Protein 2YYK (pdb70)

Structure (mmCIF, N/CA/C/O backbone):
data_2YYK
#
_entry.id   2YYK
#
_cell.length_a   91.819
_cell.length_b   99.612
_cell.length_c   131.091
_cell.angle_alpha   90.00
_cell.angle_beta   90.00
_cell.angle_gamma   90.00
#
_symmetry.space_group_name_H-M   'I 2 2 2'
#
loop_
_entity.id
_entity.type
_entity.pdbx_description
1 polymer 4-hydroxyphenylacetate-3-hydroxylase
2 non-polymer 'SODIUM ION'
3 non-polymer 'ACETIC ACID'
4 non-polymer GLYCEROL
5 water water
#
loop_
_atom_site.group_PDB
_atom_site.id
_atom_site.type_symbol
_atom_site.label_atom_id
_atom_site.label_alt_id
_atom_site.label_comp_id
_atom_site.label_asym_id
_atom_site.label_entity_id
_atom_site.label_seq_id
_atom_site.pdbx_PDB_ins_code
_atom_site.Cartn_x
_atom_site.Cartn_y
_atom_site.Cartn_z
_atom_site.occupancy
_atom_site.B_iso_or_equiv
_atom_site.auth_seq_id
_atom_site.auth_comp_id
_atom_site.auth_asym_id
_atom_site.auth_atom_id
_atom_site.pdbx_PDB_model_num
ATOM 1 N N . ALA A 1 2 ? 51.765 21.135 30.784 1.00 19.86 2 ALA A N 1
ATOM 2 C CA . ALA A 1 2 ? 52.081 19.884 30.046 1.00 19.79 2 ALA A CA 1
ATOM 3 C C . ALA A 1 2 ? 51.972 18.643 30.921 1.00 19.69 2 ALA A C 1
ATOM 4 O O . ALA A 1 2 ? 51.463 17.624 30.479 1.00 19.72 2 ALA A O 1
ATOM 6 N N . ARG A 1 3 ? 52.439 18.731 32.162 1.00 19.54 3 ARG A N 1
ATOM 7 C CA . ARG A 1 3 ? 52.399 17.593 33.078 1.00 19.39 3 ARG A CA 1
ATOM 8 C C . ARG A 1 3 ? 50.983 17.260 33.556 1.00 19.27 3 ARG A C 1
ATOM 9 O O . ARG A 1 3 ? 50.149 18.151 33.727 1.00 19.25 3 ARG A O 1
ATOM 17 N N . THR A 1 4 ? 50.714 15.972 33.757 1.00 19.14 4 THR A N 1
ATOM 18 C CA . THR A 1 4 ? 49.412 15.538 34.257 1.00 19.01 4 THR A CA 1
ATOM 19 C C . THR A 1 4 ? 49.592 15.195 35.730 1.00 18.90 4 THR A C 1
ATOM 20 O O . THR A 1 4 ? 50.719 15.016 36.199 1.00 18.89 4 THR A O 1
ATOM 24 N N . GLY A 1 5 ? 48.484 15.098 36.455 1.00 18.82 5 GLY A N 1
ATOM 25 C CA . GLY A 1 5 ? 48.556 14.759 37.863 1.00 18.75 5 GLY A CA 1
ATOM 26 C C . GLY A 1 5 ? 49.136 13.370 38.056 1.00 18.72 5 GLY A C 1
ATOM 27 O O . GLY A 1 5 ? 49.890 13.124 38.996 1.00 18.72 5 GLY A O 1
ATOM 28 N N . ALA A 1 6 ? 48.789 12.456 37.153 1.00 18.69 6 ALA A N 1
ATOM 29 C CA . ALA A 1 6 ? 49.283 11.086 37.231 1.00 18.66 6 ALA A CA 1
ATOM 30 C C . ALA A 1 6 ? 50.800 11.029 37.098 1.00 18.63 6 ALA A C 1
ATOM 31 O O . ALA A 1 6 ? 51.462 10.262 37.795 1.00 18.65 6 ALA A O 1
ATOM 33 N N . GLU A 1 7 ? 51.349 11.841 36.200 1.00 18.62 7 GLU A N 1
ATOM 34 C CA . GLU A 1 7 ? 52.789 11.873 35.990 1.00 18.63 7 GLU A CA 1
ATOM 35 C C . GLU A 1 7 ? 53.510 12.392 37.230 1.00 18.64 7 GLU A C 1
ATOM 36 O O . GLU A 1 7 ? 54.575 11.895 37.597 1.00 18.63 7 GLU A O 1
ATOM 42 N N . TYR A 1 8 ? 52.916 13.390 37.875 1.00 18.67 8 TYR A N 1
ATOM 43 C CA . TYR A 1 8 ? 53.491 13.969 39.083 1.00 18.73 8 TYR A CA 1
ATOM 44 C C . TYR A 1 8 ? 53.486 12.945 40.214 1.00 18.80 8 TYR A C 1
ATOM 45 O O . TYR A 1 8 ? 54.485 12.774 40.908 1.00 18.80 8 TYR A O 1
ATOM 54 N N . ILE A 1 9 ? 52.360 12.259 40.389 1.00 18.90 9 ILE A N 1
ATOM 55 C CA . ILE A 1 9 ? 52.242 11.252 41.436 1.00 19.06 9 ILE A CA 1
ATOM 56 C C . ILE A 1 9 ? 53.236 10.113 41.217 1.00 19.22 9 ILE A C 1
ATOM 57 O O . ILE A 1 9 ? 53.893 9.662 42.155 1.00 19.22 9 ILE A O 1
ATOM 62 N N . GLU A 1 10 ? 53.351 9.658 39.974 1.00 19.38 10 GLU A N 1
ATOM 63 C CA . GLU A 1 10 ? 54.269 8.572 39.647 1.00 19.59 10 GLU A CA 1
ATOM 64 C C . GLU A 1 10 ? 55.718 8.980 39.916 1.00 19.74 10 GLU A C 1
ATOM 65 O O . GLU A 1 10 ? 56.526 8.173 40.382 1.00 19.77 10 GLU A O 1
ATOM 71 N N . ALA A 1 11 ? 56.035 10.240 39.628 1.00 19.85 11 ALA A N 1
ATOM 72 C CA . ALA A 1 11 ? 57.377 10.777 39.828 1.00 19.97 11 ALA A CA 1
ATOM 73 C C . ALA A 1 11 ? 57.785 10.781 41.299 1.00 20.08 11 ALA A C 1
ATOM 74 O O . ALA A 1 11 ? 58.902 10.390 41.640 1.00 20.09 11 ALA A O 1
ATOM 76 N N . LEU A 1 12 ? 56.883 11.226 42.170 1.00 20.17 12 LEU A N 1
ATOM 77 C CA . LEU A 1 12 ? 57.179 11.265 43.598 1.00 20.32 12 LEU A CA 1
ATOM 78 C C . LEU A 1 12 ? 57.229 9.864 44.194 1.00 20.45 12 LEU A C 1
ATOM 79 O O . LEU A 1 12 ? 57.953 9.614 45.155 1.00 20.47 12 LEU A O 1
ATOM 84 N N . LYS A 1 13 ? 56.455 8.948 43.623 1.00 20.57 13 LYS A N 1
ATOM 85 C CA . LYS A 1 13 ? 56.428 7.580 44.122 1.00 20.69 13 LYS A CA 1
ATOM 86 C C . LYS A 1 13 ? 57.692 6.833 43.707 1.00 20.79 13 LYS A C 1
ATOM 87 O O . LYS A 1 13 ? 58.239 6.042 44.477 1.00 20.81 13 LYS A O 1
ATOM 93 N N . THR A 1 14 ? 58.158 7.103 42.492 1.00 20.85 14 THR A N 1
ATOM 94 C CA . THR A 1 14 ? 59.350 6.455 41.954 1.00 20.94 14 THR A CA 1
ATOM 95 C C . THR A 1 14 ? 60.634 7.013 42.555 1.00 20.98 14 THR A C 1
ATOM 96 O O . THR A 1 14 ? 61.522 6.258 42.959 1.00 21.03 14 THR A O 1
ATOM 100 N N . ARG A 1 15 ? 60.728 8.339 42.599 1.00 20.97 15 ARG A N 1
ATOM 101 C CA . ARG A 1 15 ? 61.891 9.025 43.150 1.00 20.92 15 ARG A CA 1
ATOM 102 C C . ARG A 1 15 ? 61.387 10.061 44.149 1.00 20.88 15 ARG A C 1
ATOM 103 O O . ARG A 1 15 ? 61.338 11.254 43.856 1.00 20.93 15 ARG A O 1
ATOM 105 N N . PRO A 1 16 ? 61.008 9.610 45.349 1.00 20.82 16 PRO A N 1
ATOM 106 C CA . PRO A 1 16 ? 60.499 10.506 46.388 1.00 20.71 16 PRO A CA 1
ATOM 107 C C . PRO A 1 16 ? 61.532 11.431 47.009 1.00 20.61 16 PRO A C 1
ATOM 108 O O . PRO A 1 16 ? 62.719 11.108 47.081 1.00 20.63 16 PRO A O 1
ATOM 112 N N . PRO A 1 17 ? 61.090 12.617 47.447 1.00 20.48 17 PRO A N 1
ATOM 113 C CA . PRO A 1 17 ? 62.012 13.565 48.073 1.00 20.30 17 PRO A CA 1
ATOM 114 C C . PRO A 1 17 ? 62.529 12.875 49.332 1.00 20.16 17 PRO A C 1
ATOM 115 O O . PRO A 1 17 ? 61.823 12.056 49.917 1.00 20.14 17 PRO A O 1
ATOM 119 N N . ASN A 1 18 ? 63.750 13.189 49.745 1.00 20.06 18 ASN A N 1
ATOM 120 C CA . ASN A 1 18 ? 64.316 12.579 50.945 1.00 19.92 18 ASN A CA 1
ATOM 121 C C . ASN A 1 18 ? 63.656 13.174 52.187 1.00 19.83 18 ASN A C 1
ATOM 122 O O . ASN A 1 18 ? 64.285 13.916 52.941 1.00 19.81 18 ASN A O 1
ATOM 127 N N . LEU A 1 19 ? 62.389 12.829 52.393 1.00 19.74 19 LEU A N 1
ATOM 128 C CA . LEU A 1 19 ? 61.609 13.334 53.519 1.00 19.63 19 LEU A CA 1
ATOM 129 C C . LEU A 1 19 ? 61.674 12.477 54.775 1.00 19.55 19 LEU A C 1
ATOM 130 O O . LEU A 1 19 ? 61.679 11.249 54.705 1.00 19.57 19 LEU A O 1
ATOM 135 N N . TRP A 1 20 ? 61.715 13.143 55.923 1.00 19.45 20 TRP A N 1
ATOM 136 C CA . TRP A 1 20 ? 61.734 12.470 57.215 1.00 19.35 20 TRP A CA 1
ATOM 137 C C . TRP A 1 20 ? 60.588 13.025 58.045 1.00 19.30 20 TRP A C 1
ATOM 138 O O . TRP A 1 20 ? 60.371 14.236 58.077 1.00 19.30 20 TRP A O 1
ATOM 149 N N . TYR A 1 21 ? 59.851 12.141 58.705 1.00 19.19 21 TYR A N 1
ATOM 150 C CA . TYR A 1 21 ? 58.745 12.560 59.546 1.00 19.11 21 TYR A CA 1
ATOM 151 C C . TYR A 1 21 ? 58.825 11.842 60.885 1.00 19.07 21 TYR A C 1
ATOM 152 O O . TYR A 1 21 ? 58.733 10.616 60.953 1.00 19.01 21 TYR A O 1
ATOM 161 N N . LYS A 1 22 ? 59.006 12.621 61.947 1.00 19.01 22 LYS A N 1
ATOM 162 C CA . LYS A 1 22 ? 59.113 12.087 63.299 1.00 19.02 22 LYS A CA 1
ATOM 163 C C . LYS A 1 22 ? 60.153 10.975 63.442 1.00 19.02 22 LYS A C 1
ATOM 164 O O . LYS A 1 22 ? 59.868 9.904 63.985 1.00 19.02 22 LYS A O 1
ATOM 170 N N . GLY A 1 23 ? 61.358 11.245 62.950 1.00 19.01 23 GLY A N 1
ATOM 171 C CA . GLY A 1 23 ? 62.451 10.295 63.059 1.00 19.00 23 GLY A CA 1
ATOM 172 C C . GLY A 1 23 ? 62.471 9.133 62.085 1.00 19.00 23 GLY A C 1
ATOM 173 O O . GLY A 1 23 ? 63.304 8.234 62.222 1.00 19.02 23 GLY A O 1
ATOM 174 N N . GLU A 1 24 ? 61.581 9.140 61.098 1.00 18.98 24 GLU A N 1
ATOM 175 C CA . GLU A 1 24 ? 61.534 8.047 60.130 1.00 18.97 24 GLU A CA 1
ATOM 176 C C . GLU A 1 24 ? 61.450 8.530 58.690 1.00 18.95 24 GLU A C 1
ATOM 177 O O . GLU A 1 24 ? 60.803 9.537 58.399 1.00 18.95 24 GLU A O 1
ATOM 183 N N . LYS A 1 25 ? 62.101 7.800 57.787 1.00 18.93 25 LYS A N 1
ATOM 184 C CA . LYS A 1 25 ? 62.077 8.147 56.371 1.00 18.90 25 LYS A CA 1
ATOM 185 C C . LYS A 1 25 ? 60.683 7.897 55.811 1.00 18.86 25 LYS A C 1
ATOM 186 O O . LYS A 1 25 ? 60.026 6.923 56.177 1.00 18.88 25 LYS A O 1
ATOM 192 N N . VAL A 1 26 ? 60.234 8.781 54.926 1.00 18.81 26 VAL A N 1
ATOM 193 C CA . VAL A 1 26 ? 58.927 8.641 54.296 1.00 18.76 26 VAL A CA 1
ATOM 194 C C . VAL A 1 26 ? 59.150 7.921 52.971 1.00 18.70 26 VAL A C 1
ATOM 195 O O . VAL A 1 26 ? 59.706 8.491 52.033 1.00 18.69 26 VAL A O 1
ATOM 199 N N . GLU A 1 27 ? 58.718 6.666 52.899 0.43 18.66 27 GLU A N 1
ATOM 200 C CA . GLU A 1 27 ? 58.905 5.865 51.696 0.43 18.64 27 GLU A CA 1
ATOM 201 C C . GLU A 1 27 ? 58.033 6.262 50.512 0.43 18.61 27 GLU A C 1
ATOM 202 O O . GLU A 1 27 ? 58.492 6.245 49.371 0.43 18.58 27 GLU A O 1
ATOM 208 N N . ASP A 1 28 ? 56.780 6.619 50.776 1.00 18.61 28 ASP A N 1
ATOM 209 C CA . ASP A 1 28 ? 55.872 7.010 49.704 1.00 18.62 28 ASP A CA 1
ATOM 210 C C . ASP A 1 28 ? 54.957 8.146 50.148 1.00 18.59 28 ASP A C 1
ATOM 211 O O . ASP A 1 28 ? 53.905 7.913 50.738 1.00 18.62 28 ASP A O 1
ATOM 216 N N . PRO A 1 29 ? 55.342 9.396 49.853 1.00 18.55 29 PRO A N 1
ATOM 217 C CA . PRO A 1 29 ? 54.512 10.535 50.253 1.00 18.47 29 PRO A CA 1
ATOM 218 C C . PRO A 1 29 ? 53.137 10.579 49.585 1.00 18.43 29 PRO A C 1
ATOM 219 O O . PRO A 1 29 ? 52.228 11.248 50.079 1.00 18.44 29 PRO A O 1
ATOM 223 N N . THR A 1 30 ? 52.975 9.870 48.470 1.00 18.37 30 THR A N 1
ATOM 224 C CA . THR A 1 30 ? 51.694 9.877 47.771 1.00 18.30 30 THR A CA 1
ATOM 225 C C . THR A 1 30 ? 50.626 9.090 48.525 1.00 18.25 30 THR A C 1
ATOM 226 O O . THR A 1 30 ? 49.437 9.270 48.278 1.00 18.23 30 THR A O 1
ATOM 230 N N . THR A 1 31 ? 51.051 8.228 49.447 1.00 18.20 31 THR A N 1
ATOM 231 C CA . THR A 1 31 ? 50.108 7.434 50.233 1.00 18.17 31 THR A CA 1
ATOM 232 C C . THR A 1 31 ? 50.191 7.697 51.739 1.00 18.12 31 THR A C 1
ATOM 233 O O . THR A 1 31 ? 49.282 7.337 52.492 1.00 18.17 31 THR A O 1
ATOM 237 N N . HIS A 1 32 ? 51.275 8.328 52.178 1.00 18.05 32 HIS A N 1
ATOM 238 C CA . HIS A 1 32 ? 51.456 8.636 53.594 1.00 17.95 32 HIS A CA 1
ATOM 239 C C . HIS A 1 32 ? 50.338 9.588 54.035 1.00 17.86 32 HIS A C 1
ATOM 240 O O . HIS A 1 32 ? 50.046 10.570 53.354 1.00 17.91 32 HIS A O 1
ATOM 247 N N . PRO A 1 33 ? 49.694 9.307 55.181 1.00 17.75 33 PRO A N 1
ATOM 248 C CA . PRO A 1 33 ? 48.603 10.153 55.683 1.00 17.58 33 PRO A CA 1
ATOM 249 C C . PRO A 1 33 ? 48.922 11.634 55.878 1.00 17.42 33 PRO A C 1
ATOM 250 O O . PRO A 1 33 ? 48.029 12.481 55.806 1.00 17.44 33 PRO A O 1
ATOM 254 N N . VAL A 1 34 ? 50.188 11.947 56.118 1.00 17.24 34 VAL A N 1
ATOM 255 C CA . VAL A 1 34 ? 50.592 13.331 56.334 1.00 17.05 34 VAL A CA 1
ATOM 256 C C . VAL A 1 34 ? 50.756 14.122 55.038 1.00 16.89 34 VAL A C 1
ATOM 257 O O . VAL A 1 34 ? 50.554 15.339 55.021 1.00 16.88 34 VAL A O 1
ATOM 261 N N . PHE A 1 35 ? 51.089 13.433 53.951 1.00 16.71 35 PHE A N 1
ATOM 262 C CA . PHE A 1 35 ? 51.333 14.113 52.681 1.00 16.50 35 PHE A CA 1
ATOM 263 C C . PHE A 1 35 ? 50.418 13.807 51.504 1.00 16.35 35 PHE A C 1
ATOM 264 O O . PHE A 1 35 ? 50.417 14.547 50.528 1.00 16.35 35 PHE A O 1
ATOM 272 N N . ARG A 1 36 ? 49.648 12.728 51.569 1.00 16.22 36 ARG A N 1
ATOM 273 C CA . ARG A 1 36 ? 48.798 12.379 50.435 1.00 16.03 36 ARG A CA 1
ATOM 274 C C . ARG A 1 36 ? 47.793 13.451 50.028 1.00 15.86 36 ARG A C 1
ATOM 275 O O . ARG A 1 36 ? 47.425 13.539 48.856 1.00 15.90 36 ARG A O 1
ATOM 283 N N . GLY A 1 37 ? 47.363 14.268 50.988 1.00 15.63 37 GLY A N 1
ATOM 284 C CA . GLY A 1 37 ? 46.405 15.319 50.693 1.00 15.40 37 GLY A CA 1
ATOM 285 C C . GLY A 1 37 ? 46.958 16.399 49.780 1.00 15.19 37 GLY A C 1
ATOM 286 O O . GLY A 1 37 ? 46.361 16.722 48.751 1.00 15.14 37 GLY A O 1
ATOM 287 N N . ILE A 1 38 ? 48.099 16.971 50.150 1.00 15.06 38 ILE A N 1
ATOM 288 C CA . ILE A 1 38 ? 48.690 18.018 49.329 1.00 14.92 38 ILE A CA 1
ATOM 289 C C . ILE A 1 38 ? 49.169 17.442 47.994 1.00 14.82 38 ILE A C 1
ATOM 290 O O . ILE A 1 38 ? 49.131 18.119 46.968 1.00 14.77 38 ILE A O 1
ATOM 295 N N . VAL A 1 39 ? 49.611 16.188 47.997 1.00 14.74 39 VAL A N 1
ATOM 296 C CA . VAL A 1 39 ? 50.060 15.568 46.755 1.00 14.66 39 VAL A CA 1
ATOM 297 C C . VAL A 1 39 ? 48.892 15.525 45.768 1.00 14.58 39 VAL A C 1
ATOM 298 O O . VAL A 1 39 ? 49.031 15.881 44.598 1.00 14.61 39 VAL A O 1
ATOM 302 N N . ARG A 1 40 ? 47.734 15.098 46.258 1.00 14.51 40 ARG A N 1
ATOM 303 C CA . ARG A 1 40 ? 46.530 15.013 45.444 1.00 14.42 40 ARG A CA 1
ATOM 304 C C . ARG A 1 40 ? 46.141 16.406 44.939 1.00 14.33 40 ARG A C 1
ATOM 305 O O . ARG A 1 40 ? 45.712 16.571 43.797 1.00 14.33 40 ARG A O 1
ATOM 313 N N . THR A 1 41 ? 46.307 17.411 45.795 1.00 14.23 41 THR A N 1
ATOM 314 C CA . THR A 1 41 ? 45.977 18.783 45.432 1.00 14.11 41 THR A CA 1
ATOM 315 C C . THR A 1 41 ? 46.871 19.304 44.310 1.00 14.02 41 THR A C 1
ATOM 316 O O . THR A 1 41 ? 46.388 19.919 43.357 1.00 13.99 41 THR A O 1
ATOM 320 N N . MET A 1 42 ? 48.172 19.057 44.417 1.00 13.98 42 MET A N 1
ATOM 321 C CA . MET A 1 42 ? 49.099 19.506 43.385 1.00 13.95 42 MET A CA 1
ATOM 322 C C . MET A 1 42 ? 48.780 18.751 42.099 1.00 13.94 42 MET A C 1
ATOM 323 O O . MET A 1 42 ? 48.831 19.314 41.006 1.00 13.89 42 MET A O 1
ATOM 328 N N . ALA A 1 43 ? 48.445 17.473 42.242 1.00 13.93 43 ALA A N 1
ATOM 329 C CA . ALA A 1 43 ? 48.105 16.646 41.087 1.00 13.96 43 ALA A CA 1
ATOM 330 C C . ALA A 1 43 ? 46.902 17.250 40.370 1.00 14.01 43 ALA A C 1
ATOM 331 O O . ALA A 1 43 ? 46.865 17.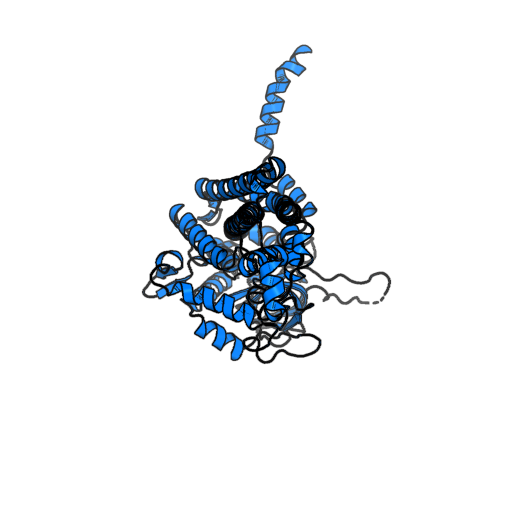309 39.140 1.00 13.98 43 ALA A O 1
ATOM 333 N N . ALA A 1 44 ? 45.926 17.712 41.146 1.00 14.05 44 ALA A N 1
ATOM 334 C CA . ALA A 1 44 ? 44.727 18.324 40.579 1.00 14.13 44 ALA A CA 1
ATOM 335 C C . ALA A 1 44 ? 45.078 19.621 39.851 1.00 14.21 44 ALA A C 1
ATOM 336 O O . ALA A 1 44 ? 44.471 19.953 38.836 1.00 14.20 44 ALA A O 1
ATOM 338 N N . LEU A 1 45 ? 46.052 20.365 40.369 1.00 14.27 45 LEU A N 1
ATOM 339 C CA . LEU A 1 45 ? 46.455 21.598 39.702 1.00 14.43 45 LEU A CA 1
ATOM 340 C C . LEU A 1 45 ? 47.041 21.268 38.332 1.00 14.57 45 LEU A C 1
ATOM 341 O O . LEU A 1 45 ? 46.786 21.969 37.349 1.00 14.57 45 LEU A O 1
ATOM 346 N N . TYR A 1 46 ? 47.829 20.199 38.266 1.00 14.68 46 TYR A N 1
ATOM 347 C CA . TYR A 1 46 ? 48.423 19.783 37.002 1.00 14.83 46 TYR A CA 1
ATOM 348 C C . TYR A 1 46 ? 47.345 19.297 36.035 1.00 14.95 46 TYR A C 1
ATOM 349 O O . TYR A 1 46 ? 47.383 19.612 34.846 1.00 14.95 46 TYR A O 1
ATOM 358 N N . ASP A 1 47 ? 46.378 18.538 36.543 1.00 15.05 47 ASP A N 1
ATOM 359 C CA . ASP A 1 47 ? 45.306 18.024 35.690 1.00 15.18 47 ASP A CA 1
ATOM 360 C C . ASP A 1 47 ? 44.450 19.125 35.078 1.00 15.28 47 ASP A C 1
ATOM 361 O O . ASP A 1 47 ? 43.969 18.998 33.951 1.00 15.29 47 ASP A O 1
ATOM 366 N N . LEU A 1 48 ? 44.258 20.207 35.821 1.00 15.34 48 LEU A N 1
ATOM 367 C CA . LEU A 1 48 ? 43.446 21.314 35.339 1.00 15.47 48 LEU A CA 1
ATOM 368 C C . LEU A 1 48 ? 44.006 21.883 34.036 1.00 15.59 48 LEU A C 1
ATOM 369 O O . LEU A 1 48 ? 43.267 22.450 33.226 1.00 15.56 48 LEU A O 1
ATOM 374 N N . GLN A 1 49 ? 45.312 21.720 33.837 1.00 15.75 49 GLN A N 1
ATOM 375 C CA . GLN A 1 49 ? 45.984 22.222 32.639 1.00 15.94 49 GLN A CA 1
ATOM 376 C C . GLN A 1 49 ? 45.485 21.523 31.385 1.00 16.13 49 GLN A C 1
ATOM 377 O O . GLN A 1 49 ? 45.643 22.037 30.279 1.00 16.19 49 GLN A O 1
ATOM 383 N N . HIS A 1 50 ? 44.885 20.349 31.560 1.00 16.27 50 HIS A N 1
ATOM 384 C CA . HIS A 1 50 ? 44.392 19.585 30.422 1.00 16.44 50 HIS A CA 1
ATOM 385 C C . HIS A 1 50 ? 42.881 19.657 30.237 1.00 16.53 50 HIS A C 1
ATOM 386 O O . HIS A 1 50 ? 42.324 19.012 29.343 1.00 16.61 50 HIS A O 1
ATOM 393 N N . ASP A 1 51 ? 42.219 20.435 31.085 1.00 16.55 51 ASP A N 1
ATOM 394 C CA . ASP A 1 51 ? 40.778 20.621 30.982 1.00 16.56 51 ASP A CA 1
ATOM 395 C C . ASP A 1 51 ? 40.620 21.627 29.841 1.00 16.58 51 ASP A C 1
ATOM 396 O O . ASP A 1 51 ? 41.206 22.709 29.872 1.00 16.58 51 ASP A O 1
ATOM 401 N N . PRO A 1 52 ? 39.836 21.285 28.807 1.00 16.58 52 PRO A N 1
ATOM 402 C CA . PRO A 1 52 ? 39.669 22.223 27.693 1.00 16.51 52 PRO A CA 1
ATOM 403 C C . PRO A 1 52 ? 39.218 23.623 28.086 1.00 16.43 52 PRO A C 1
ATOM 404 O O . PRO A 1 52 ? 39.605 24.605 27.448 1.00 16.50 52 PRO A O 1
ATOM 408 N N . ARG A 1 53 ? 38.411 23.716 29.137 0.68 16.29 53 ARG A N 1
ATOM 409 C CA . ARG A 1 53 ? 37.913 25.004 29.599 0.68 16.18 53 ARG A CA 1
ATOM 410 C C . ARG A 1 53 ? 39.035 25.921 30.075 0.68 16.07 53 ARG A C 1
ATOM 411 O O . ARG A 1 53 ? 38.924 27.141 29.980 0.68 16.06 53 ARG A O 1
ATOM 419 N N . TYR A 1 54 ? 40.120 25.330 30.568 1.00 16.01 54 TYR A N 1
ATOM 420 C CA . TYR A 1 54 ? 41.231 26.115 31.105 1.00 15.90 54 TYR A CA 1
ATOM 421 C C . TYR A 1 54 ? 42.572 25.973 30.390 1.00 15.83 54 TYR A C 1
ATOM 422 O O . TYR A 1 54 ? 43.561 26.598 30.784 1.00 15.85 54 TYR A O 1
ATOM 431 N N . ARG A 1 55 ? 42.604 25.169 29.333 0.68 15.69 55 ARG A N 1
ATOM 432 C CA . ARG A 1 55 ? 43.826 24.943 28.568 0.68 15.56 55 ARG A CA 1
ATOM 433 C C . ARG A 1 55 ? 44.506 26.237 28.107 0.68 15.45 55 ARG A C 1
ATOM 434 O O . ARG A 1 55 ? 45.720 26.388 28.248 0.68 15.36 55 ARG A O 1
ATOM 442 N N . GLU A 1 56 ? 43.729 27.162 27.547 0.43 15.42 56 GLU A N 1
ATOM 443 C CA . GLU A 1 56 ? 44.284 28.424 27.060 0.43 15.44 56 GLU A CA 1
ATOM 444 C C . GLU A 1 56 ? 44.719 29.369 28.170 0.43 15.47 56 GLU A C 1
ATOM 445 O O . GLU A 1 56 ? 45.559 30.240 27.957 0.43 15.42 56 GLU A O 1
ATOM 451 N N . VAL A 1 57 ? 44.142 29.201 29.352 1.00 15.56 57 VAL A N 1
ATOM 452 C CA . VAL A 1 57 ? 44.499 30.047 30.486 1.00 15.66 57 VAL A CA 1
ATOM 453 C C . VAL A 1 57 ? 45.758 29.526 31.172 1.00 15.77 57 VAL A C 1
ATOM 454 O O . VAL A 1 57 ? 46.640 30.303 31.552 1.00 15.71 57 VAL A O 1
ATOM 458 N N . LEU A 1 58 ? 45.846 28.207 31.303 1.00 15.91 58 LEU A N 1
ATOM 459 C CA . LEU A 1 58 ? 46.960 27.571 31.999 1.00 16.13 58 LEU A CA 1
ATOM 460 C C . LEU A 1 58 ? 48.167 27.117 31.191 1.00 16.36 58 LEU A C 1
ATOM 461 O O . LEU A 1 58 ? 49.212 26.807 31.764 1.00 16.36 58 LEU A O 1
ATOM 466 N N . THR A 1 59 ? 48.040 27.063 29.871 1.00 16.61 59 THR A N 1
ATOM 467 C CA . THR A 1 59 ? 49.162 26.622 29.052 1.00 16.88 59 THR A CA 1
ATOM 468 C C . THR A 1 59 ? 49.261 27.407 27.757 1.00 17.15 59 THR A C 1
ATOM 469 O O . THR A 1 59 ? 48.325 28.096 27.361 1.00 17.09 59 THR A O 1
ATOM 473 N N . TYR A 1 60 ? 50.417 27.308 27.112 1.00 17.45 60 TYR A N 1
ATOM 474 C CA . TYR A 1 60 ? 50.634 27.964 25.834 1.00 17.86 60 TYR A CA 1
ATOM 475 C C . TYR A 1 60 ? 51.338 26.952 24.941 1.00 18.21 60 TYR A C 1
ATOM 476 O O . TYR A 1 60 ? 52.037 26.060 25.427 1.00 18.18 60 TYR A O 1
ATOM 485 N N . GLU A 1 61 ? 51.133 27.076 23.637 1.00 18.60 61 GLU A N 1
ATOM 486 C CA . GLU A 1 61 ? 51.746 26.148 22.698 1.00 19.06 61 GLU A CA 1
ATOM 487 C C . GLU A 1 61 ? 53.009 26.734 22.090 1.00 19.37 61 GLU A C 1
ATOM 488 O O . GLU A 1 61 ? 53.076 27.928 21.800 1.00 19.46 61 GLU A O 1
ATOM 494 N N . GLU A 1 62 ? 54.011 25.883 21.902 1.00 19.68 62 GLU A N 1
ATOM 495 C CA . GLU A 1 62 ? 55.274 26.308 21.321 1.00 19.99 62 GLU A CA 1
ATOM 496 C C . GLU A 1 62 ? 55.951 25.144 20.609 1.00 20.17 62 GLU A C 1
ATOM 497 O O . GLU A 1 62 ? 56.412 24.195 21.245 1.00 20.26 62 GLU A O 1
ATOM 503 N N . GLU A 1 63 ? 55.997 25.223 19.283 1.00 20.31 63 GLU A N 1
ATOM 504 C CA . GLU A 1 63 ? 56.626 24.192 18.466 1.00 20.38 63 GLU A CA 1
ATOM 505 C C . GLU A 1 63 ? 56.044 22.799 18.686 1.00 20.35 63 GLU A C 1
ATOM 506 O O . GLU A 1 63 ? 56.781 21.827 18.850 1.00 20.46 63 GLU A O 1
ATOM 512 N N . GLY A 1 64 ? 54.718 22.712 18.688 1.00 20.31 64 GLY A N 1
ATOM 513 C CA . GLY A 1 64 ? 54.056 21.432 18.863 1.00 20.20 64 GLY A CA 1
ATOM 514 C C . GLY A 1 64 ? 53.917 20.930 20.287 1.00 20.03 64 GLY A C 1
ATOM 515 O O . GLY A 1 64 ? 53.328 19.875 20.518 1.00 20.18 64 GLY A O 1
ATOM 516 N N . LYS A 1 65 ? 54.458 21.672 21.246 1.00 19.85 65 LYS A N 1
ATOM 517 C CA . LYS A 1 65 ? 54.373 21.274 22.648 1.00 19.49 65 LYS A CA 1
ATOM 518 C C . LYS A 1 65 ? 53.572 22.310 23.424 1.00 19.16 65 LYS A C 1
ATOM 519 O O . LYS A 1 65 ? 53.432 23.449 22.980 1.00 19.23 65 LYS A O 1
ATOM 525 N N . ARG A 1 66 ? 53.031 21.908 24.569 1.00 18.82 66 ARG A N 1
ATOM 526 C CA . ARG A 1 66 ? 52.278 22.831 25.412 1.00 18.37 66 ARG A CA 1
ATOM 527 C C . ARG A 1 66 ? 52.994 22.913 26.757 1.00 17.98 66 ARG A C 1
ATOM 528 O O . ARG A 1 66 ? 53.355 21.889 27.336 1.00 18.01 66 ARG A O 1
ATOM 536 N N . HIS A 1 67 ? 53.206 24.131 27.242 1.00 17.57 67 HIS A N 1
ATOM 537 C CA . HIS A 1 67 ? 53.896 24.340 28.513 1.00 17.07 67 HIS A CA 1
ATOM 538 C C . HIS A 1 67 ? 53.037 25.126 29.491 1.00 16.68 67 HIS A C 1
ATOM 539 O O . HIS A 1 67 ? 52.109 25.822 29.092 1.00 16.65 67 HIS A O 1
ATOM 546 N N . GLY A 1 68 ? 53.363 25.017 30.775 1.00 16.32 68 GLY A N 1
ATOM 547 C CA . GLY A 1 68 ? 52.624 25.751 31.786 1.00 15.90 68 GLY A CA 1
ATOM 548 C C . GLY A 1 68 ? 52.837 27.242 31.599 1.00 15.55 68 GLY A C 1
ATOM 549 O O . GLY A 1 68 ? 53.945 27.691 31.307 1.00 15.49 68 GLY A O 1
ATOM 550 N N . MET A 1 69 ? 51.774 28.015 31.777 1.00 15.25 69 MET A N 1
ATOM 551 C CA . MET A 1 69 ? 51.840 29.457 31.596 1.00 14.90 69 MET A CA 1
ATOM 552 C C . MET A 1 69 ? 52.889 30.156 32.460 1.00 14.65 69 MET A C 1
ATOM 553 O O . MET A 1 69 ? 53.410 31.199 32.070 1.00 14.57 69 MET A O 1
ATOM 558 N N . SER A 1 70 ? 53.209 29.589 33.622 1.00 14.50 70 SER A N 1
ATOM 559 C CA . SER A 1 70 ? 54.190 30.234 34.493 1.00 14.33 70 SER A CA 1
ATOM 560 C C . SER A 1 70 ? 55.615 30.192 33.939 1.00 14.20 70 SER A C 1
ATOM 561 O O . SER A 1 70 ? 56.537 30.748 34.539 1.00 14.13 70 SER A O 1
ATOM 564 N N . PHE A 1 71 ? 55.789 29.543 32.789 1.00 14.08 71 PHE A N 1
ATOM 565 C CA . PHE A 1 71 ? 57.096 29.463 32.139 1.00 14.00 71 PHE A CA 1
ATOM 566 C C . PHE A 1 71 ? 57.195 30.457 30.990 1.00 13.93 71 PHE A C 1
ATOM 567 O O . PHE A 1 71 ? 58.284 30.722 30.478 1.00 13.98 71 PHE A O 1
ATOM 575 N N . LEU A 1 72 ? 56.060 31.021 30.593 1.00 13.86 72 LEU A N 1
ATOM 576 C CA . LEU A 1 72 ? 56.035 31.966 29.483 1.00 13.83 72 LEU A CA 1
ATOM 577 C C . LEU A 1 72 ? 56.879 33.209 29.718 1.00 13.87 72 LEU A C 1
ATOM 578 O O . LEU A 1 72 ? 56.693 33.905 30.711 1.00 13.82 72 LEU A O 1
ATOM 583 N N . ILE A 1 73 ? 57.811 33.483 28.809 1.00 13.87 73 ILE A N 1
ATOM 584 C CA . ILE A 1 73 ? 58.624 34.690 28.917 1.00 13.86 73 ILE A CA 1
ATOM 585 C C . ILE A 1 73 ? 57.742 35.740 28.249 1.00 13.88 73 ILE A C 1
ATOM 586 O O . ILE A 1 73 ? 57.559 35.726 27.028 1.00 13.85 73 ILE A O 1
ATOM 591 N N . PRO A 1 74 ? 57.170 36.659 29.044 1.00 13.89 74 PRO A N 1
ATOM 592 C CA . PRO A 1 74 ? 56.289 37.703 28.515 1.00 13.93 74 PRO A CA 1
ATOM 593 C C . PRO A 1 74 ? 56.973 38.776 27.686 1.00 14.02 74 PRO A C 1
ATOM 594 O O . PRO A 1 74 ? 57.988 39.336 28.093 1.00 14.04 74 PRO A O 1
ATOM 598 N N . LYS A 1 75 ? 56.401 39.063 26.522 1.00 14.09 75 LYS A N 1
ATOM 599 C CA . LYS A 1 75 ? 56.949 40.076 25.628 1.00 14.17 75 LYS A CA 1
ATOM 600 C C . LYS A 1 75 ? 56.078 41.328 25.623 1.00 14.20 75 LYS A C 1
ATOM 601 O O . LYS A 1 75 ? 56.557 42.428 25.350 1.00 14.33 75 LYS A O 1
ATOM 607 N N . THR A 1 76 ? 54.796 41.150 25.934 1.00 14.09 76 THR A N 1
ATOM 608 C CA . THR A 1 76 ? 53.838 42.253 25.958 1.00 14.00 76 THR A CA 1
ATOM 609 C C . THR A 1 76 ? 53.063 42.286 27.271 1.00 13.92 76 THR A C 1
ATOM 61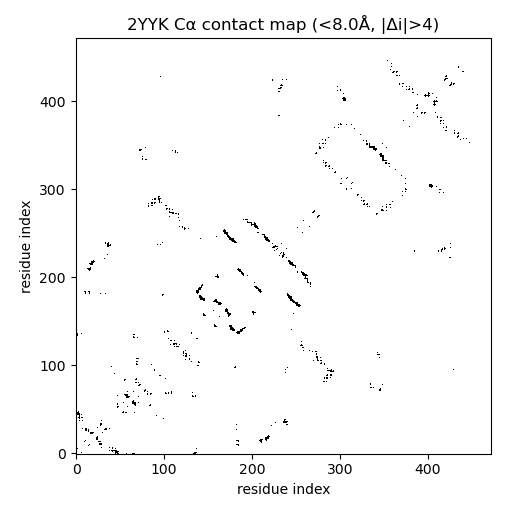0 O O . THR A 1 76 ? 53.086 41.324 28.036 1.00 13.86 76 THR A O 1
ATOM 614 N N . LYS A 1 77 ? 52.361 43.388 27.520 1.00 13.78 77 LYS A N 1
ATOM 615 C CA . LYS A 1 77 ? 51.572 43.502 28.741 1.00 13.66 77 LYS A CA 1
ATOM 616 C C . LYS A 1 77 ? 50.474 42.446 28.717 1.00 13.54 77 LYS A C 1
ATOM 617 O O . LYS A 1 77 ? 50.053 41.953 29.765 1.00 13.63 77 LYS A O 1
ATOM 623 N N . GLU A 1 78 ? 50.017 42.088 27.519 1.00 13.40 78 GLU A N 1
ATOM 624 C CA . GLU A 1 78 ? 48.995 41.059 27.395 1.00 13.16 78 GLU A CA 1
ATOM 625 C C . GLU A 1 78 ? 49.553 39.736 27.914 1.00 12.92 78 GLU A C 1
ATOM 626 O O . GLU A 1 78 ? 48.838 38.971 28.567 1.00 12.95 78 GLU A O 1
ATOM 632 N N . ASP A 1 79 ? 50.822 39.459 27.615 1.00 12.66 79 ASP A N 1
ATOM 633 C CA . ASP A 1 79 ? 51.450 38.228 28.087 1.00 12.36 79 ASP A CA 1
ATOM 634 C C . ASP A 1 79 ? 51.494 38.256 29.610 1.00 12.10 79 ASP A C 1
ATOM 635 O O . ASP A 1 79 ? 51.291 37.229 30.256 1.00 12.16 79 ASP A O 1
ATOM 640 N N . LEU A 1 80 ? 51.776 39.425 30.179 0.43 11.82 80 LEU A N 1
ATOM 641 C CA . LEU A 1 80 ? 51.821 39.556 31.633 0.43 11.51 80 LEU A CA 1
ATOM 642 C C . LEU A 1 80 ? 50.448 39.247 32.201 0.43 11.28 80 LEU A C 1
ATOM 643 O O . LEU A 1 80 ? 50.326 38.564 33.218 0.43 11.17 80 LEU A O 1
ATOM 648 N N . LYS A 1 81 ? 49.415 39.755 31.539 0.43 11.11 81 LYS A N 1
ATOM 649 C CA . LYS A 1 81 ? 48.051 39.521 31.983 0.43 10.96 81 LYS A CA 1
ATOM 650 C C . LYS A 1 81 ? 47.748 38.028 31.943 0.43 10.85 81 LYS A C 1
ATOM 651 O O . LYS A 1 81 ? 47.092 37.500 32.839 0.43 10.75 81 LYS A O 1
ATOM 657 N N . ARG A 1 82 ? 48.228 37.349 30.902 1.00 10.85 82 ARG A N 1
ATOM 658 C CA . ARG A 1 82 ? 48.006 35.913 30.781 1.00 10.83 82 ARG A CA 1
ATOM 659 C C . ARG A 1 82 ? 48.656 35.176 31.945 1.00 10.82 82 ARG A C 1
ATOM 660 O O . ARG A 1 82 ? 48.061 34.256 32.505 1.00 10.88 82 ARG A O 1
ATOM 668 N N . ARG A 1 83 ? 49.875 35.572 32.308 1.00 10.79 83 ARG A N 1
ATOM 669 C CA . ARG A 1 83 ? 50.561 34.932 33.427 1.00 10.70 83 ARG A CA 1
ATOM 670 C C . ARG A 1 83 ? 49.737 35.159 34.697 1.00 10.64 83 ARG A C 1
ATOM 671 O O . ARG A 1 83 ? 49.545 34.242 35.495 1.00 10.66 83 ARG A O 1
ATOM 679 N N . GLY A 1 84 ? 49.240 36.383 34.867 1.00 10.58 84 GLY A N 1
ATOM 680 C CA . GLY A 1 84 ? 48.435 36.705 36.036 1.00 10.47 84 GLY A CA 1
ATOM 681 C C . GLY A 1 84 ? 47.158 35.885 36.146 1.00 10.39 84 GLY A C 1
ATOM 682 O O . GLY A 1 84 ? 46.777 35.450 37.237 1.00 10.41 84 GLY A O 1
ATOM 683 N N . GLN A 1 85 ? 46.491 35.672 35.014 0.68 10.23 85 GLN A N 1
ATOM 684 C CA . GLN A 1 85 ? 45.250 34.901 34.992 0.68 10.12 85 GLN A CA 1
ATOM 685 C C . GLN A 1 85 ? 45.504 33.451 35.387 0.68 10.05 85 GLN A C 1
ATOM 686 O O . GLN A 1 85 ? 44.665 32.818 36.028 0.68 9.92 85 GLN A O 1
ATOM 692 N N . ALA A 1 86 ? 46.663 32.926 34.999 1.00 10.13 86 ALA A N 1
ATOM 693 C CA . ALA A 1 86 ? 47.027 31.560 35.347 1.00 10.21 86 ALA A CA 1
ATOM 694 C C . ALA A 1 86 ? 47.312 31.484 36.848 1.00 10.28 86 ALA A C 1
ATOM 695 O O . ALA A 1 86 ? 46.886 30.545 37.521 1.00 10.34 86 ALA A O 1
ATOM 697 N N . TYR A 1 87 ? 48.030 32.475 37.377 1.00 10.28 87 TYR A N 1
ATOM 698 C CA . TYR A 1 87 ? 48.322 32.488 38.808 1.00 10.26 87 TYR A CA 1
ATOM 699 C C . TYR A 1 87 ? 47.002 32.460 39.569 1.00 10.23 87 TYR A C 1
ATOM 700 O O . TYR A 1 87 ? 46.829 31.709 40.531 1.00 10.20 87 TYR A O 1
ATOM 709 N N . LYS A 1 88 ? 46.078 33.309 39.132 1.00 10.26 88 LYS A N 1
ATOM 710 C CA . LYS A 1 88 ? 44.776 33.433 39.772 1.00 10.31 88 LYS A CA 1
ATOM 711 C C . LYS A 1 88 ? 43.917 32.175 39.707 1.00 10.39 88 LYS A C 1
ATOM 712 O O . LYS A 1 88 ? 43.338 31.775 40.714 1.00 10.37 88 LYS A O 1
ATOM 718 N N . LEU A 1 89 ? 43.833 31.546 38.535 1.00 10.52 89 LEU A N 1
ATOM 719 C CA . LEU A 1 89 ? 43.017 30.342 38.408 1.00 10.62 89 LEU A CA 1
ATOM 720 C C . LEU A 1 89 ? 43.525 29.234 39.329 1.00 10.72 89 LEU A C 1
ATOM 721 O O . LEU A 1 89 ? 42.743 28.579 40.018 1.00 10.80 89 LEU A O 1
ATOM 726 N N . TRP A 1 90 ? 44.833 29.012 39.341 1.00 10.78 90 TRP A N 1
ATOM 727 C CA . TRP A 1 90 ? 45.392 27.994 40.214 1.00 10.79 90 TRP A CA 1
ATOM 728 C C . TRP A 1 90 ? 45.115 28.356 41.676 1.00 10.81 90 TRP A C 1
ATOM 729 O O . TRP A 1 90 ? 44.661 27.520 42.454 1.00 10.81 90 TRP A O 1
ATOM 740 N N . ALA A 1 91 ? 45.369 29.608 42.043 1.00 10.87 91 ALA A N 1
ATOM 741 C CA . ALA A 1 91 ? 45.148 30.042 43.420 1.00 10.92 91 ALA A CA 1
ATOM 742 C C . ALA A 1 91 ? 43.715 29.792 43.882 1.00 10.99 91 ALA A C 1
ATOM 743 O O . ALA A 1 91 ? 43.489 29.289 44.979 1.00 11.05 91 ALA A O 1
ATOM 745 N N . ASP A 1 92 ? 42.750 30.132 43.036 1.00 11.06 92 ASP A N 1
ATOM 746 C CA . ASP A 1 92 ? 41.343 29.965 43.369 1.00 11.15 92 ASP A CA 1
ATOM 747 C C . ASP A 1 92 ? 40.931 28.535 43.703 1.00 11.24 92 ASP A C 1
ATOM 748 O O . ASP A 1 92 ? 39.997 28.322 44.474 1.00 11.34 92 ASP A O 1
ATOM 753 N N . GLN A 1 93 ? 41.621 27.554 43.130 1.00 11.26 93 GLN A N 1
ATOM 754 C CA . GLN A 1 93 ? 41.271 26.160 43.390 1.00 11.25 93 GLN A CA 1
ATOM 755 C C . GLN A 1 93 ? 41.397 25.799 44.865 1.00 11.21 93 GLN A C 1
ATOM 756 O O . GLN A 1 93 ? 40.671 24.936 45.366 1.00 11.26 93 GLN A O 1
ATOM 762 N N . ASN A 1 94 ? 42.308 26.469 45.563 1.00 11.13 94 ASN A N 1
ATOM 763 C CA . ASN A 1 94 ? 42.541 26.191 46.969 1.00 11.06 94 ASN A CA 1
ATOM 764 C C . ASN A 1 94 ? 42.298 27.395 47.866 1.00 10.99 94 ASN A C 1
ATOM 765 O O . ASN A 1 94 ? 42.879 27.505 48.948 1.00 10.99 94 ASN A O 1
ATOM 770 N N . LEU A 1 95 ? 41.429 28.290 47.401 1.00 10.95 95 LEU A N 1
ATOM 771 C CA . LEU A 1 95 ? 41.058 29.493 48.141 1.00 10.89 95 LEU A CA 1
ATOM 772 C C . LEU A 1 95 ? 42.258 30.339 48.557 1.00 10.88 95 LEU A C 1
ATOM 773 O O . LEU A 1 95 ? 42.224 31.010 49.588 1.00 10.85 95 LEU A O 1
ATOM 778 N N . GLY A 1 96 ? 43.310 30.309 47.741 1.00 10.88 96 GLY A N 1
ATOM 779 C CA . GLY A 1 96 ? 44.506 31.084 48.033 1.00 10.90 96 GLY A CA 1
ATOM 780 C C . GLY A 1 96 ? 45.269 30.603 49.254 1.00 10.95 96 GLY A C 1
ATOM 781 O O . GLY A 1 96 ? 46.106 31.330 49.793 1.00 10.90 96 GLY A O 1
ATOM 782 N N . MET A 1 97 ? 44.986 29.375 49.685 1.00 10.97 97 MET A N 1
ATOM 783 C CA . MET A 1 97 ? 45.636 28.792 50.854 1.00 11.07 97 MET A CA 1
ATOM 784 C C . MET A 1 97 ? 46.950 28.076 50.557 1.00 11.15 97 MET A C 1
ATOM 785 O O . MET A 1 97 ? 47.729 27.812 51.469 1.00 11.23 97 MET A O 1
ATOM 790 N N . MET A 1 98 ? 47.190 27.727 49.296 1.00 11.20 98 MET A N 1
ATOM 791 C CA . MET A 1 98 ? 48.449 27.077 48.950 1.00 11.24 98 MET A CA 1
ATOM 792 C C . MET A 1 98 ? 49.373 28.233 48.604 1.00 11.29 98 MET A C 1
ATOM 793 O O . MET A 1 98 ? 49.224 28.872 47.561 1.00 11.33 98 MET A O 1
ATOM 798 N N . GLY A 1 99 ? 50.327 28.505 49.485 1.00 11.32 99 GLY A N 1
ATOM 799 C CA . GLY A 1 99 ? 51.211 29.638 49.272 1.00 11.39 99 GLY A CA 1
ATOM 800 C C . GLY A 1 99 ? 52.490 29.421 48.501 1.00 11.44 99 GLY A C 1
ATOM 801 O O . GLY A 1 99 ? 53.122 30.393 48.079 1.00 11.45 99 GLY A O 1
ATOM 802 N N . ARG A 1 100 ? 52.882 28.167 48.298 1.00 11.48 100 ARG A N 1
ATOM 803 C CA . ARG A 1 100 ? 54.115 27.911 47.580 1.00 11.56 100 ARG A CA 1
ATOM 804 C C . ARG A 1 100 ? 53.934 26.943 46.413 1.00 11.62 100 ARG A C 1
ATOM 805 O O . ARG A 1 100 ? 54.754 26.042 46.206 1.00 11.67 100 ARG A O 1
ATOM 813 N N . SER A 1 101 ? 52.852 27.117 45.656 1.00 11.65 101 SER A N 1
ATOM 814 C CA . SER A 1 101 ? 52.646 26.273 44.483 1.00 11.69 101 SER A CA 1
ATOM 815 C C . SER A 1 101 ? 53.837 26.604 43.577 1.00 11.74 101 SER A C 1
ATOM 816 O O . SER A 1 101 ? 54.327 27.734 43.568 1.00 11.76 101 SER A O 1
ATOM 819 N N . PRO A 1 102 ? 54.322 25.620 42.806 1.00 11.78 102 PRO A N 1
ATOM 820 C CA . PRO A 1 102 ? 55.472 25.808 41.914 1.00 11.77 102 PRO A CA 1
ATOM 821 C C . PRO A 1 102 ? 55.506 26.978 40.935 1.00 11.74 102 PRO A C 1
ATOM 822 O O . PRO A 1 102 ? 56.595 27.413 40.551 1.00 11.77 102 PRO A O 1
ATOM 826 N N . ASP A 1 103 ? 54.351 27.501 40.535 1.00 11.71 103 ASP A N 1
ATOM 827 C CA . ASP A 1 103 ? 54.358 28.618 39.597 1.00 11.69 103 ASP A CA 1
ATOM 828 C C . ASP A 1 103 ? 55.062 29.869 40.123 1.00 11.68 103 ASP A C 1
ATOM 829 O O . ASP A 1 103 ? 55.544 30.689 39.339 1.00 11.63 103 ASP A O 1
ATOM 834 N N . TYR A 1 104 ? 55.153 30.022 41.442 1.00 11.68 104 TYR A N 1
ATOM 835 C CA . TYR A 1 104 ? 55.828 31.202 41.958 1.00 11.68 104 TYR A CA 1
ATOM 836 C C . TYR A 1 104 ? 57.336 31.076 41.728 1.00 11.67 104 TYR A C 1
ATOM 837 O O . TYR A 1 104 ? 58.015 32.077 41.490 1.00 11.67 104 TYR A O 1
ATOM 846 N N . LEU A 1 105 ? 57.862 29.852 41.780 1.00 11.64 105 LEU A N 1
ATOM 847 C CA . LEU A 1 105 ? 59.287 29.648 41.537 1.00 11.61 105 LEU A CA 1
ATOM 848 C C . LEU A 1 105 ? 59.558 29.562 40.035 1.00 11.60 105 LEU A C 1
ATOM 849 O O . LEU A 1 105 ? 60.641 29.924 39.577 1.00 11.57 105 LEU A O 1
ATOM 854 N N . ASN A 1 106 ? 58.584 29.090 39.259 1.00 11.62 106 ASN A N 1
ATOM 855 C CA . ASN A 1 106 ? 58.788 29.052 37.815 1.00 11.63 106 ASN A CA 1
ATOM 856 C C . ASN A 1 106 ? 58.929 30.504 37.359 1.00 11.65 106 ASN A C 1
ATOM 857 O O . ASN A 1 106 ? 59.636 30.801 36.399 1.00 11.70 106 ASN A O 1
ATOM 862 N N . ALA A 1 107 ? 58.253 31.413 38.059 1.00 11.61 107 ALA A N 1
ATOM 863 C CA . ALA A 1 107 ? 58.341 32.833 37.740 1.00 11.56 107 ALA A CA 1
ATOM 864 C C . ALA A 1 107 ? 59.783 33.300 37.950 1.00 11.53 107 ALA A C 1
ATOM 865 O O . ALA A 1 107 ? 60.318 34.082 37.165 1.00 11.51 107 ALA A O 1
ATOM 867 N N . VAL A 1 108 ? 60.404 32.820 39.023 1.00 11.54 108 VAL A N 1
ATOM 868 C CA . VAL A 1 108 ? 61.788 33.173 39.332 1.00 11.61 108 VAL A CA 1
ATOM 869 C C . VAL A 1 108 ? 62.747 32.615 38.282 1.00 11.68 108 VAL A C 1
ATOM 870 O O . VAL A 1 108 ? 63.605 33.333 37.771 1.00 11.61 108 VAL A O 1
ATOM 874 N N . VAL A 1 109 ? 62.592 31.337 37.958 1.00 11.79 109 VAL A N 1
ATOM 875 C CA . VAL A 1 109 ? 63.481 30.696 36.992 1.00 11.90 109 VAL A CA 1
ATOM 876 C C . VAL A 1 109 ? 63.282 31.259 35.588 1.00 11.99 109 VAL A C 1
ATOM 877 O O . VAL A 1 109 ? 64.237 31.367 34.819 1.00 12.02 109 VAL A O 1
ATOM 881 N N . MET A 1 110 ? 62.046 31.623 35.259 1.00 12.03 110 MET A N 1
ATOM 882 C CA . MET A 1 110 ? 61.746 32.215 33.959 1.00 12.09 110 MET A CA 1
ATOM 883 C C . MET A 1 110 ? 62.519 33.527 33.839 1.00 12.16 110 MET A C 1
ATOM 884 O O . MET A 1 110 ? 63.164 33.788 32.823 1.00 12.17 110 MET A O 1
ATOM 889 N N . ALA A 1 111 ? 62.460 34.352 34.885 1.00 12.20 111 ALA A N 1
ATOM 890 C CA . ALA A 1 111 ? 63.160 35.632 34.878 1.00 12.32 111 ALA A CA 1
ATOM 891 C C . ALA A 1 111 ? 64.673 35.442 34.832 1.00 12.44 111 ALA A C 1
ATOM 892 O O . ALA A 1 111 ? 65.374 36.181 34.144 1.00 12.47 111 ALA A O 1
ATOM 894 N N . TYR A 1 112 ? 65.177 34.463 35.577 1.00 12.55 112 TYR A N 1
ATOM 895 C CA . TYR A 1 112 ? 66.609 34.168 35.590 1.00 12.72 112 TYR A CA 1
ATOM 896 C C . TYR A 1 112 ? 67.065 33.846 34.168 1.00 12.85 112 TYR A C 1
ATOM 897 O O . TYR A 1 112 ? 68.090 34.341 33.702 1.00 12.89 112 TYR A O 1
ATOM 906 N N . ALA A 1 113 ? 66.285 33.013 33.486 1.00 12.95 113 ALA A N 1
ATOM 907 C CA . ALA A 1 113 ? 66.605 32.602 32.123 1.00 13.10 113 ALA A CA 1
ATOM 908 C C . ALA A 1 113 ? 66.538 33.751 31.124 1.00 13.20 113 ALA A C 1
ATOM 909 O O . ALA A 1 113 ? 67.424 33.894 30.286 1.00 13.25 113 ALA A O 1
ATOM 911 N N . ALA A 1 114 ? 65.492 34.570 31.195 1.00 13.27 114 ALA A N 1
ATOM 912 C CA . ALA A 1 114 ? 65.387 35.690 30.269 1.00 13.38 114 ALA A CA 1
ATOM 913 C C . ALA A 1 114 ? 66.557 36.639 30.509 1.00 13.49 114 ALA A C 1
ATOM 914 O O . ALA A 1 114 ? 67.085 37.236 29.572 1.00 13.55 114 ALA A O 1
ATOM 916 N N . SER A 1 115 ? 66.965 36.762 31.769 1.00 13.56 115 SER A N 1
ATOM 917 C CA . SER A 1 115 ? 68.071 37.644 32.139 1.00 13.64 115 SER A CA 1
ATOM 918 C C . SER A 1 115 ? 69.342 36.837 32.387 1.00 13.74 115 SER A C 1
ATOM 919 O O . SER A 1 115 ? 70.194 37.245 33.174 1.00 13.72 115 SER A O 1
ATOM 922 N N . ALA A 1 116 ? 69.474 35.710 31.694 1.00 13.84 116 ALA A N 1
ATOM 923 C CA . ALA A 1 116 ? 70.616 34.815 31.873 1.00 13.98 116 ALA A CA 1
ATOM 924 C C . ALA A 1 116 ? 72.006 35.433 31.757 1.00 14.09 116 ALA A C 1
ATOM 925 O O . ALA A 1 116 ? 72.942 34.951 32.396 1.00 14.10 116 ALA A O 1
ATOM 927 N N . ASP A 1 117 ? 72.155 36.479 30.948 1.00 14.20 117 ASP A N 1
ATOM 928 C CA . ASP A 1 117 ? 73.465 37.119 30.794 1.00 14.31 117 ASP A CA 1
ATOM 929 C C . ASP A 1 117 ? 74.009 37.559 32.156 1.00 14.40 117 ASP A C 1
ATOM 930 O O . ASP A 1 117 ? 75.223 37.624 32.368 1.00 14.42 117 ASP A O 1
ATOM 935 N N . TYR A 1 118 ? 73.096 37.850 33.077 1.00 14.44 118 TYR A N 1
ATOM 936 C CA . TYR A 1 118 ? 73.454 38.281 34.423 1.00 14.45 118 TYR A CA 1
ATOM 937 C C . TYR A 1 118 ? 74.412 37.299 35.100 1.00 14.47 118 TYR A C 1
ATOM 938 O O . TYR A 1 118 ? 75.301 37.696 35.854 1.00 14.49 118 TYR A O 1
ATOM 947 N N . PHE A 1 119 ? 74.227 36.017 34.809 1.00 14.48 119 PHE A N 1
ATOM 948 C CA . PHE A 1 119 ? 75.018 34.955 35.418 1.00 14.49 119 PHE A CA 1
ATOM 949 C C . PHE A 1 119 ? 76.375 34.652 34.791 1.00 14.51 119 PHE A C 1
ATOM 950 O O . PHE A 1 119 ? 77.067 33.732 35.228 1.00 14.47 119 PHE A O 1
ATOM 958 N N . GLY A 1 120 ? 76.753 35.421 33.777 1.00 14.53 120 GLY A N 1
ATOM 959 C CA . GLY A 1 120 ? 78.046 35.219 33.139 1.00 14.56 120 GLY A CA 1
ATOM 960 C C . GLY A 1 120 ? 78.314 33.824 32.600 1.00 14.55 120 GLY A C 1
ATOM 961 O O . GLY A 1 120 ? 77.565 33.315 31.765 1.00 14.59 120 GLY A O 1
ATOM 962 N N . GLU A 1 121 ? 79.385 33.201 33.084 0.68 14.52 121 GLU A N 1
ATOM 963 C CA . GLU A 1 121 ? 79.777 31.867 32.632 0.68 14.52 121 GLU A CA 1
ATOM 964 C C . GLU A 1 121 ? 78.727 30.801 32.924 0.68 14.52 121 GLU A C 1
ATOM 965 O O . GLU A 1 121 ? 78.704 29.754 32.284 0.68 14.47 121 GLU A O 1
ATOM 971 N N . PHE A 1 122 ? 77.855 31.071 33.890 1.00 14.55 122 PHE A N 1
ATOM 972 C CA . PHE A 1 122 ? 76.817 30.114 34.248 1.00 14.58 122 PHE A CA 1
ATOM 973 C C . PHE A 1 122 ? 75.490 30.397 33.546 1.00 14.61 122 PHE A C 1
ATOM 974 O O . PHE A 1 122 ? 74.482 29.752 33.829 1.00 14.61 122 PHE A O 1
ATOM 982 N N . ALA A 1 123 ? 75.498 31.345 32.613 1.00 14.64 123 ALA A N 1
ATOM 983 C CA . ALA A 1 123 ? 74.291 31.703 31.875 1.00 14.67 123 ALA A CA 1
ATOM 984 C C . ALA A 1 123 ? 73.635 30.520 31.162 1.00 14.70 123 ALA A C 1
ATOM 985 O O . ALA A 1 123 ? 72.418 30.348 31.233 1.00 14.69 123 ALA A O 1
ATOM 987 N N . GLU A 1 124 ? 74.425 29.701 30.471 1.00 14.73 124 GLU A N 1
ATOM 988 C CA . GLU A 1 124 ? 73.851 28.564 29.760 1.00 14.77 124 GLU A CA 1
ATOM 989 C C . GLU A 1 124 ? 73.256 27.548 30.734 1.00 14.78 124 GLU A C 1
ATOM 990 O O . GLU A 1 124 ? 72.262 26.892 30.424 1.00 14.82 124 GLU A O 1
ATOM 996 N N . ASN A 1 125 ? 73.864 27.416 31.910 1.00 14.78 125 ASN A N 1
ATOM 997 C CA . ASN A 1 125 ? 73.352 26.497 32.924 1.00 14.77 125 ASN A CA 1
ATOM 998 C C . ASN A 1 125 ? 71.937 26.932 33.291 1.00 14.80 125 ASN A C 1
ATOM 999 O O . ASN A 1 125 ? 71.030 26.111 33.412 1.00 14.76 125 ASN A O 1
ATOM 1004 N N . VAL A 1 126 ? 71.762 28.238 33.468 1.00 14.85 126 VAL A N 1
ATOM 1005 C CA . VAL A 1 126 ? 70.460 28.790 33.827 1.00 14.91 126 VAL A CA 1
ATOM 1006 C C . VAL A 1 126 ? 69.429 28.563 32.727 1.00 14.96 126 VAL A C 1
ATOM 1007 O O . VAL A 1 126 ? 68.314 28.110 33.000 1.00 14.97 126 VAL A O 1
ATOM 1011 N N . ARG A 1 127 ? 69.800 28.863 31.484 1.00 15.01 127 ARG A N 1
ATOM 1012 C CA . ARG A 1 127 ? 68.883 28.675 30.366 1.00 15.07 127 ARG A CA 1
ATOM 1013 C C . ARG A 1 127 ? 68.477 27.211 30.233 1.00 15.11 127 ARG A C 1
ATOM 1014 O O . ARG A 1 127 ? 67.309 26.906 30.004 1.00 15.16 127 ARG A O 1
ATOM 1022 N N . ASN A 1 128 ? 69.441 26.305 30.380 1.00 15.13 128 ASN A N 1
ATOM 1023 C CA . ASN A 1 128 ? 69.152 24.880 30.264 1.00 15.13 128 ASN A CA 1
ATOM 1024 C C . ASN A 1 128 ? 68.277 24.368 31.402 1.00 15.09 128 ASN A C 1
ATOM 1025 O O . ASN A 1 128 ? 67.443 23.485 31.201 1.00 15.10 128 ASN A O 1
ATOM 1030 N N . TYR A 1 129 ? 68.462 24.915 32.599 1.00 15.06 129 TYR A N 1
ATOM 1031 C CA . TYR A 1 129 ? 67.660 24.478 33.733 1.00 15.01 129 TYR A CA 1
ATOM 1032 C C . TYR A 1 129 ? 66.219 24.938 33.538 1.00 14.98 129 TYR A C 1
ATOM 1033 O O . TYR A 1 129 ? 65.276 24.215 33.857 1.00 14.99 129 TYR A O 1
ATOM 1042 N N . TYR A 1 130 ? 66.059 26.150 33.020 1.00 14.95 130 TYR A N 1
ATOM 1043 C CA . TYR A 1 130 ? 64.735 26.693 32.753 1.00 14.96 130 TYR A CA 1
ATOM 1044 C C . TYR A 1 130 ? 64.025 25.778 31.758 1.00 14.97 130 TYR A C 1
ATOM 1045 O O . TYR A 1 130 ? 62.865 25.413 31.953 1.00 14.95 130 TYR A O 1
ATOM 1054 N N . ARG A 1 131 ? 64.731 25.401 30.695 1.00 14.98 131 ARG A N 1
ATOM 1055 C CA . ARG A 1 131 ? 64.151 24.528 29.680 1.00 14.98 131 ARG A CA 1
ATOM 1056 C C . ARG A 1 131 ? 63.774 23.162 30.248 1.00 14.97 131 ARG A C 1
ATOM 1057 O O . ARG A 1 131 ? 62.751 22.588 29.868 1.00 15.01 131 ARG A O 1
ATOM 1065 N N . TYR A 1 132 ? 64.596 22.654 31.164 1.00 14.95 132 TYR A N 1
ATOM 1066 C CA . TYR A 1 132 ? 64.346 21.368 31.810 1.00 14.93 132 TYR A CA 1
ATOM 1067 C C . TYR A 1 132 ? 63.062 21.435 32.641 1.00 14.92 132 TYR A C 1
ATOM 1068 O O . TYR A 1 132 ? 62.167 20.601 32.488 1.00 14.92 132 TYR A O 1
ATOM 1077 N N . LEU A 1 133 ? 62.969 22.427 33.525 1.00 14.90 133 LEU A N 1
ATOM 1078 C CA . LEU A 1 133 ? 61.777 22.579 34.355 1.00 14.89 133 LEU A CA 1
ATOM 1079 C C . LEU A 1 133 ? 60.538 22.794 33.491 1.00 14.86 133 LEU A C 1
ATOM 1080 O O . LEU A 1 133 ? 59.473 22.238 33.761 1.00 14.85 133 LEU A O 1
ATOM 1085 N N . ARG A 1 134 ? 60.679 23.612 32.454 1.00 14.88 134 ARG A N 1
ATOM 1086 C CA . ARG A 1 134 ? 59.567 23.898 31.559 1.00 14.91 134 ARG A CA 1
ATOM 1087 C C . ARG A 1 134 ? 59.113 22.657 30.797 1.00 15.00 134 ARG A C 1
ATOM 1088 O O . ARG A 1 134 ? 57.936 22.298 30.820 1.00 15.00 134 ARG A O 1
ATOM 1096 N N . ASP A 1 135 ? 60.053 22.010 30.118 1.00 15.07 135 ASP A N 1
ATOM 1097 C CA . ASP A 1 135 ? 59.733 20.829 29.321 1.00 15.14 135 ASP A CA 1
ATOM 1098 C C . ASP A 1 135 ? 59.141 19.680 30.128 1.00 15.18 135 ASP A C 1
ATOM 1099 O O . ASP A 1 135 ? 58.163 19.061 29.702 1.00 15.23 135 ASP A O 1
ATOM 1104 N N . GLN A 1 136 ? 59.726 19.395 31.288 0.68 15.13 136 GLN A N 1
ATOM 1105 C CA . GLN A 1 136 ? 59.239 18.317 32.141 0.68 15.15 136 GLN A CA 1
ATOM 1106 C C . GLN A 1 136 ? 58.127 18.788 33.078 0.68 15.15 136 GLN A C 1
ATOM 1107 O O . GLN A 1 136 ? 57.474 17.976 33.733 0.68 15.14 136 GLN A O 1
ATOM 1113 N N . ASP A 1 137 ? 57.922 20.103 33.132 1.00 15.13 137 ASP A N 1
ATOM 1114 C CA . ASP A 1 137 ? 56.890 20.712 33.977 1.00 15.01 137 ASP A CA 1
ATOM 1115 C C . ASP A 1 137 ? 57.015 20.232 35.422 1.00 14.91 137 ASP A C 1
ATOM 1116 O O . ASP A 1 137 ? 56.031 19.826 36.049 1.00 14.96 137 ASP A O 1
ATOM 1121 N N . LEU A 1 138 ? 58.231 20.308 35.952 1.00 14.72 138 LEU A N 1
ATOM 1122 C CA . LEU A 1 138 ? 58.518 19.850 37.305 1.00 14.46 138 LEU A CA 1
ATOM 1123 C C . LEU A 1 138 ? 58.138 20.833 38.402 1.00 14.27 138 LEU A C 1
ATOM 1124 O O . LEU A 1 138 ? 57.962 22.026 38.153 1.00 14.27 138 LEU A O 1
ATOM 1129 N N . ALA A 1 139 ? 58.018 20.299 39.614 1.00 14.08 139 ALA A N 1
ATOM 1130 C CA . ALA A 1 139 ? 57.671 21.075 40.800 1.00 13.94 139 ALA A CA 1
ATOM 1131 C C . ALA A 1 139 ? 58.943 21.405 41.569 1.00 13.84 139 ALA A C 1
ATOM 1132 O O . ALA A 1 139 ? 59.845 20.575 41.689 1.00 13.83 139 ALA A O 1
ATOM 1134 N N . THR A 1 140 ? 59.005 22.618 42.106 1.00 13.76 140 THR A N 1
ATOM 1135 C CA . THR A 1 140 ? 60.178 23.056 42.846 1.00 13.67 140 THR A CA 1
ATOM 1136 C C . THR A 1 140 ? 59.825 23.606 44.219 1.00 13.62 140 THR A C 1
ATOM 1137 O O . THR A 1 140 ? 58.683 23.990 44.471 1.00 13.67 140 THR A O 1
ATOM 1141 N N . THR A 1 141 ? 60.820 23.625 45.099 1.00 13.53 141 THR A N 1
ATOM 1142 C CA . THR A 1 141 ? 60.675 24.183 46.439 1.00 13.38 141 THR A CA 1
ATOM 1143 C C . THR A 1 141 ? 61.966 24.955 46.702 1.00 13.33 141 THR A C 1
ATOM 1144 O O . THR A 1 141 ? 63.021 24.610 46.161 1.00 13.37 141 THR A O 1
ATOM 1148 N N . HIS A 1 142 ? 61.876 26.009 47.505 1.00 13.24 142 HIS A N 1
ATOM 1149 C CA . HIS A 1 142 ? 63.024 26.856 47.818 1.00 13.18 142 HIS A CA 1
ATOM 1150 C C . HIS A 1 142 ? 63.493 26.649 49.255 1.00 13.13 142 HIS A C 1
ATOM 1151 O O . HIS A 1 142 ? 62.703 26.751 50.194 1.00 13.09 142 HIS A O 1
ATOM 1158 N N . ALA A 1 143 ? 64.778 26.349 49.419 1.00 13.11 143 ALA A N 1
ATOM 1159 C CA . ALA A 1 143 ? 65.361 26.152 50.743 1.00 13.09 143 ALA A CA 1
ATOM 1160 C C . ALA A 1 143 ? 66.039 27.462 51.146 1.00 13.09 143 ALA A C 1
ATOM 1161 O O . ALA A 1 143 ? 66.996 27.895 50.503 1.00 13.13 143 ALA A O 1
ATOM 1163 N N . LEU A 1 144 ? 65.544 28.098 52.205 1.00 13.09 144 LEU A N 1
ATOM 1164 C CA . LEU A 1 144 ? 66.115 29.368 52.635 1.00 13.10 144 LEU A CA 1
ATOM 1165 C C . LEU A 1 144 ? 66.314 29.505 54.141 1.00 13.10 144 LEU A C 1
ATOM 1166 O O . LEU A 1 144 ? 65.869 28.663 54.922 1.00 13.02 144 LEU A O 1
ATOM 1171 N N . THR A 1 145 ? 66.997 30.587 54.515 0.68 13.14 145 THR A N 1
ATOM 1172 C CA . THR A 1 145 ? 67.295 30.950 55.900 0.68 13.30 145 THR A CA 1
ATOM 1173 C C . THR A 1 145 ? 68.449 30.170 56.523 0.68 13.46 145 THR A C 1
ATOM 1174 O O . THR A 1 145 ? 68.537 28.951 56.391 0.68 13.39 145 THR A O 1
ATOM 1178 N N . ASN A 1 146 ? 69.335 30.896 57.203 1.00 13.70 146 ASN A N 1
ATOM 1179 C CA . ASN A 1 146 ? 70.500 30.297 57.845 1.00 14.03 146 ASN A CA 1
ATOM 1180 C C . ASN A 1 146 ? 70.269 29.874 59.284 1.00 14.33 146 ASN A C 1
ATOM 1181 O O . ASN A 1 146 ? 69.435 30.442 59.990 1.00 14.31 146 ASN A O 1
ATOM 1186 N N . PRO A 1 147 ? 71.022 28.865 59.740 1.00 14.61 147 PRO A N 1
ATOM 1187 C CA . PRO A 1 147 ? 70.902 28.379 61.115 1.00 14.99 147 PRO A CA 1
ATOM 1188 C C . PRO A 1 147 ? 71.680 29.365 61.979 1.00 15.30 147 PRO A C 1
ATOM 1189 O O . PRO A 1 147 ? 72.341 30.270 61.460 1.00 15.29 147 PRO A O 1
ATOM 1193 N N . GLN A 1 148 ? 71.596 29.200 63.291 1.00 15.60 148 GLN A N 1
ATOM 1194 C CA . GLN A 1 148 ? 72.358 30.043 64.197 1.00 16.04 148 GLN A CA 1
ATOM 1195 C C . GLN A 1 148 ? 73.365 29.128 64.872 1.00 16.45 148 GLN A C 1
ATOM 1196 O O . GLN A 1 148 ? 73.276 27.907 64.747 1.00 16.45 148 GLN A O 1
ATOM 1202 N N . VAL A 1 149 ? 74.326 29.716 65.572 0.43 16.84 149 VAL A N 1
ATOM 1203 C CA . VAL A 1 149 ? 75.335 28.942 66.280 0.43 17.33 149 VAL A CA 1
ATOM 1204 C C . VAL A 1 149 ? 75.386 29.424 67.721 0.43 17.83 149 VAL A C 1
ATOM 1205 O O . VAL A 1 149 ? 75.460 30.625 67.976 0.43 17.77 149 VAL A O 1
ATOM 1209 N N . ASN A 1 150 ? 75.334 28.486 68.660 1.00 18.39 150 ASN A N 1
ATOM 1210 C CA . ASN A 1 150 ? 75.377 28.837 70.075 1.00 19.01 150 ASN A CA 1
ATOM 1211 C C . ASN A 1 150 ? 76.764 29.338 70.456 1.00 19.54 150 ASN A C 1
ATOM 1212 O O . ASN A 1 150 ? 77.704 28.554 70.584 1.00 19.59 150 ASN A O 1
ATOM 1217 N N . ARG A 1 151 ? 76.892 30.647 70.636 1.00 20.03 151 ARG A N 1
ATOM 1218 C CA . ARG A 1 151 ? 78.178 31.220 71.000 1.00 20.64 151 ARG A CA 1
ATOM 1219 C C . ARG A 1 151 ? 78.317 31.434 72.497 1.00 21.11 151 ARG A C 1
ATOM 1220 O O . ARG A 1 151 ? 79.114 32.250 72.958 1.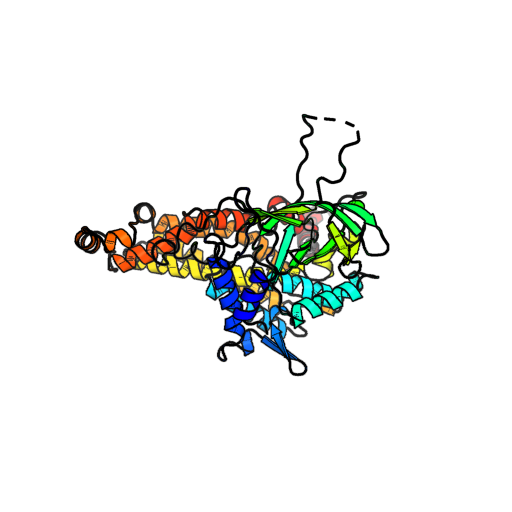00 21.22 151 ARG A O 1
ATOM 1228 N N . ALA A 1 152 ? 77.525 30.676 73.248 1.00 21.54 152 ALA A N 1
ATOM 1229 C CA . ALA A 1 152 ? 77.562 30.713 74.702 1.00 22.04 152 ALA A CA 1
ATOM 1230 C C . ALA A 1 152 ? 78.334 29.461 75.111 1.00 22.32 152 ALA A C 1
ATOM 1231 O O . ALA A 1 152 ? 78.752 29.318 76.261 1.00 22.50 152 ALA A O 1
ATOM 1233 N N . ARG A 1 153 ? 78.516 28.556 74.148 1.00 22.52 153 ARG A N 1
ATOM 1234 C CA . ARG A 1 153 ? 79.248 27.314 74.374 1.00 22.78 153 ARG A CA 1
ATOM 1235 C C . ARG A 1 153 ? 80.650 27.615 74.891 1.00 22.92 153 ARG A C 1
ATOM 1236 O O . ARG A 1 153 ? 81.360 28.451 74.330 1.00 23.06 153 ARG A O 1
ATOM 1244 N N . GLN A 1 158 ? 89.234 24.608 64.990 1.00 25.18 158 GLN A N 1
ATOM 1245 C CA . GLN A 1 158 ? 88.532 25.863 64.748 1.00 25.04 158 GLN A CA 1
ATOM 1246 C C . GLN A 1 158 ? 87.033 25.617 64.607 1.00 25.06 158 GLN A C 1
ATOM 1247 O O . GLN A 1 158 ? 86.596 24.478 64.439 1.00 25.11 158 GLN A O 1
ATOM 1249 N N . PRO A 1 159 ? 86.221 26.686 64.681 1.00 24.83 159 PRO A N 1
ATOM 1250 C CA . PRO A 1 159 ? 84.773 26.518 64.550 1.00 24.61 159 PRO A CA 1
ATOM 1251 C C . PRO A 1 159 ? 84.392 25.902 63.205 1.00 24.25 159 PRO A C 1
ATOM 1252 O O . PRO A 1 159 ? 85.127 26.018 62.225 1.00 24.36 159 PRO A O 1
ATOM 1256 N N . ASP A 1 160 ? 83.241 25.239 63.177 1.00 23.93 160 ASP A N 1
ATOM 1257 C CA . ASP A 1 160 ? 82.746 24.595 61.970 1.00 23.47 160 ASP A CA 1
ATOM 1258 C C . ASP A 1 160 ? 82.226 25.663 61.012 1.00 23.14 160 ASP A C 1
ATOM 1259 O O . ASP A 1 160 ? 81.231 26.328 61.290 1.00 23.13 160 ASP A O 1
ATOM 1264 N N . PRO A 1 161 ? 82.905 25.852 59.872 1.00 22.75 161 PRO A N 1
ATOM 1265 C CA . PRO A 1 161 ? 82.452 26.865 58.918 1.00 22.24 161 PRO A CA 1
ATOM 1266 C C . PRO A 1 161 ? 81.275 26.417 58.056 1.00 21.82 161 PRO A C 1
ATOM 1267 O O . PRO A 1 161 ? 80.844 27.150 57.170 1.00 21.87 161 PRO A O 1
ATOM 1271 N N . TYR A 1 162 ? 80.742 25.230 58.323 1.00 21.36 162 TYR A N 1
ATOM 1272 C CA . TYR A 1 162 ? 79.635 24.735 57.521 1.00 20.90 162 TYR A CA 1
ATOM 1273 C C . TYR A 1 162 ? 78.308 24.509 58.237 1.00 20.48 162 TYR A C 1
ATOM 1274 O O . TYR A 1 162 ? 77.701 23.446 58.119 1.00 20.45 162 TYR A O 1
ATOM 1283 N N . ILE A 1 163 ? 77.864 25.509 58.991 1.00 20.13 163 ILE A N 1
ATOM 1284 C CA . ILE A 1 163 ? 76.570 25.420 59.655 1.00 19.73 163 ILE A CA 1
ATOM 1285 C C . ILE A 1 163 ? 75.627 25.890 58.547 1.00 19.40 163 ILE A C 1
ATOM 1286 O O . ILE A 1 163 ? 74.681 25.192 58.191 1.00 19.33 163 ILE A O 1
ATOM 1291 N N . PRO A 1 164 ? 75.868 27.091 57.991 1.00 19.14 164 PRO A N 1
ATOM 1292 C CA . PRO A 1 164 ? 74.987 27.531 56.906 1.00 18.85 164 PRO A CA 1
ATOM 1293 C C . PRO A 1 164 ? 75.555 26.798 55.685 1.00 18.61 164 PRO A C 1
ATOM 1294 O O . PRO A 1 164 ? 76.679 26.297 55.744 1.00 18.58 164 PRO A O 1
ATOM 1298 N N . VAL A 1 165 ? 74.804 26.722 54.593 1.00 18.38 165 VAL A N 1
ATOM 1299 C CA . VAL A 1 165 ? 75.300 26.018 53.412 1.00 18.15 165 VAL A CA 1
ATOM 1300 C C . VAL A 1 165 ? 76.512 26.696 52.772 1.00 17.99 165 VAL A C 1
ATOM 1301 O O . VAL A 1 165 ? 76.437 27.841 52.324 1.00 17.94 165 VAL A O 1
ATOM 1305 N N . GLY A 1 166 ? 77.627 25.972 52.728 1.00 17.90 166 GLY A N 1
ATOM 1306 C CA . GLY A 1 166 ? 78.843 26.507 52.139 1.00 17.80 166 GLY A CA 1
ATOM 1307 C C . GLY A 1 166 ? 79.555 25.477 51.278 1.00 17.73 166 GLY A C 1
ATOM 1308 O O . GLY A 1 166 ? 79.274 24.281 51.368 1.00 17.71 166 GLY A O 1
ATOM 1309 N N . VAL A 1 167 ? 80.473 25.939 50.436 0.68 17.68 167 VAL A N 1
ATOM 1310 C CA . VAL A 1 167 ? 81.221 25.042 49.561 0.68 17.67 167 VAL A CA 1
ATOM 1311 C C . VAL A 1 167 ? 82.414 24.441 50.295 0.68 17.68 167 VAL A C 1
ATOM 1312 O O . VAL A 1 167 ? 83.293 25.162 50.766 0.68 17.65 167 VAL A O 1
ATOM 1316 N N . VAL A 1 168 ? 82.431 23.117 50.399 1.00 17.74 168 VAL A N 1
ATOM 1317 C CA . VAL A 1 168 ? 83.522 22.415 51.069 1.00 17.89 168 VAL A CA 1
ATOM 1318 C C . VAL A 1 168 ? 84.698 22.271 50.111 1.00 18.00 168 VAL A C 1
ATOM 1319 O O . VAL A 1 168 ? 85.858 22.470 50.489 1.00 17.96 168 VAL A O 1
ATOM 1323 N N . LYS A 1 169 ? 84.391 21.926 48.866 1.00 18.10 169 LYS A N 1
ATOM 1324 C CA . LYS A 1 169 ? 85.424 21.756 47.854 1.00 18.23 169 LYS A CA 1
ATOM 1325 C C . LYS A 1 169 ? 84.848 21.796 46.449 1.00 18.32 169 LYS A C 1
ATOM 1326 O O . LYS A 1 169 ? 83.641 21.633 46.248 1.00 18.37 169 LYS A O 1
ATOM 1332 N N . GLN A 1 170 ? 85.731 22.009 45.481 1.00 18.39 170 GLN A N 1
ATOM 1333 C CA . GLN A 1 170 ? 85.353 22.061 44.077 1.00 18.43 170 GLN A CA 1
ATOM 1334 C C . GLN A 1 170 ? 86.143 20.969 43.362 1.00 18.45 170 GLN A C 1
ATOM 1335 O O . GLN A 1 170 ? 87.349 20.832 43.574 1.00 18.52 170 GLN A O 1
ATOM 1341 N N . THR A 1 171 ? 85.459 20.187 42.533 1.00 18.42 171 THR A N 1
ATOM 1342 C CA . THR A 1 171 ? 86.101 19.103 41.797 1.00 18.41 171 THR A CA 1
ATOM 1343 C C . THR A 1 171 ? 85.798 19.213 40.307 1.00 18.37 171 THR A C 1
ATOM 1344 O O . THR A 1 171 ? 85.172 20.174 39.860 1.00 18.33 171 THR A O 1
ATOM 1348 N N . GLU A 1 172 ? 86.239 18.224 39.537 0.68 18.35 172 GLU A N 1
ATOM 1349 C CA . GLU A 1 172 ? 85.992 18.241 38.104 0.68 18.35 172 GLU A CA 1
ATOM 1350 C C . GLU A 1 172 ? 84.525 17.968 37.795 0.68 18.37 172 GLU A C 1
ATOM 1351 O O . GLU A 1 172 ? 84.038 18.311 36.718 0.68 18.35 172 GLU A O 1
ATOM 1357 N N . LYS A 1 173 ? 83.822 17.363 38.749 1.00 18.42 173 LYS A N 1
ATOM 1358 C CA . LYS A 1 173 ? 82.410 17.035 38.574 1.00 18.48 173 LYS A CA 1
ATOM 1359 C C . LYS A 1 173 ? 81.483 18.158 39.028 1.00 18.48 173 LYS A C 1
ATOM 1360 O O . LYS A 1 173 ? 80.386 18.325 38.492 1.00 18.54 173 LYS A O 1
ATOM 1366 N N . GLY A 1 174 ? 81.924 18.926 40.017 1.00 18.46 174 GLY A N 1
ATOM 1367 C CA . GLY A 1 174 ? 81.103 20.016 40.512 1.00 18.42 174 GLY A CA 1
ATOM 1368 C C . GLY A 1 174 ? 81.577 20.491 41.869 1.00 18.36 174 GLY A C 1
ATOM 1369 O O . GLY A 1 174 ? 82.777 20.500 42.143 1.00 18.39 174 GLY A O 1
ATOM 1370 N N . ILE A 1 175 ? 80.640 20.888 42.724 1.00 18.24 175 ILE A N 1
ATOM 1371 C CA . ILE A 1 175 ? 81.002 21.356 44.056 1.00 18.07 175 ILE A CA 1
ATOM 1372 C C . ILE A 1 175 ? 80.335 20.510 45.131 1.00 17.91 175 ILE A C 1
ATOM 1373 O O . ILE A 1 175 ? 79.259 19.946 44.919 1.00 17.99 175 ILE A O 1
ATOM 1378 N N . VAL A 1 176 ? 80.996 20.406 46.277 1.00 17.65 176 VAL A N 1
ATOM 1379 C CA . VAL A 1 176 ? 80.468 19.649 47.400 1.00 17.34 176 VAL A CA 1
ATOM 1380 C C . VAL A 1 176 ? 80.051 20.682 48.439 1.00 17.09 176 VAL A C 1
ATOM 1381 O O . VAL A 1 176 ? 80.862 21.514 48.843 1.00 17.10 176 VAL A O 1
ATOM 1385 N N . VAL A 1 177 ? 78.788 20.640 48.854 1.00 16.84 177 VAL A N 1
ATOM 1386 C CA . VAL A 1 177 ? 78.293 21.595 49.841 1.00 16.52 177 VAL A CA 1
ATOM 1387 C C . VAL A 1 177 ? 77.886 20.919 51.139 1.00 16.26 177 VAL A C 1
ATOM 1388 O O . VAL A 1 177 ? 77.497 19.751 51.155 1.00 16.22 177 VAL A O 1
ATOM 1392 N N . ARG A 1 178 ? 77.976 21.671 52.230 1.00 16.03 178 ARG A N 1
ATOM 1393 C CA . ARG A 1 178 ? 77.637 21.168 53.552 1.00 15.78 178 ARG A CA 1
ATOM 1394 C C . ARG A 1 178 ? 77.018 22.303 54.362 1.00 15.56 178 ARG A C 1
ATOM 1395 O O . ARG A 1 178 ? 77.459 23.447 54.269 1.00 15.53 178 ARG A O 1
ATOM 1403 N N . GLY A 1 179 ? 75.998 21.977 55.151 1.00 15.37 179 GLY A N 1
ATOM 1404 C CA . GLY A 1 179 ? 75.331 22.983 55.961 1.00 15.14 179 GLY A CA 1
ATOM 1405 C C . GLY A 1 179 ? 73.829 22.777 55.944 1.00 14.94 179 GLY A C 1
ATOM 1406 O O . GLY A 1 179 ? 73.350 21.714 55.547 1.00 14.91 179 GLY A O 1
ATOM 1407 N N . ALA A 1 180 ? 73.070 23.785 56.365 1.00 14.75 180 ALA A N 1
ATOM 1408 C CA . ALA A 1 180 ? 71.624 23.641 56.373 1.00 14.53 180 ALA A CA 1
ATOM 1409 C C . ALA A 1 180 ? 70.874 24.926 56.067 1.00 14.36 180 ALA A C 1
ATOM 1410 O O . ALA A 1 180 ? 71.406 26.024 56.205 1.00 14.30 180 ALA A O 1
ATOM 1412 N N . ARG A 1 181 ? 69.636 24.754 55.615 1.00 14.22 181 ARG A N 1
ATOM 1413 C CA . ARG A 1 181 ? 68.725 25.855 55.332 1.00 14.09 181 ARG A CA 1
ATOM 1414 C C . ARG A 1 181 ? 67.580 25.541 56.295 1.00 14.00 181 ARG A C 1
ATOM 1415 O O . ARG A 1 181 ? 67.136 24.398 56.396 1.00 13.97 181 ARG A O 1
ATOM 1423 N N . MET A 1 182 ? 67.115 26.549 57.019 1.00 13.94 182 MET A N 1
ATOM 1424 C CA . MET A 1 182 ? 66.076 26.340 58.013 1.00 13.90 182 MET A CA 1
ATOM 1425 C C . MET A 1 182 ? 64.669 26.075 57.511 1.00 13.87 182 MET A C 1
ATOM 1426 O O . MET A 1 182 ? 63.872 25.462 58.220 1.00 13.91 182 MET A O 1
ATOM 1431 N N . THR A 1 183 ? 64.362 26.510 56.296 1.00 13.81 183 THR A N 1
ATOM 1432 C CA . THR A 1 183 ? 63.011 26.338 55.787 1.00 13.82 183 THR A CA 1
ATOM 1433 C C . THR A 1 183 ? 62.864 25.990 54.313 1.00 13.78 183 THR A C 1
ATOM 1434 O O . THR A 1 183 ? 63.548 26.538 53.455 1.00 13.77 183 THR A O 1
ATOM 1438 N N . ALA A 1 184 ? 61.949 25.064 54.048 1.00 13.76 184 ALA A N 1
ATOM 1439 C CA . ALA A 1 184 ? 61.586 24.654 52.701 1.00 13.73 184 ALA A CA 1
ATOM 1440 C C . ALA A 1 184 ? 60.112 24.298 52.833 1.00 13.73 184 ALA A C 1
ATOM 1441 O O . ALA A 1 184 ? 59.762 23.344 53.528 1.00 13.76 184 ALA A O 1
ATOM 1443 N N . THR A 1 185 ? 59.251 25.091 52.205 1.00 13.69 185 THR A N 1
ATOM 1444 C CA . THR A 1 185 ? 57.812 24.852 52.247 1.00 13.71 185 THR A CA 1
ATOM 1445 C C . THR A 1 185 ? 57.388 24.148 50.962 1.00 13.73 185 THR A C 1
ATOM 1446 O O . THR A 1 185 ? 57.855 24.494 49.877 1.00 13.72 185 THR A O 1
ATOM 1450 N N . PHE A 1 186 ? 56.494 23.172 51.104 1.00 13.77 186 PHE A N 1
ATOM 1451 C CA . PHE A 1 186 ? 56.004 22.342 50.002 1.00 13.87 186 PHE A CA 1
ATOM 1452 C C . PHE A 1 186 ? 57.147 21.510 49.426 1.00 13.97 186 PHE A C 1
ATOM 1453 O O . PHE A 1 186 ? 57.550 21.693 48.274 1.00 13.95 186 PHE A O 1
ATOM 1461 N N . PRO A 1 187 ? 57.683 20.579 50.228 1.00 14.11 187 PRO A N 1
ATOM 1462 C CA . PRO A 1 187 ? 58.786 19.712 49.803 1.00 14.28 187 PRO A CA 1
ATOM 1463 C C . PRO A 1 187 ? 58.355 18.549 48.912 1.00 14.40 187 PRO A C 1
ATOM 1464 O O . PRO A 1 187 ? 59.173 17.695 48.570 1.00 14.42 187 PRO A O 1
ATOM 1468 N N . LEU A 1 188 ? 57.075 18.509 48.553 1.00 14.52 188 LEU A N 1
ATOM 1469 C CA . LEU A 1 188 ? 56.563 17.446 47.689 1.00 14.62 188 LEU A CA 1
ATOM 1470 C C . LEU A 1 188 ? 56.858 17.861 46.255 1.00 14.70 188 LEU A C 1
ATOM 1471 O O . LEU A 1 188 ? 55.966 17.959 45.410 1.00 14.74 188 LEU A O 1
ATOM 1476 N N . ALA A 1 189 ? 58.137 18.100 45.995 1.00 14.78 189 ALA A N 1
ATOM 1477 C CA . ALA A 1 189 ? 58.590 18.560 44.692 1.00 14.83 189 ALA A CA 1
ATOM 1478 C C . ALA A 1 189 ? 59.732 17.723 44.139 1.00 14.87 189 ALA A C 1
ATOM 1479 O O . ALA A 1 189 ? 60.405 17.002 44.876 1.00 14.89 189 ALA A O 1
ATOM 1481 N N . ASP A 1 190 ? 59.952 17.842 42.833 1.00 14.86 190 ASP A N 1
ATOM 1482 C CA . ASP A 1 190 ? 61.017 17.102 42.166 1.00 14.85 190 ASP A CA 1
ATOM 1483 C C . ASP A 1 190 ? 62.362 17.780 42.372 1.00 14.82 190 ASP A C 1
ATOM 1484 O O . ASP A 1 190 ? 63.406 17.123 42.406 1.00 14.86 190 ASP A O 1
ATOM 1489 N N . GLU A 1 191 ? 62.330 19.100 42.517 1.00 14.78 191 GLU A N 1
ATOM 1490 C CA . GLU A 1 191 ? 63.551 19.885 42.651 1.00 14.76 191 GLU A CA 1
ATOM 1491 C C . GLU A 1 191 ? 63.545 20.880 43.806 1.00 14.74 191 GLU A C 1
ATOM 1492 O O . GLU A 1 191 ? 62.495 21.389 44.199 1.00 14.74 191 GLU A O 1
ATOM 1498 N N . VAL A 1 192 ? 64.733 21.157 44.335 1.00 14.74 192 VAL A N 1
ATOM 1499 C CA . VAL A 1 192 ? 64.885 22.135 45.403 1.00 14.75 192 VAL A CA 1
ATOM 1500 C C . VAL A 1 192 ? 65.867 23.189 44.913 1.00 14.81 192 VAL A C 1
ATOM 1501 O O . VAL A 1 192 ? 66.922 22.866 44.353 1.00 14.79 192 VAL A O 1
ATOM 1505 N N . LEU A 1 193 ? 65.503 24.453 45.096 1.00 14.87 193 LEU A N 1
ATOM 1506 C CA . LEU A 1 193 ? 66.350 25.554 44.671 1.00 14.97 193 LEU A CA 1
ATOM 1507 C C . LEU A 1 193 ? 67.051 26.144 45.881 1.00 15.10 193 LEU A C 1
ATOM 1508 O O . LEU A 1 193 ? 66.418 26.423 46.898 1.00 15.07 193 LEU A O 1
ATOM 1513 N N . ILE A 1 194 ? 68.365 26.301 45.778 1.00 15.23 194 ILE A N 1
ATOM 1514 C CA . ILE A 1 194 ? 69.142 26.890 46.855 1.00 15.44 194 ILE A CA 1
ATOM 1515 C C . ILE A 1 194 ? 69.573 28.250 46.331 1.00 15.63 194 ILE A C 1
ATOM 1516 O O . ILE A 1 194 ? 70.669 28.405 45.790 1.00 15.67 194 ILE A O 1
ATOM 1521 N N . PHE A 1 195 ? 68.673 29.222 46.472 1.00 15.79 195 PHE A N 1
ATOM 1522 C CA . PHE A 1 195 ? 68.898 30.591 46.022 1.00 15.99 195 PHE A CA 1
ATOM 1523 C C . PHE A 1 195 ? 68.971 31.501 47.248 1.00 16.19 195 PHE A C 1
ATOM 1524 O O . PHE A 1 195 ? 68.429 31.180 48.304 1.00 16.11 195 PHE A O 1
ATOM 1532 N N . PRO A 1 196 ? 69.635 32.654 47.115 1.00 16.39 196 PRO A N 1
ATOM 1533 C CA . PRO A 1 196 ? 69.781 33.611 48.217 1.00 16.69 196 PRO A CA 1
ATOM 1534 C C . PRO A 1 196 ? 68.545 34.451 48.548 1.00 16.93 196 PRO A C 1
ATOM 1535 O O . PRO A 1 196 ? 67.896 34.995 47.656 1.00 17.04 196 PRO A O 1
ATOM 1539 N N . SER A 1 197 ? 68.229 34.550 49.838 1.00 17.09 197 SER A N 1
ATOM 1540 C CA . SER A 1 197 ? 67.099 35.357 50.300 1.00 17.28 197 SER A CA 1
ATOM 1541 C C . SER A 1 197 ? 67.601 36.320 51.373 1.00 17.46 197 SER A C 1
ATOM 1542 O O . SER A 1 197 ? 66.889 37.238 51.781 1.00 17.50 197 SER A O 1
ATOM 1545 N N . ILE A 1 198 ? 68.832 36.092 51.818 1.00 17.56 198 ILE A N 1
ATOM 1546 C CA . ILE A 1 198 ? 69.467 36.899 52.855 1.00 17.71 198 ILE A CA 1
ATOM 1547 C C . ILE A 1 198 ? 70.689 37.629 52.309 1.00 17.81 198 ILE A C 1
ATOM 1548 O O . ILE A 1 198 ? 71.474 37.062 51.550 1.00 17.82 198 ILE A O 1
ATOM 1553 N N . LEU A 1 199 ? 70.844 38.888 52.702 1.00 17.90 199 LEU A N 1
ATOM 1554 C CA . LEU A 1 199 ? 71.971 39.694 52.256 1.00 17.98 199 LEU A CA 1
ATOM 1555 C C . LEU A 1 199 ? 73.269 39.063 52.735 1.00 18.02 199 LEU A C 1
ATOM 1556 O O . LEU A 1 199 ? 73.372 38.625 53.884 1.00 18.02 199 LEU A O 1
ATOM 1561 N N . LEU A 1 200 ? 74.253 39.008 51.844 1.00 18.05 200 LEU A N 1
ATOM 1562 C CA . LEU A 1 200 ? 75.557 38.451 52.172 1.00 18.12 200 LEU A CA 1
ATOM 1563 C C . LEU A 1 200 ? 76.525 39.602 52.395 1.00 18.19 200 LEU A C 1
ATOM 1564 O O . LEU A 1 200 ? 76.520 40.581 51.647 1.00 18.16 200 LEU A O 1
ATOM 1569 N N . GLN A 1 201 ? 77.345 39.482 53.433 1.00 18.29 201 GLN A N 1
ATOM 1570 C CA . GLN A 1 201 ? 78.323 40.512 53.754 1.00 18.40 201 GLN A CA 1
ATOM 1571 C C . GLN A 1 201 ? 79.627 40.227 53.024 1.00 18.45 201 GLN A C 1
ATOM 1572 O O . GLN A 1 201 ? 79.854 39.113 52.551 1.00 18.45 201 GLN A O 1
ATOM 1578 N N . ALA A 1 202 ? 80.480 41.239 52.923 1.00 18.49 202 ALA A N 1
ATOM 1579 C CA . ALA A 1 202 ? 81.765 41.065 52.266 1.00 18.51 202 ALA A CA 1
ATOM 1580 C C . ALA A 1 202 ? 82.505 39.933 52.973 1.00 18.48 202 ALA A C 1
ATOM 1581 O O . ALA A 1 202 ? 82.474 39.842 54.202 1.00 18.57 202 ALA A O 1
ATOM 1583 N N . GLY A 1 203 ? 83.152 39.066 52.197 1.00 18.42 203 GLY A N 1
ATOM 1584 C CA . GLY A 1 203 ? 83.895 37.958 52.772 1.00 18.31 203 GLY A CA 1
ATOM 1585 C C . GLY A 1 203 ? 83.140 36.643 52.891 1.00 18.20 203 GLY A C 1
ATOM 1586 O O . GLY A 1 203 ? 83.721 35.624 53.268 1.00 18.26 203 GLY A O 1
ATOM 1587 N N . SER A 1 204 ? 81.852 36.654 52.565 0.43 18.04 204 SER A N 1
ATOM 1588 C CA . SER A 1 204 ? 81.030 35.452 52.662 0.43 17.87 204 SER A CA 1
ATOM 1589 C C . SER A 1 204 ? 80.932 34.675 51.350 0.43 17.75 204 SER A C 1
ATOM 1590 O O . SER A 1 204 ? 79.926 34.018 51.087 0.43 17.70 204 SER A O 1
ATOM 1593 N N . GLU A 1 205 ? 81.980 34.742 50.535 1.00 17.69 205 GLU A N 1
ATOM 1594 C CA . GLU A 1 205 ? 81.995 34.048 49.248 1.00 17.58 205 GLU A CA 1
ATOM 1595 C C . GLU A 1 205 ? 81.668 32.558 49.315 1.00 17.49 205 GLU A C 1
ATOM 1596 O O . GLU A 1 205 ? 80.995 32.027 48.432 1.00 17.49 205 GLU A O 1
ATOM 1602 N N . LYS A 1 206 ? 82.152 31.883 50.352 1.00 17.40 206 LYS A N 1
ATOM 1603 C CA . LYS A 1 206 ? 81.919 30.452 50.516 1.00 17.27 206 LYS A CA 1
ATOM 1604 C C . LYS A 1 206 ? 80.434 30.116 50.653 1.00 17.17 206 LYS A C 1
ATOM 1605 O O . LYS A 1 206 ? 80.026 28.970 50.450 1.00 17.13 206 LYS A O 1
ATOM 1611 N N . TYR A 1 207 ? 79.629 31.123 50.983 1.00 17.08 207 TYR A N 1
ATOM 1612 C CA . TYR A 1 207 ? 78.194 30.935 51.176 1.00 17.00 207 TYR A CA 1
ATOM 1613 C C . TYR A 1 207 ? 77.349 31.610 50.098 1.00 16.95 207 TYR A C 1
ATOM 1614 O O . TYR A 1 207 ? 76.128 31.450 50.073 1.00 16.96 207 TYR A O 1
ATOM 1623 N N . ALA A 1 208 ? 77.999 32.363 49.215 1.00 16.88 208 ALA A N 1
ATOM 1624 C CA . ALA A 1 208 ? 77.309 33.073 48.141 1.00 16.81 208 ALA A CA 1
ATOM 1625 C C . ALA A 1 208 ? 77.143 32.151 46.941 1.00 16.79 208 ALA A C 1
ATOM 1626 O O . ALA A 1 208 ? 77.896 32.235 45.968 1.00 16.78 208 ALA A O 1
ATOM 1628 N N . LEU A 1 209 ? 76.140 31.282 47.013 1.00 16.73 209 LEU A N 1
ATOM 1629 C CA . LEU A 1 209 ? 75.890 30.312 45.954 1.00 16.71 209 LEU A CA 1
ATOM 1630 C C . LEU A 1 209 ? 74.425 30.249 45.545 1.00 16.66 209 LEU A C 1
ATOM 1631 O O . LEU A 1 209 ? 73.530 30.621 46.304 1.00 16.70 209 LEU A O 1
ATOM 1636 N N . ALA A 1 210 ? 74.196 29.759 44.332 1.00 16.55 210 ALA A N 1
ATOM 1637 C CA . ALA A 1 210 ? 72.854 29.585 43.798 1.00 16.45 210 ALA A CA 1
ATOM 1638 C C . ALA A 1 210 ? 72.921 28.335 42.929 1.00 16.37 210 ALA A C 1
ATOM 1639 O O . ALA A 1 210 ? 73.706 28.280 41.982 1.00 16.33 210 ALA A O 1
ATOM 1641 N N . PHE A 1 211 ? 72.123 27.327 43.268 1.00 16.31 211 PHE A N 1
ATOM 1642 C CA . PHE A 1 211 ? 72.102 26.081 42.506 1.00 16.32 211 PHE A CA 1
ATOM 1643 C C . PHE A 1 211 ? 70.789 25.338 42.720 1.00 16.35 211 PHE A C 1
ATOM 1644 O O . PHE A 1 211 ? 69.972 25.745 43.549 1.00 16.35 211 PHE A O 1
ATOM 1652 N N . ALA A 1 212 ? 70.582 24.261 41.964 1.00 16.37 212 ALA A N 1
ATOM 1653 C CA . ALA A 1 212 ? 69.361 23.463 42.067 1.00 16.44 212 ALA A CA 1
ATOM 1654 C C . ALA A 1 212 ? 69.688 21.975 42.085 1.00 16.51 212 ALA A C 1
ATOM 1655 O O . ALA A 1 212 ? 70.653 21.535 41.461 1.00 16.53 212 ALA A O 1
ATOM 1657 N N . LEU A 1 213 ? 68.866 21.199 42.782 1.00 16.53 213 LEU A N 1
ATOM 1658 C CA . LEU A 1 213 ? 69.104 19.766 42.894 1.00 16.56 213 LEU A CA 1
ATOM 1659 C C . LEU A 1 213 ? 67.834 18.939 42.959 1.00 16.57 213 LEU A C 1
ATOM 1660 O O . LEU A 1 213 ? 66.790 19.418 43.397 1.00 16.52 213 LEU A O 1
ATOM 1665 N N . PRO A 1 214 ? 67.906 17.680 42.502 1.00 16.57 214 PRO A N 1
ATOM 1666 C CA . PRO A 1 214 ? 66.720 16.823 42.565 1.00 16.54 214 PRO A CA 1
ATOM 1667 C C . PRO A 1 214 ? 66.536 16.589 44.069 1.00 16.51 214 PRO A C 1
ATOM 1668 O O . PRO A 1 214 ? 67.523 16.509 44.803 1.00 16.50 214 PRO A O 1
ATOM 1672 N N . THR A 1 215 ? 65.296 16.488 44.533 1.00 16.48 215 THR A N 1
ATOM 1673 C CA . THR A 1 215 ? 65.044 16.303 45.961 1.00 16.47 215 THR A CA 1
ATOM 1674 C C . THR A 1 215 ? 65.437 14.944 46.534 1.00 16.49 215 THR A C 1
ATOM 1675 O O . THR A 1 215 ? 65.348 14.734 47.745 1.00 16.48 215 THR A O 1
ATOM 1679 N N . SER A 1 216 ? 65.875 14.027 45.674 0.68 16.52 216 SER A N 1
ATOM 1680 C CA . SER A 1 216 ? 66.284 12.698 46.120 0.68 16.60 216 SER A CA 1
ATOM 1681 C C . SER A 1 216 ? 67.805 12.571 46.164 0.68 16.66 216 SER A C 1
ATOM 1682 O O . SER A 1 216 ? 68.340 11.494 46.431 0.68 16.65 216 SER A O 1
ATOM 1685 N N . THR A 1 217 ? 68.497 13.677 45.903 1.00 16.73 217 THR A N 1
ATOM 1686 C CA . THR A 1 217 ? 69.9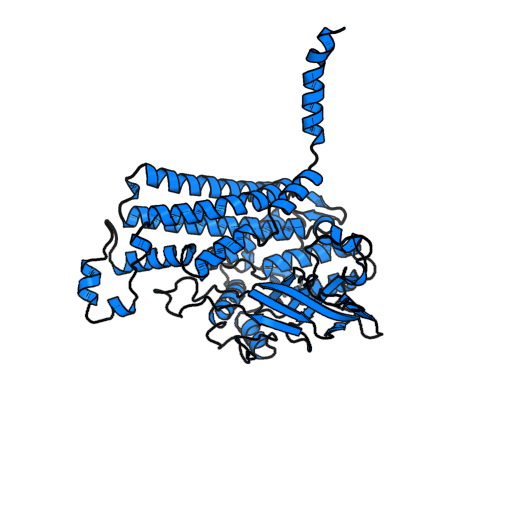58 13.696 45.904 1.00 16.78 217 THR A CA 1
ATOM 1687 C C . THR A 1 217 ? 70.552 13.150 47.204 1.00 16.79 217 THR A C 1
ATOM 1688 O O . THR A 1 217 ? 70.150 13.544 48.299 1.00 16.83 217 THR A O 1
ATOM 1692 N N . PRO A 1 218 ? 71.518 12.223 47.097 1.00 16.76 218 PRO A N 1
ATOM 1693 C CA . PRO A 1 218 ? 72.151 11.643 48.284 1.00 16.66 218 PRO A CA 1
ATOM 1694 C C . PRO A 1 218 ? 72.780 12.716 49.178 1.00 16.60 218 PRO A C 1
ATOM 1695 O O . PRO A 1 218 ? 73.479 13.606 48.694 1.00 16.60 218 PRO A O 1
ATOM 1699 N N . GLY A 1 219 ? 72.531 12.625 50.481 1.00 16.54 219 GLY A N 1
ATOM 1700 C CA . GLY A 1 219 ? 73.094 13.590 51.410 1.00 16.44 219 GLY A CA 1
ATOM 1701 C C . GLY A 1 219 ? 72.133 14.715 51.743 1.00 16.39 219 GLY A C 1
ATOM 1702 O O . GLY A 1 219 ? 72.355 1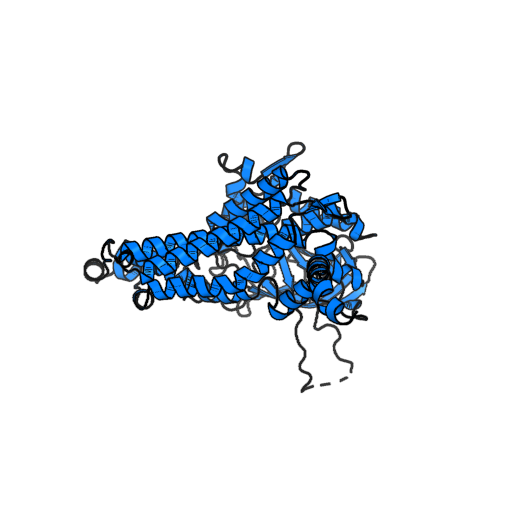5.473 52.690 1.00 16.43 219 GLY A O 1
ATOM 1703 N N . LEU A 1 220 ? 71.069 14.820 50.955 1.00 16.32 220 LEU A N 1
ATOM 1704 C CA . LEU A 1 220 ? 70.047 15.848 51.139 1.00 16.24 220 LEU A CA 1
ATOM 1705 C C . LEU A 1 220 ? 68.908 15.273 51.973 1.00 16.17 220 LEU A C 1
ATOM 1706 O O . LEU A 1 220 ? 68.368 14.220 51.645 1.00 16.16 220 LEU A O 1
ATOM 1711 N N . HIS A 1 221 ? 68.538 15.967 53.045 1.00 16.11 221 HIS A N 1
ATOM 1712 C CA . HIS A 1 221 ? 67.469 15.490 53.916 1.00 16.10 221 HIS A CA 1
ATOM 1713 C C . HIS A 1 221 ? 66.496 16.604 54.262 1.00 16.10 221 HIS A C 1
ATOM 1714 O O . HIS A 1 221 ? 66.914 17.709 54.605 1.00 16.14 221 HIS A O 1
ATOM 1721 N N . PHE A 1 222 ? 65.204 16.297 54.178 1.00 16.09 222 PHE A N 1
ATOM 1722 C CA . PHE A 1 222 ? 64.142 17.246 54.509 1.00 16.07 222 PHE A CA 1
ATOM 1723 C C . PHE A 1 222 ? 63.482 16.749 55.791 1.00 16.07 222 PHE A C 1
ATOM 1724 O O . PHE A 1 222 ? 62.875 15.681 55.802 1.00 16.08 222 PHE A O 1
ATOM 1732 N N . VAL A 1 223 ? 63.605 17.515 56.871 1.00 16.04 223 VAL A N 1
ATOM 1733 C CA . VAL A 1 223 ? 63.021 17.117 58.149 1.00 16.05 223 VAL A CA 1
ATOM 1734 C C . VAL A 1 223 ? 61.758 17.919 58.454 1.00 16.07 223 VAL A C 1
ATOM 1735 O O . VAL A 1 223 ? 61.810 19.134 58.637 1.00 16.04 223 VAL A O 1
ATOM 1739 N N . CYS A 1 224 ? 60.632 17.215 58.525 1.00 16.15 224 CYS A N 1
ATOM 1740 C CA . CYS A 1 224 ? 59.323 17.819 58.776 1.00 16.28 224 CYS A CA 1
ATOM 1741 C C . CYS A 1 224 ? 59.031 18.313 60.181 1.00 16.39 224 CYS A C 1
ATOM 1742 O O . CYS A 1 224 ? 59.546 17.790 61.170 1.00 16.44 224 CYS A O 1
ATOM 1745 N N . ARG A 1 225 ? 58.174 19.324 60.257 1.00 16.43 225 ARG A N 1
ATOM 1746 C CA . ARG A 1 225 ? 57.737 19.832 61.542 1.00 16.51 225 ARG A CA 1
ATOM 1747 C C . ARG A 1 225 ? 56.396 19.143 61.801 1.00 16.59 225 ARG A C 1
ATOM 1748 O O . ARG A 1 225 ? 56.001 18.252 61.046 1.00 16.59 225 ARG A O 1
ATOM 1756 N N . GLU A 1 226 ? 55.711 19.544 62.865 1.00 16.65 226 GLU A N 1
ATOM 1757 C CA . GLU A 1 226 ? 54.422 18.963 63.244 1.00 16.69 226 GLU A CA 1
ATOM 1758 C C . GLU A 1 226 ? 53.422 18.938 62.085 1.00 16.71 226 GLU A C 1
ATOM 1759 O O . GLU A 1 226 ? 53.213 19.948 61.424 1.00 16.74 226 GLU A O 1
ATOM 1765 N N . ALA A 1 227 ? 52.804 17.787 61.837 1.00 16.70 227 ALA A N 1
ATOM 1766 C CA . ALA A 1 227 ? 51.811 17.693 60.767 1.00 16.69 227 ALA A CA 1
ATOM 1767 C C . ALA A 1 227 ? 50.561 18.457 61.212 1.00 16.69 227 ALA A C 1
ATOM 1768 O O . ALA A 1 227 ? 50.137 18.340 62.360 1.00 16.65 227 ALA A O 1
ATOM 1770 N N . LEU A 1 228 ? 49.972 19.236 60.307 1.00 16.73 228 LEU A N 1
ATOM 1771 C CA . LEU A 1 228 ? 48.778 20.015 60.637 1.00 16.80 228 LEU A CA 1
ATOM 1772 C C . LEU A 1 228 ? 47.538 19.551 59.875 1.00 16.92 228 LEU A C 1
ATOM 1773 O O . LEU A 1 228 ? 46.518 20.240 59.843 1.00 16.89 228 LEU A O 1
ATOM 1778 N N . VAL A 1 229 ? 47.623 18.370 59.272 1.00 17.04 229 VAL A N 1
ATOM 1779 C CA . VAL A 1 229 ? 46.500 17.819 58.517 1.00 17.23 229 VAL A CA 1
ATOM 1780 C C . VAL A 1 229 ? 45.264 17.593 59.387 1.00 17.44 229 VAL A C 1
ATOM 1781 O O . VAL A 1 229 ? 44.154 17.961 59.006 1.00 17.52 229 VAL A O 1
ATOM 1785 N N . GLY A 1 230 ? 45.448 16.976 60.549 1.00 17.54 230 GLY A N 1
ATOM 1786 C CA . GLY A 1 230 ? 44.310 16.755 61.430 1.00 17.64 230 GLY A CA 1
ATOM 1787 C C . GLY A 1 230 ? 43.404 15.587 61.073 1.00 17.67 230 GLY A C 1
ATOM 1788 O O . GLY A 1 230 ? 43.179 14.705 61.898 1.00 17.80 230 GLY A O 1
ATOM 1789 N N . GLY A 1 231 ? 42.879 15.577 59.851 1.00 17.58 231 GLY A N 1
ATOM 1790 C CA . GLY A 1 231 ? 42.003 14.490 59.440 1.00 17.47 231 GLY A CA 1
ATOM 1791 C C . GLY A 1 231 ? 41.680 14.539 57.962 1.00 17.36 231 GLY A C 1
ATOM 1792 O O . GLY A 1 231 ? 41.935 15.546 57.300 1.00 17.37 231 GLY A O 1
ATOM 1793 N N . ASP A 1 232 ? 41.107 13.461 57.438 1.00 17.20 232 ASP A N 1
ATOM 1794 C CA . ASP A 1 232 ? 40.770 13.403 56.020 1.00 17.01 232 ASP A CA 1
ATOM 1795 C C . ASP A 1 232 ? 39.353 13.867 55.695 1.00 16.84 232 ASP A C 1
ATOM 1796 O O . ASP A 1 232 ? 39.034 14.110 54.533 1.00 16.90 232 ASP A O 1
ATOM 1801 N N . SER A 1 233 ? 38.505 13.991 56.711 1.00 16.63 233 SER A N 1
ATOM 1802 C CA . SER A 1 233 ? 37.131 14.426 56.488 1.00 16.40 233 SER A CA 1
ATOM 1803 C C . SER A 1 233 ? 37.043 15.847 55.952 1.00 16.20 233 SER A C 1
ATOM 1804 O O . SER A 1 233 ? 37.546 16.784 56.574 1.00 16.21 233 SER A O 1
ATOM 1807 N N . PRO A 1 234 ? 36.398 16.023 54.790 1.00 15.97 234 PRO A N 1
ATOM 1808 C CA . PRO A 1 234 ? 36.240 17.344 54.176 1.00 15.71 234 PRO A CA 1
ATOM 1809 C C . PRO A 1 234 ? 35.347 18.229 55.047 1.00 15.51 234 PRO A C 1
ATOM 1810 O O . PRO A 1 234 ? 35.482 19.451 55.057 1.00 15.51 234 PRO A O 1
ATOM 1814 N N . PHE A 1 235 ? 34.429 17.599 55.774 1.00 15.26 235 PHE A N 1
ATOM 1815 C CA . PHE A 1 235 ? 33.513 18.327 56.642 1.00 14.99 235 PHE A CA 1
ATOM 1816 C C . PHE A 1 235 ? 34.246 18.863 57.870 1.00 14.78 235 PHE A C 1
ATOM 1817 O O . PHE A 1 235 ? 34.150 20.046 58.191 1.00 14.74 235 PHE A O 1
ATOM 1825 N N . ASP A 1 236 ? 34.982 17.986 58.548 1.00 14.58 236 ASP A N 1
ATOM 1826 C CA . ASP A 1 236 ? 35.717 18.362 59.756 1.00 14.32 236 ASP A CA 1
ATOM 1827 C C . ASP A 1 236 ? 36.974 19.180 59.482 1.00 14.14 236 ASP A C 1
ATOM 1828 O O . ASP A 1 236 ? 37.330 20.058 60.268 1.00 14.14 236 ASP A O 1
ATOM 1833 N N . HIS A 1 237 ? 37.650 18.885 58.378 1.00 13.95 237 HIS A N 1
ATOM 1834 C CA . HIS A 1 237 ? 38.888 19.578 58.031 1.00 13.73 237 HIS A CA 1
ATOM 1835 C C . HIS A 1 237 ? 38.883 19.934 56.552 1.00 13.58 237 HIS A C 1
ATOM 1836 O O . HIS A 1 237 ? 39.668 19.402 55.767 1.00 13.57 237 HIS A O 1
ATOM 1843 N N . PRO A 1 238 ? 37.999 20.862 56.160 1.00 13.45 238 PRO A N 1
ATOM 1844 C CA . PRO A 1 238 ? 37.853 21.311 54.773 1.00 13.29 238 PRO A CA 1
ATOM 1845 C C . PRO A 1 238 ? 39.121 21.771 54.062 1.00 13.22 238 PRO A C 1
ATOM 1846 O O . PRO A 1 238 ? 39.256 21.570 52.852 1.00 13.24 238 PRO A O 1
ATOM 1850 N N . LEU A 1 239 ? 40.048 22.377 54.799 1.00 13.07 239 LEU A N 1
ATOM 1851 C CA . LEU A 1 239 ? 41.294 22.835 54.191 1.00 12.96 239 LEU A CA 1
ATOM 1852 C C . LEU A 1 239 ? 42.530 22.032 54.588 1.00 12.87 239 LEU A C 1
ATOM 1853 O O . LEU A 1 239 ? 43.325 21.665 53.730 1.00 12.88 239 LEU A O 1
ATOM 1858 N N . SER A 1 240 ? 42.699 21.739 55.875 1.00 12.84 240 SER A N 1
ATOM 1859 C CA . SER A 1 240 ? 43.893 21.008 56.296 1.00 12.81 240 SER A CA 1
ATOM 1860 C C . SER A 1 240 ? 44.001 19.606 55.691 1.00 12.81 240 SER A C 1
ATOM 1861 O O . SER A 1 240 ? 45.098 19.062 55.558 1.00 12.79 240 SER A O 1
ATOM 1864 N N . SER A 1 241 ? 42.866 19.025 55.316 1.00 12.81 241 SER A N 1
ATOM 1865 C CA . SER A 1 241 ? 42.868 17.689 54.728 1.00 12.85 241 SER A CA 1
ATOM 1866 C C . SER A 1 241 ? 43.413 17.689 53.302 1.00 12.89 241 SER A C 1
ATOM 1867 O O . SER A 1 241 ? 43.730 16.630 52.758 1.00 12.95 241 SER A O 1
ATOM 1870 N N . ARG A 1 242 ? 43.538 18.868 52.695 1.00 12.86 242 ARG A N 1
ATOM 1871 C CA . ARG A 1 242 ? 44.003 18.933 51.316 1.00 12.84 242 ARG A CA 1
ATOM 1872 C C . ARG A 1 242 ? 45.071 19.964 50.961 1.00 12.82 242 ARG A C 1
ATOM 1873 O O . ARG A 1 242 ? 45.768 19.799 49.960 1.00 12.84 242 ARG A O 1
ATOM 1881 N N . VAL A 1 243 ? 45.225 21.012 51.766 1.00 12.76 243 VAL A N 1
ATOM 1882 C CA . VAL A 1 243 ? 46.210 22.039 51.434 1.00 12.76 243 VAL A CA 1
ATOM 1883 C C . VAL A 1 243 ? 47.351 22.218 52.440 1.00 12.76 243 VAL A C 1
ATOM 1884 O O . VAL A 1 243 ? 47.933 23.300 52.535 1.00 12.73 243 VAL A O 1
ATOM 1888 N N . GLU A 1 244 ? 47.687 21.164 53.179 1.00 12.78 244 GLU A N 1
ATOM 1889 C CA . GLU A 1 244 ? 48.774 21.238 54.156 1.00 12.79 244 GLU A CA 1
ATOM 1890 C C . GLU A 1 244 ? 50.089 20.994 53.408 1.00 12.80 244 GLU A C 1
ATOM 1891 O O . GLU A 1 244 ? 50.501 19.851 53.201 1.00 12.85 244 GLU A O 1
ATOM 1897 N N . GLU A 1 245 ? 50.747 22.080 53.005 1.00 12.79 245 GLU A N 1
ATOM 1898 C CA . GLU A 1 245 ? 51.990 22.003 52.232 1.00 12.77 245 GLU A CA 1
ATOM 1899 C C . GLU A 1 245 ? 53.231 21.456 52.930 1.00 12.79 245 GLU A C 1
ATOM 1900 O O . GLU A 1 245 ? 54.128 20.939 52.261 1.00 12.78 245 GLU A O 1
ATOM 1906 N N . MET A 1 246 ? 53.281 21.595 54.255 1.00 12.78 246 MET A N 1
ATOM 1907 C CA . MET A 1 246 ? 54.409 21.151 55.083 1.00 12.79 246 MET A CA 1
ATOM 1908 C C . MET A 1 246 ? 55.621 22.078 54.971 1.00 12.80 246 MET A C 1
ATOM 1909 O O . MET A 1 246 ? 55.868 22.678 53.920 1.00 12.80 246 MET A O 1
ATOM 1914 N N . ASP A 1 247 ? 56.347 22.219 56.079 1.00 12.82 247 ASP A N 1
ATOM 1915 C CA . ASP A 1 247 ? 57.565 23.029 56.127 1.00 12.86 247 ASP A CA 1
ATOM 1916 C C . ASP A 1 247 ? 58.643 22.102 56.661 1.00 12.88 247 ASP A C 1
ATOM 1917 O O . ASP A 1 247 ? 58.354 21.214 57.466 1.00 12.93 247 ASP A O 1
ATOM 1922 N N . CYS A 1 248 ? 59.884 22.310 56.248 0.43 12.88 248 CYS A N 1
ATOM 1923 C CA . CYS A 1 248 ? 60.937 21.431 56.718 0.43 12.95 248 CYS A CA 1
ATOM 1924 C C . CYS A 1 248 ? 62.310 22.060 56.791 0.43 13.02 248 CYS A C 1
ATOM 1925 O O . CYS A 1 248 ? 62.600 23.064 56.142 0.43 12.93 248 CYS A O 1
ATOM 1928 N N . LEU A 1 249 ? 63.147 21.431 57.604 1.00 13.17 249 LEU A N 1
ATOM 1929 C CA . LEU A 1 249 ? 64.538 21.814 57.776 1.00 13.37 249 LEU A CA 1
ATOM 1930 C C . LEU A 1 249 ? 65.238 21.079 56.634 1.00 13.52 249 LEU A C 1
ATOM 1931 O O . LEU A 1 249 ? 64.888 19.941 56.332 1.00 13.55 249 LEU A O 1
ATOM 1936 N N . VAL A 1 250 ? 66.208 21.718 55.990 1.00 13.69 250 VAL A N 1
ATOM 1937 C CA . VAL A 1 250 ? 66.913 21.064 54.889 1.00 13.89 250 VAL A CA 1
ATOM 1938 C C . VAL A 1 250 ? 68.383 20.874 55.237 1.00 14.06 250 VAL A C 1
ATOM 1939 O O . VAL A 1 250 ? 69.118 21.842 55.429 1.00 14.03 250 VAL A O 1
ATOM 1943 N N . ILE A 1 251 ? 68.803 19.614 55.308 1.00 14.26 251 ILE A N 1
ATOM 1944 C CA . ILE A 1 251 ? 70.177 19.273 55.651 1.00 14.51 251 ILE A CA 1
ATOM 1945 C C . ILE A 1 251 ? 70.991 18.880 54.423 1.00 14.70 251 ILE A C 1
ATOM 1946 O O . ILE A 1 251 ? 70.521 18.126 53.573 1.00 14.71 251 ILE A O 1
ATOM 1951 N N . PHE A 1 252 ? 72.212 19.398 54.349 1.00 14.89 252 PHE A N 1
ATOM 1952 C CA . PHE A 1 252 ? 73.129 19.094 53.254 1.00 15.14 252 PHE A CA 1
ATOM 1953 C C . PHE A 1 252 ? 74.355 18.411 53.858 1.00 15.33 252 PHE A C 1
ATOM 1954 O O . PHE A 1 252 ? 75.200 19.058 54.480 1.00 15.32 252 PHE A O 1
ATOM 1962 N N . ASP A 1 253 ? 74.433 17.098 53.683 1.00 15.54 253 ASP A N 1
ATOM 1963 C CA . ASP A 1 253 ? 75.545 16.314 54.205 1.00 15.79 253 ASP A CA 1
ATOM 1964 C C . ASP A 1 253 ? 76.478 15.946 53.054 1.00 15.97 253 ASP A C 1
ATOM 1965 O O . ASP A 1 253 ? 76.310 14.906 52.410 1.00 16.03 253 ASP A O 1
ATOM 1970 N N . ASP A 1 254 ? 77.449 16.823 52.801 1.00 16.12 254 ASP A N 1
ATOM 1971 C CA . ASP A 1 254 ? 78.424 16.647 51.728 1.00 16.26 254 ASP A CA 1
ATOM 1972 C C . ASP A 1 254 ? 77.739 16.276 50.424 1.00 16.36 254 ASP A C 1
ATOM 1973 O O . ASP A 1 254 ? 78.043 15.255 49.804 1.00 16.42 254 ASP A O 1
ATOM 1978 N N . VAL A 1 255 ? 76.812 17.131 50.012 1.00 16.39 255 VAL A N 1
ATOM 1979 C CA . VAL A 1 255 ? 76.048 16.925 48.794 1.00 16.43 255 VAL A CA 1
ATOM 1980 C C . VAL A 1 255 ? 76.812 17.394 47.566 1.00 16.46 255 VAL A C 1
ATOM 1981 O O . VAL A 1 255 ? 77.367 18.491 47.546 1.00 16.46 255 VAL A O 1
ATOM 1985 N N . LEU A 1 256 ? 76.844 16.552 46.541 1.00 16.52 256 LEU A N 1
ATOM 1986 C CA . LEU A 1 256 ? 77.531 16.905 45.311 1.00 16.58 256 LEU A CA 1
ATOM 1987 C C . LEU A 1 256 ? 76.577 17.622 44.368 1.00 16.57 256 LEU A C 1
ATOM 1988 O O . LEU A 1 256 ? 75.493 17.122 44.051 1.00 16.64 256 LEU A O 1
ATOM 1993 N N . VAL A 1 257 ? 76.983 18.806 43.933 1.00 16.54 257 VAL A N 1
ATOM 1994 C CA . VAL A 1 257 ? 76.188 19.590 43.005 1.00 16.49 257 VAL A CA 1
ATOM 1995 C C . VAL A 1 257 ? 76.938 19.613 41.677 1.00 16.44 257 VAL A C 1
ATOM 1996 O O . VAL A 1 257 ? 78.014 20.201 41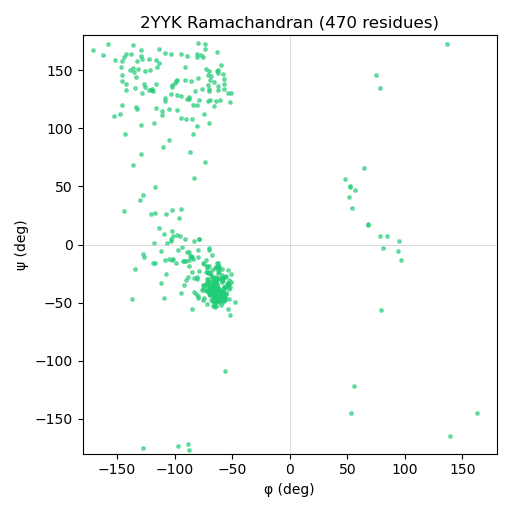.576 1.00 16.46 257 VAL A O 1
ATOM 2000 N N . PRO A 1 258 ? 76.386 18.955 40.647 1.00 16.36 258 PRO A N 1
ATOM 2001 C CA . PRO A 1 258 ? 77.032 18.923 39.330 1.00 16.25 258 PRO A CA 1
ATOM 2002 C C . PRO A 1 258 ? 77.224 20.343 38.808 1.00 16.14 258 PRO A C 1
ATOM 2003 O O . PRO A 1 258 ? 76.400 21.215 39.074 1.00 16.15 258 PRO 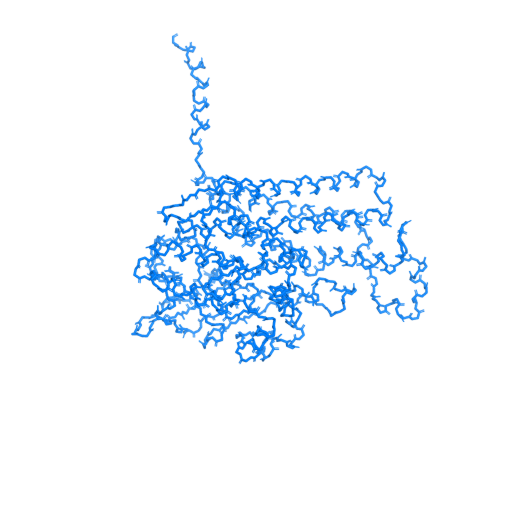A O 1
ATOM 2007 N N . TRP A 1 259 ? 78.299 20.576 38.062 1.00 16.00 259 TRP A N 1
ATOM 2008 C CA . TRP A 1 259 ? 78.558 21.907 37.521 1.00 15.85 259 TRP A CA 1
ATOM 2009 C C . TRP A 1 259 ? 77.395 22.462 36.710 1.00 15.71 259 TRP A C 1
ATOM 2010 O O . TRP A 1 259 ? 77.153 23.666 36.714 1.00 15.75 259 TRP A O 1
ATOM 2021 N N . GLU A 1 260 ? 76.677 21.587 36.011 1.00 15.54 260 GLU A N 1
ATOM 2022 C CA . GLU A 1 260 ? 75.551 22.016 35.184 1.00 15.33 260 GLU A CA 1
ATOM 2023 C C . GLU A 1 260 ? 74.423 22.639 36.006 1.00 15.16 260 GLU A C 1
ATOM 2024 O O . GLU A 1 260 ? 73.581 23.357 35.465 1.00 15.14 260 GLU A O 1
ATOM 2030 N N . ARG A 1 261 ? 74.412 22.369 37.307 0.43 14.96 261 ARG A N 1
ATOM 2031 C CA . ARG A 1 261 ? 73.373 22.893 38.187 0.43 14.78 261 ARG A CA 1
ATOM 2032 C C . ARG A 1 261 ? 73.810 24.085 39.035 0.43 14.67 261 ARG A C 1
ATOM 2033 O O . ARG A 1 261 ? 73.107 24.487 39.959 0.43 14.59 261 ARG A O 1
ATOM 2041 N N . VAL A 1 262 ? 74.966 24.651 38.710 1.00 14.62 262 VAL A N 1
ATOM 2042 C CA . VAL A 1 262 ? 75.493 25.804 39.435 1.00 14.58 262 VAL A CA 1
ATOM 2043 C C . VAL A 1 262 ? 75.149 27.077 38.661 1.00 14.58 262 VAL A C 1
ATOM 2044 O O . VAL A 1 262 ? 75.413 27.175 37.463 1.00 14.58 262 VAL A O 1
ATOM 2048 N N . PHE A 1 263 ? 74.554 28.053 39.346 1.00 14.53 263 PHE A N 1
ATOM 2049 C CA . PHE A 1 263 ? 74.160 29.300 38.696 1.00 14.51 263 PHE A CA 1
ATOM 2050 C C . PHE A 1 263 ? 74.990 30.486 39.179 1.00 14.52 263 PHE A C 1
ATOM 2051 O O . PHE A 1 263 ? 75.248 31.424 38.426 1.00 14.46 263 PHE A O 1
ATOM 2059 N N . ILE A 1 264 ? 75.381 30.445 40.448 1.00 14.56 264 ILE A N 1
ATOM 2060 C CA . ILE A 1 264 ? 76.231 31.472 41.037 1.00 14.69 264 ILE A CA 1
ATOM 2061 C C . ILE A 1 264 ? 77.189 30.750 41.973 1.00 14.81 264 ILE A C 1
ATOM 2062 O O . ILE A 1 264 ? 76.769 29.894 42.758 1.00 14.78 264 ILE A O 1
ATOM 2067 N N . LEU A 1 265 ? 78.472 31.084 41.876 1.00 14.95 265 LEU A N 1
ATOM 2068 C CA . LEU A 1 265 ? 79.486 30.468 42.719 1.00 15.16 265 LEU A CA 1
ATOM 2069 C C . LEU A 1 265 ? 80.432 31.497 43.327 1.00 15.34 265 LEU A C 1
ATOM 2070 O O . LEU A 1 265 ? 81.133 32.215 42.612 1.00 15.39 265 LEU A O 1
ATOM 2075 N N . GLY A 1 266 ? 80.432 31.561 44.655 1.00 15.50 266 GLY A N 1
ATOM 2076 C CA . GLY A 1 266 ? 81.304 32.472 45.376 1.00 15.64 266 GLY A CA 1
ATOM 2077 C C . GLY A 1 266 ? 81.296 33.928 44.958 1.00 15.74 266 GLY A C 1
ATOM 2078 O O . GLY A 1 266 ? 82.351 34.566 44.902 1.00 15.86 266 GLY A O 1
ATOM 2079 N N . ASN A 1 267 ? 80.118 34.473 44.674 1.00 15.76 267 ASN A N 1
ATOM 2080 C CA . ASN A 1 267 ? 80.026 35.868 44.275 1.00 15.73 267 ASN A CA 1
ATOM 2081 C C . ASN A 1 267 ? 78.976 36.564 45.128 1.00 15.72 267 ASN A C 1
ATOM 2082 O O . ASN A 1 267 ? 77.773 36.407 44.908 1.00 15.76 267 ASN A O 1
ATOM 2087 N N . VAL A 1 268 ? 79.450 37.326 46.108 1.00 15.65 268 VAL A N 1
ATOM 2088 C CA . VAL A 1 268 ? 78.581 38.048 47.029 1.00 15.55 268 VAL A CA 1
ATOM 2089 C C . VAL A 1 268 ? 77.651 39.040 46.336 1.00 15.47 268 VAL A C 1
ATOM 2090 O O . VAL A 1 268 ? 76.437 39.015 46.547 1.00 15.45 268 VAL A O 1
ATOM 2094 N N . GLU A 1 269 ? 78.214 39.905 45.504 1.00 15.41 269 GLU A N 1
ATOM 2095 C CA . GLU A 1 269 ? 77.413 40.903 44.808 1.00 15.34 269 GLU A CA 1
ATOM 2096 C C . GLU A 1 269 ? 76.369 40.275 43.890 1.00 15.24 269 GLU A C 1
ATOM 2097 O O . GLU A 1 269 ? 75.220 40.719 43.862 1.00 15.28 269 GLU A O 1
ATOM 2103 N N . LEU A 1 270 ? 76.764 39.252 43.136 1.00 15.14 270 LEU A N 1
ATOM 2104 C CA . LEU A 1 270 ? 75.826 38.598 42.230 1.00 15.02 270 LEU A CA 1
ATOM 2105 C C . LEU A 1 270 ? 74.634 38.028 42.986 1.00 14.90 270 LEU A C 1
ATOM 2106 O O . LEU A 1 270 ? 73.494 38.141 42.531 1.00 14.93 270 LEU A O 1
ATOM 2111 N N . CYS A 1 271 ? 74.891 37.410 44.134 1.00 14.77 271 CYS A N 1
ATOM 2112 C CA . CYS A 1 271 ? 73.804 36.860 44.937 1.00 14.62 271 CYS A CA 1
ATOM 2113 C C . CYS A 1 271 ? 72.892 37.975 45.447 1.00 14.50 271 CYS A C 1
ATOM 2114 O O . CYS A 1 271 ? 71.673 37.904 45.300 1.00 14.50 271 CYS A O 1
ATOM 2117 N N . ASN A 1 272 ? 73.488 39.007 46.038 1.00 14.38 272 ASN A N 1
ATOM 2118 C CA . ASN A 1 272 ? 72.721 40.121 46.593 1.00 14.26 272 ASN A CA 1
ATOM 2119 C C . ASN A 1 272 ? 71.820 40.856 45.602 1.00 14.15 272 ASN A C 1
ATOM 2120 O O . ASN A 1 272 ? 70.773 41.383 45.986 1.00 14.15 272 ASN A O 1
ATOM 2125 N N . ASN A 1 273 ? 72.213 40.893 44.332 1.00 14.03 273 ASN A N 1
ATOM 2126 C CA . ASN A 1 273 ? 71.421 41.598 43.327 1.00 13.94 273 ASN A CA 1
ATOM 2127 C C . ASN A 1 273 ? 70.663 40.693 42.362 1.00 13.85 273 ASN A C 1
ATOM 2128 O O . ASN A 1 273 ? 69.968 41.182 41.474 1.00 13.85 273 ASN A O 1
ATOM 2133 N N . ALA A 1 274 ? 70.774 39.383 42.547 1.00 13.77 274 ALA A N 1
ATOM 2134 C CA . ALA A 1 274 ? 70.128 38.428 41.647 1.00 13.70 274 ALA A CA 1
ATOM 2135 C C . ALA A 1 274 ? 68.638 38.642 41.404 1.00 13.62 274 ALA A C 1
ATOM 2136 O O . ALA A 1 274 ? 68.216 38.855 40.268 1.00 13.65 274 ALA A O 1
ATOM 2138 N N . TYR A 1 275 ? 67.839 38.585 42.463 1.00 13.50 275 TYR A N 1
ATOM 2139 C CA . TYR A 1 275 ? 66.399 38.740 42.308 1.00 13.32 275 TYR A CA 1
ATOM 2140 C C . TYR A 1 275 ? 65.964 40.057 41.685 1.00 13.19 275 TYR A C 1
ATOM 2141 O O . TYR A 1 275 ? 65.067 40.077 40.844 1.00 13.19 275 TYR A O 1
ATOM 2150 N N . GLY A 1 276 ? 66.608 41.154 42.070 1.00 13.02 276 GLY A N 1
ATOM 2151 C CA . GLY A 1 276 ? 66.232 42.443 41.516 1.00 12.89 276 GLY A CA 1
ATOM 2152 C C . GLY A 1 276 ? 66.692 42.675 40.088 1.00 12.74 276 GLY A C 1
ATOM 2153 O O . GLY A 1 276 ? 65.923 43.138 39.245 1.00 12.80 276 GLY A O 1
ATOM 2154 N N . ALA A 1 277 ? 67.950 42.356 39.807 1.00 12.54 277 ALA A N 1
ATOM 2155 C CA . ALA A 1 277 ? 68.502 42.563 38.473 1.00 12.29 277 ALA A CA 1
ATOM 2156 C C . ALA A 1 277 ? 67.849 41.703 37.396 1.00 12.10 277 ALA A C 1
ATOM 2157 O O . ALA A 1 277 ? 67.613 42.170 36.282 1.00 12.17 277 ALA A O 1
ATOM 2159 N N . THR A 1 278 ? 67.541 40.454 37.732 1.00 11.87 278 THR A N 1
ATOM 2160 C CA . THR A 1 278 ? 66.938 39.537 36.769 1.00 11.59 278 THR A CA 1
ATOM 2161 C C . THR A 1 278 ? 65.451 39.760 36.568 1.00 11.36 278 THR A C 1
ATOM 2162 O O . THR A 1 278 ? 64.898 39.376 35.538 1.00 11.38 278 THR A O 1
ATOM 2166 N N . GLY A 1 279 ? 64.803 40.365 37.558 1.00 11.10 279 GLY A N 1
ATOM 2167 C CA . GLY A 1 279 ? 63.373 40.591 37.462 1.00 10.76 279 GLY A CA 1
ATOM 2168 C C . GLY A 1 279 ? 62.602 39.475 38.150 1.00 10.49 279 GLY A C 1
ATOM 2169 O O . GLY A 1 279 ? 61.372 39.451 38.120 1.00 10.51 279 GLY A O 1
ATOM 2170 N N . ALA A 1 280 ? 63.321 38.539 38.765 1.00 10.19 280 ALA A N 1
ATOM 2171 C CA . ALA A 1 280 ? 62.677 37.438 39.469 1.00 9.82 280 ALA A CA 1
ATOM 2172 C C . ALA A 1 280 ? 61.814 37.997 40.601 1.00 9.52 280 ALA A C 1
ATOM 2173 O O . ALA A 1 280 ? 60.727 37.490 40.874 1.00 9.51 280 ALA A O 1
ATOM 2175 N N . LEU A 1 281 ? 62.306 39.041 41.260 0.68 9.23 281 LEU A N 1
ATOM 2176 C CA . LEU A 1 281 ? 61.557 39.658 42.347 0.68 8.97 281 LEU A CA 1
ATOM 2177 C C . LEU A 1 281 ? 60.196 40.123 41.836 0.68 8.79 281 LEU A C 1
ATOM 2178 O O . LEU A 1 281 ? 59.159 39.822 42.431 0.68 8.65 281 LEU A O 1
ATOM 2183 N N . ASN A 1 282 ? 60.208 40.846 40.720 1.00 8.74 282 ASN A N 1
ATOM 2184 C CA . ASN A 1 282 ? 58.981 41.375 40.130 1.00 8.64 282 ASN A CA 1
ATOM 2185 C C . ASN A 1 282 ? 57.991 40.282 39.734 1.00 8.57 282 ASN A C 1
ATOM 2186 O O . ASN A 1 282 ? 56.806 40.357 40.064 1.00 8.66 282 ASN A O 1
ATOM 2191 N N . HIS A 1 283 ? 58.468 39.265 39.024 1.00 8.44 283 HIS A N 1
ATOM 2192 C CA . HIS A 1 283 ? 57.575 38.201 38.589 1.00 8.25 283 HIS A CA 1
ATOM 2193 C C . HIS A 1 283 ? 57.044 37.315 39.711 1.00 8.11 283 HIS A C 1
ATOM 2194 O O . HIS A 1 283 ? 55.881 36.908 39.676 1.00 8.17 283 HIS A O 1
ATOM 2201 N N . MET A 1 284 ? 57.868 37.028 40.712 0.43 7.86 284 MET A N 1
ATOM 2202 C CA . MET A 1 284 ? 57.393 36.205 41.816 0.43 7.72 284 MET A CA 1
ATOM 2203 C C . MET A 1 284 ? 56.369 37.001 42.624 0.43 7.65 284 MET A C 1
ATOM 2204 O O . MET A 1 284 ? 55.381 36.451 43.100 0.43 7.48 284 MET A O 1
ATOM 2209 N N . ALA A 1 285 ? 56.602 38.302 42.764 1.00 7.77 285 ALA A N 1
ATOM 2210 C CA . ALA A 1 285 ? 55.672 39.155 43.507 1.00 7.82 285 ALA A CA 1
ATOM 2211 C C . ALA A 1 285 ? 54.347 39.311 42.758 1.00 7.93 285 ALA A C 1
ATOM 2212 O O . ALA A 1 285 ? 53.310 39.617 43.361 1.00 7.95 285 ALA A O 1
ATOM 2214 N N . HIS A 1 286 ? 54.395 39.124 41.441 1.00 7.93 286 HIS A N 1
ATOM 2215 C CA . HIS A 1 286 ? 53.213 39.201 40.586 1.00 8.01 286 HIS A CA 1
ATOM 2216 C C . HIS A 1 286 ? 52.339 37.983 40.925 1.00 8.02 286 HIS A C 1
ATOM 2217 O O . HIS A 1 286 ? 51.121 38.098 41.051 1.00 8.08 286 HIS A O 1
ATOM 2224 N N . GLN A 1 287 ? 52.965 36.817 41.074 1.00 8.06 287 GLN A N 1
ATOM 2225 C CA . GLN A 1 287 ? 52.216 35.610 41.432 1.00 8.07 287 GLN A CA 1
ATOM 2226 C C . GLN A 1 287 ? 51.622 35.831 42.821 1.00 8.10 287 GLN A C 1
ATOM 2227 O O . GLN A 1 287 ? 50.464 35.496 43.077 1.00 8.14 287 GLN A O 1
ATOM 2233 N N . VAL A 1 288 ? 52.412 36.430 43.707 1.00 8.08 288 VAL A N 1
ATOM 2234 C CA . VAL A 1 288 ? 51.957 36.667 45.070 1.00 8.04 288 VAL A CA 1
ATOM 2235 C C . VAL A 1 288 ? 50.740 37.587 45.158 1.00 8.03 288 VAL A C 1
ATOM 2236 O O . VAL A 1 288 ? 49.796 37.277 45.868 1.00 8.09 288 VAL A O 1
ATOM 2240 N N . VAL A 1 289 ? 50.734 38.695 44.423 1.00 8.03 289 VAL A N 1
ATOM 2241 C CA . VAL A 1 289 ? 49.586 39.598 44.503 1.00 8.04 289 VAL A CA 1
ATOM 2242 C C . VAL A 1 289 ? 48.316 38.923 43.973 1.00 8.05 289 VAL A C 1
ATOM 2243 O O . VAL A 1 289 ? 47.229 39.119 44.515 1.00 8.09 289 VAL A O 1
ATOM 2247 N N . ALA A 1 290 ? 48.448 38.115 42.926 1.00 8.01 290 ALA A N 1
ATOM 2248 C CA . ALA A 1 290 ? 47.280 37.418 42.391 1.00 7.98 290 ALA A CA 1
ATOM 2249 C C . ALA A 1 290 ? 46.795 36.427 43.448 1.00 7.97 290 ALA A C 1
ATOM 2250 O O . ALA A 1 290 ? 45.593 36.287 43.699 1.00 7.89 290 ALA A O 1
ATOM 2252 N N . LEU A 1 291 ? 47.749 35.748 44.070 1.00 7.96 291 LEU A N 1
ATOM 2253 C CA . LEU A 1 291 ? 47.456 34.762 45.106 1.00 7.98 291 LEU A CA 1
ATOM 2254 C C . LEU A 1 291 ? 46.721 35.384 46.294 1.00 8.03 291 LEU A C 1
ATOM 2255 O O . LEU A 1 291 ? 45.720 34.845 46.770 1.00 8.02 291 LEU A O 1
ATOM 2260 N N . LYS A 1 292 ? 47.217 36.518 46.776 1.00 8.08 292 LYS A N 1
ATOM 2261 C CA . LYS A 1 292 ? 46.588 37.163 47.923 1.00 8.13 292 LYS A CA 1
ATOM 2262 C C . LYS A 1 292 ? 45.236 37.769 47.576 1.00 8.22 292 LYS A C 1
ATOM 2263 O O . LYS A 1 292 ? 44.387 37.931 48.452 1.00 8.28 292 LYS A O 1
ATOM 2269 N N . THR A 1 293 ? 45.025 38.095 46.304 1.00 8.22 293 THR A N 1
ATOM 2270 C CA . THR A 1 293 ? 43.732 38.623 45.888 1.00 8.22 293 THR A CA 1
ATOM 2271 C C . THR A 1 293 ? 42.751 37.450 46.011 1.00 8.27 293 THR A C 1
ATOM 2272 O O . THR A 1 293 ? 41.646 37.598 46.529 1.00 8.25 293 THR A O 1
ATOM 2276 N N . ALA A 1 294 ? 43.180 36.272 45.566 1.00 8.26 294 ALA A N 1
ATOM 2277 C CA . ALA A 1 294 ? 42.338 35.082 45.647 1.00 8.30 294 ALA A CA 1
ATOM 2278 C C . ALA A 1 294 ? 42.056 34.733 47.110 1.00 8.33 294 ALA A C 1
ATOM 2279 O O . ALA A 1 294 ? 40.938 34.359 47.469 1.00 8.38 294 ALA A O 1
ATOM 2281 N N . LYS A 1 295 ? 43.069 34.864 47.959 1.00 8.35 295 LYS A N 1
ATOM 2282 C CA . LYS A 1 295 ? 42.897 34.541 49.368 1.00 8.35 295 LYS A CA 1
ATOM 2283 C C . LYS A 1 295 ? 41.891 35.484 50.020 1.00 8.38 295 LYS A C 1
ATOM 2284 O O . LYS A 1 295 ? 41.036 35.059 50.800 1.00 8.34 295 LYS A O 1
ATOM 2290 N N . THR A 1 296 ? 41.984 36.763 49.683 1.00 8.44 296 THR A N 1
ATOM 2291 C CA . THR A 1 296 ? 41.084 37.754 50.255 1.00 8.44 296 THR A CA 1
ATOM 2292 C C . THR A 1 296 ? 39.657 37.520 49.770 1.00 8.49 296 THR A C 1
ATOM 2293 O O . THR A 1 296 ? 38.700 37.714 50.525 1.00 8.53 296 THR A O 1
ATOM 2297 N N . GLU A 1 297 ? 39.512 37.092 48.516 1.00 8.46 297 GLU A N 1
ATOM 2298 C CA . GLU A 1 297 ? 38.186 36.812 47.972 1.00 8.46 297 GLU A CA 1
ATOM 2299 C C . GLU A 1 297 ? 37.545 35.671 48.758 1.00 8.43 297 GLU A C 1
ATOM 2300 O O . GLU A 1 297 ? 36.338 35.690 49.019 1.00 8.45 297 GLU A O 1
ATOM 2306 N N . ALA A 1 298 ? 38.351 34.686 49.152 1.00 8.41 298 ALA A N 1
ATOM 2307 C CA . ALA A 1 298 ? 37.826 33.559 49.916 1.00 8.37 298 ALA A CA 1
ATOM 2308 C C . ALA A 1 298 ? 37.341 34.038 51.278 1.00 8.37 298 ALA A C 1
ATOM 2309 O O . ALA A 1 298 ? 36.271 33.643 51.730 1.00 8.38 298 ALA A O 1
ATOM 2311 N N . PHE A 1 299 ? 38.128 34.885 51.940 1.00 8.36 299 PHE A N 1
ATOM 2312 C CA . PHE A 1 299 ? 37.708 35.402 53.235 1.00 8.41 299 PHE A CA 1
ATOM 2313 C C . PHE A 1 299 ? 36.439 36.230 53.113 1.00 8.51 299 PHE A C 1
ATOM 2314 O O . PHE A 1 299 ? 35.579 36.179 53.986 1.00 8.51 299 PHE A O 1
ATOM 2322 N N . LEU A 1 300 ? 36.319 36.991 52.029 1.00 8.57 300 LEU A N 1
ATOM 2323 C CA . LEU A 1 300 ? 35.132 37.812 51.824 1.00 8.67 300 LEU A CA 1
ATOM 2324 C C . LEU A 1 300 ? 33.916 36.909 51.688 1.00 8.77 300 LEU A C 1
ATOM 2325 O O . LEU A 1 300 ? 32.876 37.167 52.287 1.00 8.77 300 LEU A O 1
ATOM 2330 N N . GLY A 1 301 ? 34.058 35.850 50.895 1.00 8.87 301 GLY A N 1
ATOM 2331 C CA . GLY A 1 301 ? 32.954 34.925 50.703 1.00 8.98 301 GLY A CA 1
ATOM 2332 C C . GLY A 1 301 ? 32.514 34.252 51.992 1.00 9.07 301 GLY A C 1
ATOM 2333 O O . GLY A 1 301 ? 31.316 34.132 52.267 1.00 9.04 301 GLY A O 1
ATOM 2334 N N . VAL A 1 302 ? 33.477 33.798 52.785 1.00 9.19 302 VAL A N 1
ATOM 2335 C CA . VAL A 1 302 ? 33.152 33.144 54.045 1.00 9.41 302 VAL A CA 1
ATOM 2336 C C . VAL A 1 302 ? 32.518 34.136 55.016 1.00 9.59 302 VAL A C 1
ATOM 2337 O O . VAL A 1 302 ? 31.502 33.834 55.634 1.00 9.58 302 VAL A O 1
ATOM 2341 N N . ALA A 1 303 ? 33.108 35.322 55.144 1.00 9.77 303 ALA A N 1
ATOM 2342 C CA . ALA A 1 303 ? 32.569 36.335 56.044 1.00 10.02 303 ALA A CA 1
ATOM 2343 C C . ALA A 1 303 ? 31.129 36.678 55.674 1.00 10.28 303 ALA A C 1
ATOM 2344 O O . ALA A 1 303 ? 30.262 36.777 56.546 1.00 10.25 303 ALA A O 1
ATOM 2346 N N . ALA A 1 304 ? 30.877 36.853 54.380 1.00 10.52 304 ALA A N 1
ATOM 2347 C CA . ALA A 1 304 ? 29.539 37.196 53.907 1.00 10.84 304 ALA A CA 1
ATOM 2348 C C . ALA A 1 304 ? 28.543 36.079 54.205 1.00 11.16 304 ALA A C 1
ATOM 2349 O O . ALA A 1 304 ? 27.429 36.344 54.659 1.00 11.20 304 ALA A O 1
ATOM 2351 N N . LEU A 1 305 ? 28.940 34.835 53.946 1.00 11.39 305 LEU A N 1
ATOM 2352 C CA . LEU A 1 305 ? 28.055 33.701 54.206 1.00 11.70 305 LEU A CA 1
ATOM 2353 C C . LEU A 1 305 ? 27.824 33.505 55.702 1.00 11.98 305 LEU A C 1
ATOM 2354 O O . LEU A 1 305 ? 26.722 33.142 56.121 1.00 12.02 305 LEU A O 1
ATOM 2359 N N . MET A 1 306 ? 28.853 33.744 56.510 1.00 12.23 306 MET A N 1
ATOM 2360 C CA . MET A 1 306 ? 28.709 33.598 57.954 1.00 12.46 306 MET A CA 1
ATOM 2361 C C . MET A 1 306 ? 27.707 34.618 58.479 1.00 12.68 306 MET A C 1
ATOM 2362 O O . MET A 1 306 ? 26.782 34.273 59.211 1.00 12.72 306 MET A O 1
ATOM 2367 N N . ALA A 1 307 ? 27.898 35.876 58.094 1.00 12.85 307 ALA A N 1
ATOM 2368 C CA . ALA A 1 307 ? 27.021 36.954 58.539 1.00 13.11 307 ALA A CA 1
ATOM 2369 C C . ALA A 1 307 ? 25.570 36.686 58.155 1.00 13.35 307 ALA A C 1
ATOM 2370 O O . ALA A 1 307 ? 24.667 36.824 58.981 1.00 13.35 307 ALA A O 1
ATOM 2372 N N . GLU A 1 308 ? 25.345 36.300 56.904 0.68 13.55 308 GLU A N 1
ATOM 2373 C CA . GLU A 1 308 ? 23.992 36.018 56.444 0.68 13.83 308 GLU A CA 1
ATOM 2374 C C . GLU A 1 308 ? 23.425 34.785 57.139 0.68 14.06 308 GLU A C 1
ATOM 2375 O O . GLU A 1 308 ? 22.270 34.777 57.563 0.68 14.03 308 GLU A O 1
ATOM 2381 N N . GLY A 1 309 ? 24.252 33.752 57.267 1.00 14.34 309 GLY A N 1
ATOM 2382 C CA . GLY A 1 309 ? 23.813 32.516 57.895 1.00 14.74 309 GLY A CA 1
ATOM 2383 C C . GLY A 1 309 ? 23.325 32.628 59.327 1.00 15.05 309 GLY A C 1
ATOM 2384 O O . GLY A 1 309 ? 22.450 31.863 59.742 1.00 15.09 309 GLY A O 1
ATOM 2385 N N . ILE A 1 310 ? 23.889 33.561 60.090 1.00 15.34 310 ILE A N 1
ATOM 2386 C CA . ILE A 1 310 ? 23.493 33.748 61.484 1.00 15.63 310 ILE A CA 1
ATOM 2387 C C . ILE A 1 310 ? 22.705 35.043 61.682 1.00 15.86 310 ILE A C 1
ATOM 2388 O O . ILE A 1 310 ? 22.438 35.451 62.815 1.00 15.90 310 ILE A O 1
ATOM 2393 N N . GLY A 1 311 ? 22.339 35.685 60.575 1.00 16.05 311 GLY A N 1
ATOM 2394 C CA . GLY A 1 311 ? 21.567 36.915 60.642 1.00 16.36 311 GLY A CA 1
ATOM 2395 C C . GLY A 1 311 ? 22.314 38.098 61.228 1.00 16.64 311 GLY A C 1
ATOM 2396 O O . GLY A 1 311 ? 21.705 39.091 61.633 1.00 16.70 311 GLY A O 1
ATOM 2397 N N . ALA A 1 312 ? 23.637 37.996 61.271 1.00 16.87 312 ALA A N 1
ATOM 2398 C CA . ALA A 1 312 ? 24.469 39.059 61.816 1.00 17.11 312 ALA A CA 1
ATOM 2399 C C . ALA A 1 312 ? 24.658 40.186 60.811 1.00 17.29 312 ALA A C 1
ATOM 2400 O O . ALA A 1 312 ? 25.166 41.256 61.158 1.00 17.35 312 ALA A O 1
ATOM 2402 N N . ASP A 1 313 ? 24.245 39.949 59.570 1.00 17.43 313 ASP A N 1
ATOM 2403 C CA . ASP A 1 313 ? 24.387 40.951 58.521 1.00 17.64 313 ASP A CA 1
ATOM 2404 C C . ASP A 1 313 ? 23.499 42.176 58.730 1.00 17.78 313 ASP A C 1
ATOM 2405 O O . ASP A 1 313 ? 23.631 43.169 58.016 1.00 17.92 313 ASP A O 1
ATOM 2410 N N . VAL A 1 314 ? 22.598 42.107 59.705 1.00 17.82 314 VAL A N 1
ATOM 2411 C CA . VAL A 1 314 ? 21.709 43.230 59.988 1.00 17.72 314 VAL A CA 1
ATOM 2412 C C . VAL A 1 314 ? 22.398 44.221 60.919 1.00 17.65 314 VAL A C 1
ATOM 2413 O O . VAL A 1 314 ? 21.913 45.332 61.133 1.00 17.76 314 VAL A O 1
ATOM 2417 N N . TYR A 1 315 ? 23.536 43.807 61.468 1.00 17.44 315 TYR A N 1
ATOM 2418 C CA . TYR A 1 315 ? 24.304 44.645 62.376 1.00 17.19 315 TYR A CA 1
ATOM 2419 C C . TYR A 1 315 ? 25.278 45.535 61.613 1.00 16.91 315 TYR A C 1
ATOM 2420 O O . TYR A 1 315 ? 26.080 45.050 60.809 1.00 16.88 315 TYR A O 1
ATOM 2429 N N . GLY A 1 316 ? 25.208 46.836 61.877 1.00 16.62 316 GLY A N 1
ATOM 2430 C CA . GLY A 1 316 ? 26.094 47.776 61.216 1.00 16.12 316 GLY A CA 1
ATOM 2431 C C . GLY A 1 316 ? 27.550 47.401 61.404 1.00 15.74 316 GLY A C 1
ATOM 2432 O O . GLY A 1 316 ? 28.344 47.478 60.462 1.00 15.79 316 GLY A O 1
ATOM 2433 N N . HIS A 1 317 ? 27.901 46.991 62.622 1.00 15.29 317 HIS A N 1
ATOM 2434 C CA . HIS A 1 317 ? 29.266 46.594 62.951 1.00 14.82 317 HIS A CA 1
ATOM 2435 C C . HIS A 1 317 ? 29.777 45.491 62.036 1.00 14.31 317 HIS A C 1
ATOM 2436 O O . HIS A 1 317 ? 30.922 45.525 61.593 1.00 14.30 317 HIS A O 1
ATOM 2443 N N . VAL A 1 318 ? 28.930 44.505 61.766 1.00 13.83 318 VAL A N 1
ATOM 2444 C CA . VAL A 1 318 ? 29.329 43.395 60.913 1.00 13.22 318 VAL A CA 1
ATOM 2445 C C . VAL A 1 318 ? 29.447 43.834 59.460 1.00 12.69 318 VAL A C 1
ATOM 2446 O O . VAL A 1 318 ? 30.375 43.422 58.765 1.00 12.64 318 VAL A O 1
ATOM 2450 N N . GLN A 1 319 ? 28.518 44.671 59.007 1.00 12.20 319 GLN A N 1
ATOM 2451 C CA . GLN A 1 319 ? 28.559 45.162 57.634 1.00 11.75 319 GLN A CA 1
ATOM 2452 C C . GLN A 1 319 ? 29.857 45.932 57.429 1.00 11.42 319 GLN A C 1
ATOM 2453 O O . GLN A 1 319 ? 30.497 45.816 56.386 1.00 11.34 319 GLN A O 1
ATOM 2459 N N . GLU A 1 320 ? 30.232 46.724 58.429 1.00 11.11 320 GLU A N 1
ATOM 2460 C CA . GLU A 1 320 ? 31.450 47.523 58.361 1.00 10.74 320 GLU A CA 1
ATOM 2461 C C . GLU A 1 320 ? 32.697 46.655 58.249 1.00 10.41 320 GLU A C 1
ATOM 2462 O O . GLU A 1 320 ? 33.621 46.984 57.505 1.00 10.32 320 GLU A O 1
ATOM 2468 N N . LYS A 1 321 ? 32.728 45.550 58.991 1.00 10.14 321 LYS A N 1
ATOM 2469 C CA . LYS A 1 321 ? 33.878 44.650 58.942 1.00 9.86 321 LYS A CA 1
ATOM 2470 C C . LYS A 1 321 ? 33.984 43.989 57.567 1.00 9.71 321 LYS A C 1
ATOM 2471 O O . LYS A 1 321 ? 35.081 43.808 57.039 1.00 9.71 321 LYS A O 1
ATOM 2477 N N . ILE A 1 322 ? 32.846 43.630 56.984 1.00 9.56 322 ILE A N 1
ATOM 2478 C CA . ILE A 1 322 ? 32.864 43.005 55.668 1.00 9.32 322 ILE A CA 1
ATOM 2479 C C . ILE A 1 322 ? 33.290 44.042 54.626 1.00 9.16 322 ILE A C 1
ATOM 2480 O O . ILE A 1 322 ? 34.030 43.726 53.691 1.00 9.10 322 ILE A O 1
ATOM 2485 N N . ALA A 1 323 ? 32.839 45.280 54.796 1.00 9.00 323 ALA A N 1
ATOM 2486 C CA . ALA A 1 323 ? 33.225 46.354 53.884 1.00 8.84 323 ALA A CA 1
ATOM 2487 C C . ALA A 1 323 ? 34.736 46.592 53.982 1.00 8.73 323 ALA A C 1
ATOM 2488 O O . ALA A 1 323 ? 35.380 46.976 53.000 1.00 8.70 323 ALA A O 1
ATOM 2490 N N . GLU A 1 324 ? 35.298 46.369 55.171 1.00 8.60 324 GLU A N 1
ATOM 2491 C CA . GLU A 1 324 ? 36.732 46.544 55.381 1.00 8.44 324 GLU A CA 1
ATOM 2492 C C . GLU A 1 324 ? 37.473 45.500 54.549 1.00 8.34 324 GLU A C 1
ATOM 2493 O O . GLU A 1 324 ? 38.490 45.801 53.923 1.00 8.34 324 GLU A O 1
ATOM 2499 N N . ILE A 1 325 ? 36.954 44.273 54.534 1.00 8.16 325 ILE A N 1
ATOM 2500 C CA . ILE A 1 325 ? 37.580 43.222 53.740 1.00 8.07 325 ILE A CA 1
ATOM 2501 C C . ILE A 1 325 ? 37.484 43.622 52.266 1.00 7.99 325 ILE A C 1
ATOM 2502 O O . ILE A 1 325 ? 38.414 43.407 51.498 1.00 8.06 325 ILE A O 1
ATOM 2507 N N . ILE A 1 326 ? 36.355 44.212 51.879 1.00 7.83 326 ILE A N 1
ATOM 2508 C CA . ILE A 1 326 ? 36.169 44.649 50.496 1.00 7.71 326 ILE A CA 1
ATOM 2509 C C . ILE A 1 326 ? 37.202 45.715 50.117 1.00 7.65 326 ILE A C 1
ATOM 2510 O O . ILE A 1 326 ? 37.754 45.684 49.018 1.00 7.55 326 ILE A O 1
ATOM 2515 N N . VAL A 1 327 ? 37.471 46.650 51.026 1.00 7.62 327 VAL A N 1
ATOM 2516 C CA . VAL A 1 327 ? 38.463 47.691 50.764 1.00 7.62 327 VAL A CA 1
ATOM 2517 C C . VAL A 1 327 ? 39.832 47.049 50.521 1.00 7.62 327 VAL A C 1
ATOM 2518 O O . VAL A 1 327 ? 40.542 47.421 49.584 1.00 7.66 327 VAL A O 1
ATOM 2522 N N . TYR A 1 328 ? 40.195 46.076 51.350 1.00 7.61 328 TYR A N 1
ATOM 2523 C CA . TYR A 1 328 ? 41.482 45.399 51.198 1.00 7.54 328 TYR A CA 1
ATOM 2524 C C . TYR A 1 328 ? 41.539 44.606 49.892 1.00 7.50 328 TYR A C 1
ATOM 2525 O O . TYR A 1 328 ? 42.571 44.579 49.227 1.00 7.51 328 TYR A O 1
ATOM 2534 N N . LEU A 1 329 ? 40.429 43.976 49.519 1.00 7.45 329 LEU A N 1
ATOM 2535 C CA . LEU A 1 329 ? 40.378 43.211 48.275 1.00 7.39 329 LEU A CA 1
ATOM 2536 C C . LEU A 1 329 ? 40.609 44.155 47.104 1.00 7.38 329 LEU A C 1
ATOM 2537 O O . LEU A 1 329 ? 41.358 43.841 46.177 1.00 7.37 329 LEU A O 1
ATOM 2542 N N . GLU A 1 330 ? 39.954 45.310 47.140 1.00 7.43 330 GLU A N 1
ATOM 2543 C CA . GLU A 1 330 ? 40.118 46.278 46.065 1.00 7.49 330 GLU A CA 1
ATOM 2544 C C . GLU A 1 330 ? 41.550 46.829 46.040 1.00 7.64 330 GLU A C 1
ATOM 2545 O O . GLU A 1 330 ? 42.106 47.073 44.969 1.00 7.66 330 GLU A O 1
ATOM 2551 N N . ALA A 1 331 ? 42.160 47.006 47.210 1.00 7.70 331 ALA A N 1
ATOM 2552 C CA . ALA A 1 331 ? 43.535 47.500 47.256 1.00 7.85 331 ALA A CA 1
ATOM 2553 C C . ALA A 1 331 ? 44.463 46.521 46.538 1.00 7.94 331 ALA A C 1
ATOM 2554 O O . ALA A 1 331 ? 45.320 46.922 45.743 1.00 7.96 331 ALA A O 1
ATOM 2556 N N . MET A 1 332 ? 44.289 45.235 46.821 1.00 7.98 332 MET A N 1
ATOM 2557 C CA . MET A 1 332 ? 45.131 44.221 46.201 1.00 8.03 332 MET A CA 1
ATOM 2558 C C . MET A 1 332 ? 44.888 44.137 44.695 1.00 8.11 332 MET A C 1
ATOM 2559 O O . MET A 1 332 ? 45.836 43.978 43.920 1.00 8.14 332 MET A O 1
ATOM 2564 N N . ARG A 1 333 ? 43.630 44.254 44.272 1.00 8.12 333 ARG A N 1
ATOM 2565 C CA . ARG A 1 333 ? 43.324 44.228 42.841 1.00 8.13 333 ARG A CA 1
ATOM 2566 C C . ARG A 1 333 ? 43.979 45.427 42.165 1.00 8.13 333 ARG A C 1
ATOM 2567 O O . ARG A 1 333 ? 44.457 45.327 41.032 1.00 8.10 333 ARG A O 1
ATOM 2575 N N . ALA A 1 334 ? 43.994 46.563 42.862 1.00 8.08 334 ALA A N 1
ATOM 2576 C CA . ALA A 1 334 ? 44.584 47.784 42.329 1.00 8.08 334 ALA A CA 1
ATOM 2577 C C . ALA A 1 334 ? 46.089 47.622 42.132 1.00 8.06 334 ALA A C 1
ATOM 2578 O O . ALA A 1 334 ? 46.615 47.992 41.086 1.00 8.05 334 ALA A O 1
ATOM 2580 N N . PHE A 1 335 ? 46.777 47.066 43.130 1.00 8.05 335 PHE A N 1
ATOM 2581 C CA . PHE A 1 335 ? 48.219 46.850 43.023 1.00 8.11 335 PHE A CA 1
ATOM 2582 C C . PHE A 1 335 ? 48.521 45.931 41.846 1.00 8.13 335 PHE A C 1
ATOM 2583 O O . PHE A 1 335 ? 49.466 46.153 41.099 1.00 8.09 335 PHE A O 1
ATOM 2591 N N . TRP A 1 336 ? 47.709 44.891 41.706 1.00 8.16 336 TRP A N 1
ATOM 2592 C CA . TRP A 1 336 ? 47.859 43.908 40.638 1.00 8.33 336 TRP A CA 1
ATOM 2593 C C . TRP A 1 336 ? 47.693 44.600 39.276 1.00 8.51 336 TRP A C 1
ATOM 2594 O O . TRP A 1 336 ? 48.525 44.438 38.383 1.00 8.54 336 TRP A O 1
ATOM 2605 N N . THR A 1 337 ? 46.633 45.386 39.125 1.00 8.63 337 THR A N 1
ATOM 2606 C CA . THR A 1 337 ? 46.404 46.098 37.871 1.00 8.78 337 THR A CA 1
ATOM 2607 C C . THR A 1 337 ? 47.554 47.051 37.533 1.00 8.95 337 THR A C 1
ATOM 2608 O O . THR A 1 337 ? 48.061 47.052 36.409 1.00 8.96 337 THR A O 1
ATOM 2612 N N . ARG A 1 338 ? 47.979 47.859 38.499 1.00 9.07 338 ARG A N 1
ATOM 2613 C CA . ARG A 1 338 ? 49.054 48.801 38.216 1.00 9.28 338 ARG A CA 1
ATOM 2614 C C . ARG A 1 338 ? 50.377 48.099 37.940 1.00 9.46 338 ARG A C 1
ATOM 2615 O O . ARG A 1 338 ? 51.185 48.576 37.146 1.00 9.52 338 ARG A O 1
ATOM 2623 N N . ALA A 1 339 ? 50.601 46.965 38.591 1.00 9.64 339 ALA A N 1
ATOM 2624 C CA . ALA A 1 339 ? 51.840 46.226 38.378 1.00 9.82 339 ALA A CA 1
ATOM 2625 C C . ALA A 1 339 ? 51.963 45.849 36.904 1.00 10.02 339 ALA A C 1
ATOM 2626 O O . ALA A 1 339 ? 53.044 45.921 36.320 1.00 9.99 339 ALA A O 1
ATOM 2628 N N . GLU A 1 340 ? 50.844 45.464 36.304 1.00 10.21 340 GLU A N 1
ATOM 2629 C CA . GLU A 1 340 ? 50.835 45.072 34.902 1.00 10.44 340 GLU A CA 1
ATOM 2630 C C . GLU A 1 340 ? 50.826 46.259 33.945 1.00 10.67 340 GLU A C 1
ATOM 2631 O O . GLU A 1 340 ? 51.574 46.280 32.967 1.00 10.73 340 GLU A O 1
ATOM 2637 N N . GLU A 1 341 ? 49.998 47.257 34.237 0.68 10.76 341 GLU A N 1
ATOM 2638 C CA . GLU A 1 341 ? 49.884 48.429 33.371 0.68 11.00 341 GLU A CA 1
ATOM 2639 C C . GLU A 1 341 ? 51.137 49.298 33.295 0.68 11.21 341 GLU A C 1
ATOM 2640 O O . GLU A 1 341 ? 51.385 49.947 32.275 0.68 11.15 341 GLU A O 1
ATOM 2646 N N . GLU A 1 342 ? 51.925 49.308 34.365 1.00 11.50 342 GLU A N 1
ATOM 2647 C CA . GLU A 1 342 ? 53.147 50.108 34.414 1.00 11.85 342 GLU A CA 1
ATOM 2648 C C . GLU A 1 342 ? 54.406 49.304 34.097 1.00 12.15 342 GLU A C 1
ATOM 2649 O O . GLU A 1 342 ? 55.522 49.805 34.248 1.00 12.26 342 GLU A O 1
ATOM 2655 N N . ALA A 1 343 ? 54.229 48.064 33.658 1.00 12.35 343 ALA A N 1
ATOM 2656 C CA . ALA A 1 343 ? 55.362 47.200 33.344 1.00 12.61 343 ALA A CA 1
ATOM 2657 C C . ALA A 1 343 ? 56.301 47.806 32.304 1.00 12.84 343 ALA A C 1
ATOM 2658 O O . ALA A 1 343 ? 55.863 48.461 31.354 1.00 12.89 343 ALA A O 1
ATOM 2660 N N . LYS A 1 344 ? 57.597 47.581 32.499 1.00 13.03 344 LYS A N 1
ATOM 2661 C CA . LYS A 1 344 ? 58.627 48.081 31.593 1.00 13.27 344 LYS A CA 1
ATOM 2662 C C . LYS A 1 344 ? 59.738 47.041 31.503 1.00 13.47 344 LYS A C 1
ATOM 2663 O O . LYS A 1 344 ? 59.846 46.175 32.363 1.00 13.47 344 LYS A O 1
ATOM 2669 N N . GLU A 1 345 ? 60.562 47.119 30.462 1.00 13.68 345 GLU A N 1
ATOM 2670 C CA . GLU A 1 345 ? 61.651 46.157 30.309 1.00 13.88 345 GLU A CA 1
ATOM 2671 C C . GLU A 1 345 ? 62.844 46.506 31.191 1.00 14.02 345 GLU A C 1
ATOM 2672 O O . GLU A 1 345 ? 63.164 47.685 31.382 1.00 14.06 345 GLU A O 1
ATOM 2678 N N . ASN A 1 346 ? 63.499 45.482 31.735 1.00 14.13 346 ASN A N 1
ATOM 2679 C CA . ASN A 1 346 ? 64.663 45.709 32.579 1.00 14.30 346 ASN A CA 1
ATOM 2680 C C . ASN A 1 346 ? 65.924 45.761 31.719 1.00 14.44 346 ASN A C 1
ATOM 2681 O O . ASN A 1 346 ? 65.839 45.774 30.489 1.00 14.48 346 ASN A O 1
ATOM 2686 N N . ALA A 1 347 ? 67.085 45.789 32.366 1.00 14.49 347 ALA A N 1
ATOM 2687 C CA . ALA A 1 347 ? 68.363 45.878 31.664 1.00 14.55 347 ALA A CA 1
ATOM 2688 C C . ALA A 1 347 ? 68.630 44.742 30.680 1.00 14.56 347 ALA A C 1
ATOM 2689 O O . ALA A 1 347 ? 69.446 44.889 29.766 1.00 14.69 347 ALA A O 1
ATOM 2691 N N . TYR A 1 348 ? 67.945 43.617 30.856 1.00 14.44 348 TYR A N 1
ATOM 2692 C CA . TYR A 1 348 ? 68.144 42.468 29.980 1.00 14.32 348 TYR A CA 1
ATOM 2693 C C . TYR A 1 348 ? 67.056 42.318 28.930 1.00 14.21 348 TYR A C 1
ATOM 2694 O O . TYR A 1 348 ? 67.021 41.328 28.197 1.00 14.29 348 TYR A O 1
ATOM 2703 N N . GLY A 1 349 ? 66.175 43.312 28.852 1.00 14.00 349 GLY A N 1
ATOM 2704 C CA . GLY A 1 349 ? 65.101 43.275 27.878 1.00 13.77 349 GLY A CA 1
ATOM 2705 C C . GLY A 1 349 ? 63.880 42.494 28.322 1.00 13.58 349 GLY A C 1
ATOM 2706 O O . GLY A 1 349 ? 62.964 42.271 27.532 1.00 13.62 349 GLY A O 1
ATOM 2707 N N . LEU A 1 350 ? 63.859 42.075 29.586 1.00 13.33 350 LEU A N 1
ATOM 2708 C CA . LEU A 1 350 ? 62.724 41.322 30.108 1.00 13.01 350 LEU A CA 1
ATOM 2709 C C . LEU A 1 350 ? 61.653 42.257 30.640 1.00 12.75 350 LEU A C 1
ATOM 2710 O O . LEU A 1 350 ? 61.930 43.102 31.487 1.00 12.75 350 LEU A O 1
ATOM 2715 N N . LEU A 1 351 ? 60.432 42.105 30.143 1.00 12.50 351 LEU A N 1
ATOM 2716 C CA . LEU A 1 351 ? 59.331 42.933 30.616 1.00 12.16 351 LEU A CA 1
ATOM 2717 C C . LEU A 1 351 ? 59.038 42.495 32.050 1.00 11.89 351 LEU A C 1
ATOM 2718 O O . LEU A 1 351 ? 58.801 41.312 32.304 1.00 11.86 351 LEU A O 1
ATOM 2723 N N . VAL A 1 352 ? 59.069 43.440 32.985 1.00 11.63 352 VAL A N 1
ATOM 2724 C CA . VAL A 1 352 ? 58.800 43.117 34.383 1.00 11.34 352 VAL A CA 1
ATOM 2725 C C . VAL A 1 352 ? 57.712 44.008 34.968 1.00 11.12 352 VAL A C 1
ATOM 2726 O O . VAL A 1 352 ? 57.669 45.211 34.705 1.00 11.15 352 VAL A O 1
ATOM 2730 N N . PRO A 1 353 ? 56.800 43.420 35.756 1.00 10.89 353 PRO A N 1
ATOM 2731 C CA . PRO A 1 353 ? 55.731 44.222 36.356 1.00 10.62 353 PRO A CA 1
ATOM 2732 C C . PRO A 1 353 ? 56.320 45.271 37.303 1.00 10.41 353 PRO A C 1
ATOM 2733 O O . PRO A 1 353 ? 57.372 45.059 37.910 1.00 10.42 353 PRO A O 1
ATOM 2737 N N . ASP A 1 354 ? 55.633 46.402 37.415 1.00 10.23 354 ASP A N 1
ATOM 2738 C CA . ASP A 1 354 ? 56.080 47.522 38.241 1.00 10.06 354 ASP A CA 1
ATOM 2739 C C . ASP A 1 354 ? 56.427 47.168 39.691 1.00 9.95 354 ASP A C 1
ATOM 2740 O O . ASP A 1 354 ? 55.586 46.658 40.434 1.00 9.90 354 ASP A O 1
ATOM 2745 N N . ARG A 1 355 ? 57.659 47.469 40.104 1.00 9.81 355 ARG A N 1
ATOM 2746 C CA . ARG A 1 355 ? 58.075 47.148 41.464 1.00 9.68 355 ARG A CA 1
ATOM 2747 C C . ARG A 1 355 ? 57.403 48.018 42.527 1.00 9.61 355 ARG A C 1
ATOM 2748 O O . ARG A 1 355 ? 57.167 47.556 43.640 1.00 9.61 355 ARG A O 1
ATOM 2756 N N . GLY A 1 356 ? 57.088 49.265 42.193 1.00 9.55 356 GLY A N 1
ATOM 2757 C CA . GLY A 1 356 ? 56.434 50.124 43.168 1.00 9.53 356 GLY A CA 1
ATOM 2758 C C . GLY A 1 356 ? 55.114 49.523 43.622 1.00 9.48 356 GLY A C 1
ATOM 2759 O O . GLY A 1 356 ? 54.821 49.443 44.821 1.00 9.50 356 GLY A O 1
ATOM 2760 N N . ALA A 1 357 ? 54.315 49.081 42.657 1.00 9.39 357 ALA A N 1
ATOM 2761 C CA . ALA A 1 357 ? 53.018 48.488 42.956 1.00 9.27 357 ALA A CA 1
ATOM 2762 C C . ALA A 1 357 ? 53.183 47.166 43.705 1.00 9.19 357 ALA A C 1
ATOM 2763 O O . ALA A 1 357 ? 52.460 46.890 44.667 1.00 9.14 357 ALA A O 1
ATOM 2765 N N . LEU A 1 358 ? 54.141 46.348 43.276 1.00 9.15 358 LEU A N 1
ATOM 2766 C CA . LEU A 1 358 ? 54.357 45.067 43.930 1.00 9.15 358 LEU A CA 1
ATOM 2767 C C . LEU A 1 358 ? 54.979 45.213 45.315 1.00 9.16 358 LEU A C 1
ATOM 2768 O O . LEU A 1 358 ? 54.708 44.399 46.205 1.00 9.17 358 LEU A O 1
ATOM 2773 N N . ASP A 1 359 ? 55.810 46.237 45.504 1.00 9.13 359 ASP A N 1
ATOM 2774 C CA . ASP A 1 359 ? 56.406 46.479 46.818 1.00 9.08 359 ASP A CA 1
ATOM 2775 C C . ASP A 1 359 ? 55.284 46.943 47.746 1.00 9.06 359 ASP A C 1
ATOM 2776 O O . ASP A 1 359 ? 55.261 46.606 48.928 1.00 9.06 359 ASP A O 1
ATOM 2781 N N . GLY A 1 360 ? 54.351 47.719 47.203 1.00 8.96 360 GLY A N 1
ATOM 2782 C CA . GLY A 1 360 ? 53.227 48.169 48.009 1.00 8.92 360 GLY A CA 1
ATOM 2783 C C . GLY A 1 360 ? 52.393 46.973 48.447 1.00 8.88 360 GLY A C 1
ATOM 2784 O O . GLY A 1 360 ? 52.058 46.826 49.621 1.00 8.94 360 GLY A O 1
ATOM 2785 N N . ALA A 1 361 ? 52.075 46.094 47.501 1.00 8.83 361 ALA A N 1
ATOM 2786 C CA . ALA A 1 361 ? 51.269 44.919 47.805 1.00 8.73 361 ALA A CA 1
ATOM 2787 C C . ALA A 1 361 ? 51.915 43.962 48.798 1.00 8.69 361 ALA A C 1
ATOM 2788 O O . ALA A 1 361 ? 51.266 43.522 49.745 1.00 8.76 361 ALA A O 1
ATOM 2790 N N . ARG A 1 362 ? 53.187 43.634 48.582 1.00 8.61 362 ARG A N 1
ATOM 2791 C CA . ARG A 1 362 ? 53.847 42.679 49.462 1.00 8.57 362 ARG A CA 1
ATOM 2792 C C . ARG A 1 362 ? 54.238 43.236 50.821 1.00 8.55 362 ARG A C 1
ATOM 2793 O O . ARG A 1 362 ? 54.524 42.476 51.743 1.00 8.56 362 ARG A O 1
ATOM 2801 N N . ASN A 1 363 ? 54.241 44.557 50.957 1.00 8.55 363 ASN A N 1
ATOM 2802 C CA . ASN A 1 363 ? 54.553 45.151 52.251 1.00 8.54 363 ASN A CA 1
ATOM 2803 C C . ASN A 1 363 ? 53.289 45.537 53.006 1.00 8.59 363 ASN A C 1
ATOM 2804 O O . ASN A 1 363 ? 53.327 45.774 54.217 1.00 8.66 363 ASN A O 1
ATOM 2809 N N . LEU A 1 364 ? 52.161 45.590 52.303 1.00 8.60 364 LEU A N 1
ATOM 2810 C CA . LEU A 1 364 ? 50.903 45.926 52.957 1.00 8.63 364 LEU A CA 1
ATOM 2811 C C . LEU A 1 364 ? 50.124 44.677 53.374 1.00 8.68 364 LEU A C 1
ATOM 2812 O O . LEU A 1 364 ? 49.583 44.621 54.479 1.00 8.67 364 LEU A O 1
ATOM 2817 N N . TYR A 1 365 ? 50.086 43.662 52.515 1.00 8.74 365 TYR A N 1
ATOM 2818 C CA . TYR A 1 365 ? 49.309 42.474 52.851 1.00 8.83 365 TYR A CA 1
ATOM 2819 C C . TYR A 1 365 ? 49.690 41.781 54.154 1.00 8.90 365 TYR A C 1
ATOM 2820 O O . TYR A 1 365 ? 48.820 41.254 54.844 1.00 8.90 365 TYR A O 1
ATOM 2829 N N . PRO A 1 366 ? 50.988 41.747 54.504 1.00 8.96 366 PRO A N 1
ATOM 2830 C CA . PRO A 1 366 ? 51.340 41.086 55.768 1.00 9.06 366 PRO A CA 1
ATOM 2831 C C . PRO A 1 366 ? 50.680 41.776 56.965 1.00 9.11 366 PRO A C 1
ATOM 2832 O O . PRO A 1 366 ? 50.553 41.187 58.039 1.00 9.15 366 PRO A O 1
ATOM 2836 N N . ARG A 1 367 ? 50.272 43.030 56.780 1.00 9.15 367 ARG A N 1
ATOM 2837 C CA . ARG A 1 367 ? 49.602 43.784 57.840 1.00 9.24 367 ARG A CA 1
ATOM 2838 C C . ARG A 1 367 ? 48.089 43.610 57.729 1.00 9.26 367 ARG A C 1
ATOM 2839 O O . ARG A 1 367 ? 47.380 43.570 58.738 1.00 9.41 367 ARG A O 1
ATOM 2847 N N . LEU A 1 368 ? 47.592 43.508 56.499 1.00 9.15 368 LEU A N 1
ATOM 2848 C CA . LEU A 1 368 ? 46.162 43.338 56.274 1.00 9.07 368 LEU A CA 1
ATOM 2849 C C . LEU A 1 368 ? 45.670 41.955 56.674 1.00 8.99 368 LEU A C 1
ATOM 2850 O O . LEU A 1 368 ? 44.594 41.823 57.251 1.00 8.97 368 LEU A O 1
ATOM 2855 N N . TYR A 1 369 ? 46.462 40.924 56.384 1.00 8.93 369 TYR A N 1
ATOM 2856 C CA . TYR A 1 369 ? 46.016 39.564 56.671 1.00 8.86 369 TYR A CA 1
ATOM 2857 C C . TYR A 1 369 ? 45.622 39.273 58.117 1.00 8.82 369 TYR A C 1
ATOM 2858 O O . TYR A 1 369 ? 44.568 38.685 58.363 1.00 8.83 369 TYR A O 1
ATOM 2867 N N . PRO A 1 370 ? 46.452 39.669 59.093 1.00 8.75 370 PRO A N 1
ATOM 2868 C CA . PRO A 1 370 ? 46.055 39.388 60.477 1.00 8.74 370 PRO A CA 1
ATOM 2869 C C . PRO A 1 370 ? 44.712 40.042 60.819 1.00 8.70 370 PRO A C 1
ATOM 2870 O O . PRO A 1 370 ? 43.945 39.518 61.622 1.00 8.70 370 PRO A O 1
ATOM 2874 N N . ARG A 1 371 ? 44.427 41.186 60.201 1.00 8.70 371 ARG A N 1
ATOM 2875 C CA . ARG A 1 371 ? 43.168 41.884 60.447 1.00 8.74 371 ARG A CA 1
ATOM 2876 C C . ARG A 1 371 ? 42.004 41.161 59.765 1.00 8.79 371 ARG A C 1
ATOM 2877 O O . ARG A 1 371 ? 40.910 41.072 60.316 1.00 8.87 371 ARG A O 1
ATOM 2885 N N . ILE A 1 372 ? 42.245 40.649 58.562 1.00 8.80 372 ILE A N 1
ATOM 2886 C CA . ILE A 1 372 ? 41.219 39.916 57.834 1.00 8.81 372 ILE A CA 1
ATOM 2887 C C . ILE A 1 372 ? 40.858 38.671 58.652 1.00 8.83 372 ILE A C 1
ATOM 2888 O O . ILE A 1 372 ? 39.684 38.321 58.789 1.00 8.87 372 ILE A O 1
ATOM 2893 N N . ARG A 1 373 ? 41.875 38.019 59.204 1.00 8.84 373 ARG A N 1
ATOM 2894 C CA . ARG A 1 373 ? 41.690 36.830 60.038 1.00 8.88 373 ARG A CA 1
ATOM 2895 C C . ARG A 1 373 ? 40.892 37.207 61.294 1.00 8.95 373 ARG A C 1
ATOM 2896 O O . ARG A 1 373 ? 39.948 36.515 61.684 1.00 8.92 373 ARG A O 1
ATOM 2904 N N . GLU A 1 374 ? 41.274 38.315 61.916 1.00 9.03 374 GLU A N 1
ATOM 2905 C CA . GLU A 1 374 ? 40.592 38.804 63.109 1.00 9.14 374 GLU A CA 1
ATOM 2906 C C . GLU A 1 374 ? 39.112 39.070 62.823 1.00 9.27 374 GLU A C 1
ATOM 2907 O O . GLU A 1 374 ? 38.241 38.727 63.622 1.00 9.27 374 GLU A O 1
ATOM 2913 N N . ILE A 1 375 ? 38.829 39.686 61.681 1.00 9.38 375 ILE A N 1
ATOM 2914 C CA . ILE A 1 375 ? 37.450 39.972 61.310 1.00 9.55 375 ILE A CA 1
ATOM 2915 C C . ILE A 1 375 ? 36.610 38.695 61.273 1.00 9.70 375 ILE A C 1
ATOM 2916 O O . ILE A 1 375 ? 35.483 38.674 61.769 1.00 9.72 375 ILE A O 1
ATOM 2921 N N . LEU A 1 376 ? 37.150 37.624 60.700 0.68 9.78 376 LEU A N 1
ATOM 2922 C CA . LEU A 1 376 ? 36.395 36.378 60.645 0.68 10.04 376 LEU A CA 1
ATOM 2923 C C . LEU A 1 376 ? 36.129 35.880 62.067 0.68 10.29 376 LEU A C 1
ATOM 2924 O O . LEU A 1 376 ? 35.043 35.394 62.369 0.68 10.19 376 LEU A O 1
ATOM 2929 N N . GLU A 1 377 ? 37.119 36.009 62.944 1.00 10.62 377 GLU A N 1
ATOM 2930 C CA . GLU A 1 377 ? 36.947 35.577 64.335 1.00 11.02 377 GLU A CA 1
ATOM 2931 C C . GLU A 1 377 ? 35.869 36.402 65.032 1.00 11.38 377 GLU A C 1
ATOM 2932 O O . GLU A 1 377 ? 35.109 35.889 65.852 1.00 11.40 377 GLU A O 1
ATOM 2938 N N . GLN A 1 378 ? 35.828 37.690 64.717 1.00 11.70 378 GLN A N 1
ATOM 2939 C CA . GLN A 1 378 ? 34.867 38.585 65.337 1.00 12.06 378 GLN A CA 1
ATOM 2940 C C . GLN A 1 378 ? 33.444 38.341 64.855 1.00 12.41 378 GLN A C 1
ATOM 2941 O O . GLN A 1 378 ? 32.491 38.564 65.597 1.00 12.52 378 GLN A O 1
ATOM 2947 N N . ILE A 1 379 ? 33.299 37.867 63.622 1.00 12.67 379 ILE A N 1
ATOM 2948 C CA . ILE A 1 379 ? 31.973 37.579 63.090 1.00 13.00 379 ILE A CA 1
ATOM 2949 C C . ILE A 1 379 ? 31.475 36.238 63.625 1.00 13.29 379 ILE A C 1
ATOM 2950 O O . ILE A 1 379 ? 30.332 36.130 64.067 1.00 13.30 379 ILE A O 1
ATOM 2955 N N . GLY A 1 380 ? 32.336 35.224 63.595 1.00 13.58 380 GLY A N 1
ATOM 2956 C CA . GLY A 1 380 ? 31.950 33.910 64.083 1.00 13.94 380 GLY A CA 1
ATOM 2957 C C . GLY A 1 380 ? 31.843 33.841 65.596 1.00 14.24 380 GLY A C 1
ATOM 2958 O O . GLY A 1 380 ? 30.997 33.125 66.140 1.00 14.26 380 GLY A O 1
ATOM 2959 N N . ALA A 1 381 ? 32.707 34.585 66.279 1.00 14.52 381 ALA A N 1
ATOM 2960 C CA . ALA A 1 381 ? 32.720 34.629 67.738 1.00 14.88 381 ALA A CA 1
ATOM 2961 C C . ALA A 1 381 ? 32.807 33.246 68.375 1.00 15.19 381 ALA A C 1
ATOM 2962 O O . ALA A 1 381 ? 33.462 32.350 67.839 1.00 15.12 381 ALA A O 1
ATOM 2964 N N . SER A 1 382 ? 32.147 33.069 69.519 1.00 15.53 382 SER A N 1
ATOM 2965 C CA . SER A 1 382 ? 32.200 31.791 70.220 1.00 15.95 382 SER A CA 1
ATOM 2966 C C . SER A 1 382 ? 31.617 30.652 69.394 1.00 16.29 382 SER A C 1
ATOM 2967 O O . SER 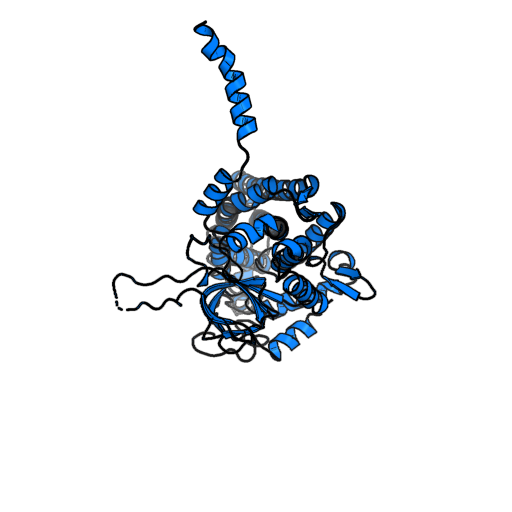A 1 382 ? 31.852 29.482 69.688 1.00 16.39 382 SER A O 1
ATOM 2970 N N . GLY A 1 383 ? 30.867 30.991 68.351 1.00 16.56 383 GLY A N 1
ATOM 2971 C CA . GLY A 1 383 ? 30.290 29.959 67.506 1.00 16.84 383 GLY A CA 1
ATOM 2972 C C . GLY A 1 383 ? 31.344 29.129 66.795 1.00 17.07 383 GLY A C 1
ATOM 2973 O O . GLY A 1 383 ? 31.057 28.048 66.278 1.00 17.18 383 GLY A O 1
ATOM 2974 N N . LEU A 1 384 ? 32.574 29.632 66.767 1.00 17.19 384 LEU A N 1
ATOM 2975 C CA . LEU A 1 384 ? 33.678 28.939 66.112 1.00 17.36 384 LEU A CA 1
ATOM 2976 C C . LEU A 1 384 ? 34.394 27.956 67.032 1.00 17.54 384 LEU A C 1
ATOM 2977 O O . LEU A 1 384 ? 35.169 27.127 66.562 1.00 17.60 384 LEU A O 1
ATOM 2982 N N . ILE A 1 385 ? 34.122 28.042 68.331 1.00 17.72 385 ILE A N 1
ATOM 2983 C CA . ILE A 1 385 ? 34.812 27.214 69.318 1.00 17.87 385 ILE A CA 1
ATOM 2984 C C . ILE A 1 385 ? 34.129 25.933 69.800 1.00 17.97 385 ILE A C 1
ATOM 2985 O O . ILE A 1 385 ? 34.727 25.168 70.558 1.00 18.04 385 ILE A O 1
ATOM 2990 N N . THR A 1 386 ? 32.896 25.685 69.366 1.00 18.02 386 THR A N 1
ATOM 2991 C CA . THR A 1 386 ? 32.179 24.489 69.811 1.00 18.03 386 THR A CA 1
ATOM 2992 C C . THR A 1 386 ? 31.571 23.688 68.668 1.00 18.04 386 THR A C 1
ATOM 2993 O O . THR A 1 386 ? 30.473 23.150 68.804 1.00 18.13 386 THR A O 1
ATOM 2997 N N . LEU A 1 387 ? 32.289 23.591 67.556 1.00 17.93 387 LEU A N 1
ATOM 2998 C CA . LEU A 1 387 ? 31.797 22.872 66.385 1.00 17.83 387 LEU A CA 1
ATOM 2999 C C . LEU A 1 387 ? 31.965 21.358 66.463 1.00 17.76 387 LEU A C 1
ATOM 3000 O O . LEU A 1 387 ? 33.078 20.849 66.581 1.00 17.73 387 LEU A O 1
ATOM 3005 N N . PRO A 1 388 ? 30.847 20.618 66.389 1.00 17.69 388 PRO A N 1
ATOM 3006 C CA . PRO A 1 388 ? 30.870 19.156 66.447 1.00 17.66 388 PRO A CA 1
ATOM 3007 C C . PRO A 1 388 ? 31.404 18.567 65.148 1.00 17.60 388 PRO A C 1
ATOM 3008 O O . PRO A 1 388 ? 31.621 19.284 64.170 1.00 17.55 388 PRO A O 1
ATOM 3012 N N . SER A 1 389 ? 31.608 17.255 65.150 1.00 17.58 389 SER A N 1
ATOM 3013 C CA . SER A 1 389 ? 32.113 16.544 63.985 1.00 17.58 389 SER A CA 1
ATOM 3014 C C . SER A 1 389 ? 30.978 15.965 63.153 1.00 17.64 389 SER A C 1
ATOM 3015 O O . SER A 1 389 ? 29.842 15.862 63.619 1.00 17.62 389 SER A O 1
ATOM 3018 N N . GLU A 1 390 ? 31.283 15.594 61.916 1.00 17.68 390 GLU A N 1
ATOM 3019 C CA . GLU A 1 390 ? 30.272 14.990 61.065 1.00 17.75 390 GLU A CA 1
ATOM 3020 C C . GLU A 1 390 ? 29.827 13.709 61.768 1.00 17.83 390 GLU A C 1
ATOM 3021 O O . GLU A 1 390 ? 28.689 13.267 61.614 1.00 17.83 390 GLU A O 1
ATOM 3027 N N . LYS A 1 391 ? 30.735 13.120 62.543 1.00 17.87 391 LYS A N 1
ATOM 3028 C CA . LYS A 1 391 ? 30.440 11.888 63.270 1.00 17.94 391 LYS A CA 1
ATOM 3029 C C . LYS A 1 391 ? 29.351 12.092 64.317 1.00 17.99 391 LYS A C 1
ATOM 3030 O O . LYS A 1 391 ? 28.628 11.155 64.660 1.00 18.00 391 LYS A O 1
ATOM 3036 N N . ASP A 1 392 ? 29.238 13.308 64.842 1.00 18.01 392 ASP A N 1
ATOM 3037 C CA . ASP A 1 392 ? 28.204 13.582 65.831 1.00 18.04 392 ASP A CA 1
ATOM 3038 C C . ASP A 1 392 ? 26.854 13.698 65.136 1.00 18.08 392 ASP A C 1
ATOM 3039 O O . ASP A 1 392 ? 25.829 13.303 65.690 1.00 18.10 392 ASP A O 1
ATOM 3044 N N . PHE A 1 393 ? 26.849 14.235 63.918 1.00 18.11 393 PHE A N 1
ATOM 3045 C CA . PHE A 1 393 ? 25.604 14.353 63.166 1.00 18.12 393 PHE A CA 1
ATOM 3046 C C . PHE A 1 393 ? 25.134 12.963 62.750 1.00 18.15 393 PHE A C 1
ATOM 3047 O O . PHE A 1 393 ? 23.934 12.701 62.667 1.00 18.17 393 PHE A O 1
ATOM 3055 N N . LYS A 1 394 ? 26.090 12.078 62.487 1.00 18.18 394 LYS A N 1
ATOM 3056 C CA . LYS A 1 394 ? 25.786 10.712 62.070 1.00 18.20 394 LYS A CA 1
ATOM 3057 C C . LYS A 1 394 ? 25.513 9.790 63.256 1.00 18.22 394 LYS A C 1
ATOM 3058 O O . LYS A 1 394 ? 25.024 8.672 63.081 1.00 18.26 394 LYS A O 1
ATOM 3064 N N . GLY A 1 395 ? 25.829 10.262 64.458 1.00 18.19 395 GLY A N 1
ATOM 3065 C CA . GLY A 1 395 ? 25.624 9.456 65.648 1.00 18.20 395 GLY A CA 1
ATOM 3066 C C . GLY A 1 395 ? 24.241 9.568 66.266 1.00 18.19 395 GLY A C 1
ATOM 3067 O O . GLY A 1 395 ? 23.373 10.265 65.742 1.00 18.20 395 GLY A O 1
ATOM 3068 N N . PRO A 1 396 ? 24.015 8.893 67.403 1.00 18.22 396 PRO A N 1
ATOM 3069 C CA . PRO A 1 396 ? 22.745 8.878 68.139 1.00 18.21 396 PRO A CA 1
ATOM 3070 C C . PRO A 1 396 ? 22.140 10.250 68.444 1.00 18.19 396 PRO A C 1
ATOM 3071 O O . PRO A 1 396 ? 20.920 10.399 68.489 1.00 18.21 396 PRO A O 1
ATOM 3075 N N . LEU A 1 397 ? 22.990 11.251 68.654 1.00 18.14 397 LEU A N 1
ATOM 3076 C CA . LEU A 1 397 ? 22.504 12.587 68.974 1.00 18.11 397 LEU A CA 1
ATOM 3077 C C . LEU A 1 397 ? 22.290 13.473 67.751 1.00 18.04 397 LEU A C 1
ATOM 3078 O O . LEU A 1 397 ? 21.959 14.649 67.886 1.00 18.03 397 LEU A O 1
ATOM 3083 N N . GLY A 1 398 ? 22.469 12.902 66.563 1.00 18.02 398 GLY A N 1
ATOM 3084 C CA . GLY A 1 398 ? 22.287 13.661 65.336 1.00 17.99 398 GLY A CA 1
ATOM 3085 C C . GLY A 1 398 ? 21.005 14.474 65.307 1.00 17.96 398 GLY A C 1
ATOM 3086 O O . GLY A 1 398 ? 21.029 15.661 64.976 1.00 17.97 398 GLY A O 1
ATOM 3087 N N . PRO A 1 399 ? 19.854 13.864 65.637 1.00 17.91 399 PRO A N 1
ATOM 3088 C CA . PRO A 1 399 ? 18.587 14.598 65.629 1.00 17.82 399 PRO A CA 1
ATOM 3089 C C . PRO A 1 399 ? 18.602 15.841 66.514 1.00 17.73 399 PRO A C 1
ATOM 3090 O O . PRO A 1 399 ? 18.019 16.863 66.154 1.00 17.75 399 PRO A O 1
ATOM 3094 N N . PHE A 1 400 ? 19.263 15.752 67.666 1.00 17.65 400 PHE A N 1
ATOM 3095 C CA . PHE A 1 400 ? 19.359 16.891 68.576 1.00 17.58 400 PHE A CA 1
ATOM 3096 C C . PHE A 1 400 ? 20.204 17.989 67.945 1.00 17.52 400 PHE A C 1
ATOM 3097 O O . PHE A 1 400 ? 19.867 19.171 68.028 1.00 17.51 400 PHE A O 1
ATOM 3105 N N . LEU A 1 401 ? 21.310 17.595 67.321 1.00 17.47 401 LEU A N 1
ATOM 3106 C CA . LEU A 1 401 ? 22.188 18.563 66.676 1.00 17.44 401 LEU A CA 1
ATOM 3107 C C . LEU A 1 401 ? 21.472 19.299 65.554 1.00 17.41 401 LEU A C 1
ATOM 3108 O O . LEU A 1 401 ? 21.655 20.500 65.375 1.00 17.42 401 LEU A O 1
ATOM 3113 N N . GLU A 1 402 ? 20.652 18.582 64.793 1.00 17.39 402 GLU A N 1
ATOM 3114 C CA . GLU A 1 402 ? 19.937 19.212 63.695 1.00 17.38 402 GLU A CA 1
ATOM 3115 C C . GLU A 1 402 ? 18.913 20.209 64.215 1.00 17.34 402 GLU A C 1
ATOM 3116 O O . GLU A 1 402 ? 18.572 21.181 63.536 1.00 17.37 402 GLU A O 1
ATOM 3122 N N . LYS A 1 403 ? 18.435 19.981 65.432 1.00 17.30 403 LYS A N 1
ATOM 3123 C CA . LYS A 1 403 ? 17.447 20.871 66.019 1.00 17.25 403 LYS A CA 1
ATOM 3124 C C . LYS A 1 403 ? 18.068 22.045 66.776 1.00 17.20 403 LYS A C 1
ATOM 3125 O O . LYS A 1 403 ? 17.469 23.118 66.849 1.00 17.26 403 LYS A O 1
ATOM 3131 N N . PHE A 1 404 ? 19.272 21.855 67.310 1.00 17.11 404 PHE A N 1
ATOM 3132 C CA . PHE A 1 404 ? 19.929 22.899 68.102 1.00 16.97 404 PHE A CA 1
ATOM 3133 C C . PHE A 1 404 ? 21.087 23.680 67.479 1.00 16.88 404 PHE A C 1
ATOM 3134 O O . PHE A 1 404 ? 21.503 24.700 68.034 1.00 16.90 404 PHE A O 1
ATOM 3142 N N . LEU A 1 405 ? 21.619 23.222 66.352 1.00 16.74 405 LEU A N 1
ATOM 3143 C CA . LEU A 1 405 ? 22.751 23.919 65.749 1.00 16.60 405 LEU A CA 1
ATOM 3144 C C . LEU A 1 405 ? 22.446 24.707 64.485 1.00 16.49 405 LEU A C 1
ATOM 3145 O O . LEU A 1 405 ? 23.326 24.930 63.654 1.00 16.45 405 LEU A O 1
ATOM 3150 N N . GLN A 1 406 ? 21.200 25.145 64.351 1.00 16.40 406 GLN A N 1
ATOM 3151 C CA . GLN A 1 406 ? 20.793 25.926 63.192 1.00 16.31 406 GLN A CA 1
ATOM 3152 C C . GLN A 1 406 ? 21.295 27.359 63.275 1.00 16.24 406 GLN A C 1
ATOM 3153 O O . GLN A 1 406 ? 21.658 27.849 64.347 1.00 16.19 406 GLN A O 1
ATOM 3159 N N . GLY A 1 407 ? 21.319 28.022 62.125 1.00 16.18 407 GLY A N 1
ATOM 3160 C CA . GLY A 1 407 ? 21.706 29.416 62.079 1.00 16.13 407 GLY A CA 1
ATOM 3161 C C . GLY A 1 407 ? 20.407 30.151 61.807 1.00 16.13 407 GLY A C 1
ATOM 3162 O O . GLY A 1 407 ? 19.425 29.526 61.403 1.00 16.13 407 GLY A O 1
ATOM 3163 N N . ALA A 1 408 ? 20.381 31.461 62.020 1.00 16.12 408 ALA A N 1
ATOM 3164 C CA . ALA A 1 408 ? 19.168 32.237 61.780 1.00 16.13 408 ALA A CA 1
ATOM 3165 C C . ALA A 1 408 ? 18.632 32.025 60.365 1.00 16.13 408 ALA A C 1
ATOM 3166 O O . ALA A 1 408 ? 17.452 32.253 60.106 1.00 16.19 408 ALA A O 1
ATOM 3168 N N . ALA A 1 409 ? 19.502 31.594 59.455 1.00 16.06 409 ALA A N 1
ATOM 3169 C CA . ALA A 1 409 ? 19.106 31.357 58.069 1.00 16.02 409 ALA A CA 1
ATOM 3170 C C . ALA A 1 409 ? 19.833 30.159 57.471 1.00 15.96 409 ALA A C 1
ATOM 3171 O O . ALA A 1 409 ? 20.059 30.099 56.262 1.00 16.05 409 ALA A O 1
ATOM 3173 N N . LEU A 1 410 ? 20.190 29.199 58.316 1.00 15.86 410 LEU A N 1
ATOM 3174 C CA . LEU A 1 410 ? 20.893 28.006 57.858 1.00 15.74 410 LEU A CA 1
ATOM 3175 C C . LEU A 1 410 ? 20.520 26.757 58.635 1.00 15.62 410 LEU A C 1
ATOM 3176 O O . LEU A 1 410 ? 20.249 26.823 59.831 1.00 15.66 410 LEU A O 1
ATOM 3181 N N . GLU A 1 411 ? 20.506 25.617 57.953 1.00 15.51 411 GLU A N 1
ATOM 3182 C CA . GLU A 1 411 ? 20.230 24.364 58.635 1.00 15.32 411 GLU A CA 1
ATOM 3183 C C . GLU A 1 411 ? 21.524 24.014 59.366 1.00 15.18 411 GLU A C 1
ATOM 3184 O O . GLU A 1 411 ? 22.583 24.560 59.048 1.00 15.16 411 GLU A O 1
ATOM 3190 N N . ALA A 1 412 ? 21.438 23.113 60.340 1.00 15.01 412 ALA A N 1
ATOM 3191 C CA . ALA A 1 412 ? 22.594 22.719 61.146 1.00 14.81 412 ALA A CA 1
ATOM 3192 C C . ALA A 1 412 ? 23.838 22.246 60.397 1.00 14.66 412 ALA A C 1
ATOM 3193 O O . ALA A 1 412 ? 24.932 22.773 60.609 1.00 14.64 412 ALA A O 1
ATOM 3195 N N . LYS A 1 413 ? 23.688 21.242 59.541 1.00 14.50 413 LYS A N 1
ATOM 3196 C CA . LYS A 1 413 ? 24.832 20.721 58.804 1.00 14.31 413 LYS A CA 1
ATOM 3197 C C . LYS A 1 413 ? 25.496 21.808 57.969 1.00 14.17 413 LYS A C 1
ATOM 3198 O O . LYS A 1 413 ? 26.724 21.882 57.904 1.00 14.17 413 LYS A O 1
ATOM 3204 N N . GLU A 1 414 ? 24.685 22.655 57.343 1.00 14.05 414 GLU A N 1
ATOM 3205 C CA . GLU A 1 414 ? 25.219 23.731 56.517 1.00 13.92 414 GLU A CA 1
ATOM 3206 C C . GLU A 1 414 ? 25.971 24.755 57.353 1.00 13.80 414 GLU A C 1
ATOM 3207 O O . GLU A 1 414 ? 27.045 25.218 56.960 1.00 13.82 414 GLU A O 1
ATOM 3213 N N . ARG A 1 415 ? 25.419 25.114 58.507 1.00 13.64 415 ARG A N 1
ATOM 3214 C CA . ARG A 1 415 ? 26.097 26.094 59.345 1.00 13.47 415 ARG A CA 1
ATOM 3215 C C . ARG A 1 415 ? 27.416 25.540 59.865 1.00 13.32 415 ARG A C 1
ATOM 3216 O O . ARG A 1 415 ? 28.438 26.225 59.827 1.00 13.27 415 ARG A O 1
ATOM 3224 N N . VAL A 1 416 ? 27.404 24.302 60.349 1.00 13.20 416 VAL A N 1
ATOM 3225 C CA . VAL A 1 416 ? 28.628 23.708 60.874 1.00 13.02 416 VAL A CA 1
ATOM 3226 C C . VAL A 1 416 ? 29.684 23.507 59.786 1.00 12.88 416 VAL A C 1
ATOM 3227 O O . VAL A 1 416 ? 30.877 23.681 60.031 1.00 12.90 416 VAL A O 1
ATOM 3231 N N . ALA A 1 417 ? 29.256 23.148 58.581 1.00 12.70 417 ALA A N 1
ATOM 3232 C CA . ALA A 1 417 ? 30.205 22.959 57.489 1.00 12.49 417 ALA A CA 1
ATOM 3233 C C . ALA A 1 417 ? 30.908 24.288 57.222 1.00 12.29 417 ALA A C 1
ATOM 3234 O O . ALA A 1 417 ? 32.131 24.341 57.076 1.00 12.31 417 ALA A O 1
ATOM 3236 N N . LEU A 1 418 ? 30.121 25.360 57.176 1.00 12.11 418 LEU A N 1
ATOM 3237 C CA . LEU A 1 418 ? 30.644 26.700 56.920 1.00 11.90 418 LEU A CA 1
ATOM 3238 C C . LEU A 1 418 ? 31.552 27.194 58.042 1.00 11.72 418 LEU A C 1
ATOM 3239 O O . LEU A 1 418 ? 32.641 27.716 57.783 1.00 11.71 418 LEU A O 1
ATOM 3244 N N . PHE A 1 419 ? 31.109 27.034 59.287 1.00 11.56 419 PHE A N 1
ATOM 3245 C CA . PHE A 1 419 ? 31.912 27.476 60.423 1.00 11.35 419 PHE A CA 1
ATOM 3246 C C . PHE A 1 419 ? 33.180 26.645 60.581 1.00 11.18 419 PHE A C 1
ATOM 3247 O O . PHE A 1 419 ? 34.196 27.142 61.068 1.00 11.13 419 PHE A O 1
ATOM 3255 N N . ARG A 1 420 ? 33.123 25.380 60.170 1.00 11.04 420 ARG A N 1
ATOM 3256 C CA . ARG A 1 420 ? 34.292 24.513 60.241 1.00 10.88 420 ARG A CA 1
ATOM 3257 C C . ARG A 1 420 ? 35.318 25.047 59.249 1.00 10.73 420 ARG A C 1
ATOM 3258 O O . ARG A 1 420 ? 36.518 24.993 59.503 1.00 10.75 420 ARG A O 1
ATOM 3266 N N . LEU A 1 421 ? 34.841 25.553 58.113 1.00 10.61 421 LEU A N 1
ATOM 3267 C CA . LEU A 1 421 ? 35.737 26.126 57.113 1.00 10.43 421 LEU A CA 1
ATOM 3268 C C . LEU A 1 421 ? 36.335 27.416 57.678 1.00 10.31 421 LEU A C 1
ATOM 3269 O O . LEU A 1 421 ? 37.542 27.627 57.599 1.00 10.28 421 LEU A O 1
ATOM 3274 N N . ALA A 1 422 ? 35.493 28.276 58.246 1.00 10.21 422 ALA A N 1
ATOM 3275 C CA . ALA A 1 422 ? 35.977 29.526 58.827 1.00 10.09 422 ALA A CA 1
ATOM 3276 C C . ALA A 1 422 ? 37.012 29.219 59.908 1.00 10.05 422 ALA A C 1
ATOM 3277 O O . ALA A 1 422 ? 38.029 29.903 60.021 1.00 10.06 422 ALA A O 1
ATOM 3279 N N . TRP A 1 423 ? 36.748 28.183 60.698 1.00 9.96 423 TRP A N 1
ATOM 3280 C CA . TRP A 1 423 ? 37.659 27.763 61.756 1.00 9.93 423 TRP A CA 1
ATOM 3281 C C . TRP A 1 423 ? 38.987 27.268 61.166 1.00 9.90 423 TRP A C 1
ATOM 3282 O O . TRP A 1 423 ? 40.068 27.615 61.653 1.00 9.93 423 TRP A O 1
ATOM 3293 N N . ASP A 1 424 ? 38.910 26.468 60.107 1.00 9.89 424 ASP A N 1
ATOM 3294 C CA . ASP A 1 424 ? 40.119 25.925 59.491 1.00 9.85 424 ASP A CA 1
ATOM 3295 C C . ASP A 1 424 ? 40.952 27.025 58.824 1.00 9.87 424 ASP A C 1
ATOM 3296 O O . ASP A 1 424 ? 42.159 26.874 58.627 1.00 9.91 424 ASP A O 1
ATOM 3301 N N . MET A 1 425 ? 40.302 28.138 58.492 1.00 9.83 425 MET A N 1
ATOM 3302 C CA . MET A 1 425 ? 40.972 29.267 57.851 1.00 9.81 425 MET A CA 1
ATOM 3303 C C . MET A 1 425 ? 41.617 30.206 58.861 1.00 9.86 425 MET A C 1
ATOM 3304 O O . MET A 1 425 ? 42.393 31.089 58.482 1.00 9.89 425 MET A O 1
ATOM 3309 N N . THR A 1 426 ? 41.318 30.003 60.140 1.00 9.84 426 THR A N 1
ATOM 3310 C CA . THR A 1 426 ? 41.806 30.908 61.173 1.00 9.90 426 THR A CA 1
ATOM 3311 C C . THR A 1 426 ? 42.355 30.351 62.474 1.00 9.96 426 THR A C 1
ATOM 3312 O O . THR A 1 426 ? 43.408 30.785 62.940 1.00 9.94 426 THR A O 1
ATOM 3316 N N . LEU A 1 427 ? 41.622 29.412 63.063 1.00 10.04 427 LEU A N 1
ATOM 3317 C CA . LEU A 1 427 ? 41.964 28.875 64.374 1.00 10.10 427 LEU A CA 1
ATOM 3318 C C . LEU A 1 427 ? 42.512 27.466 64.494 1.00 10.10 427 LEU A C 1
ATOM 3319 O O . LEU A 1 427 ? 43.007 27.094 65.557 1.00 10.13 427 LEU A O 1
ATOM 3324 N N . SER A 1 428 ? 42.410 26.663 63.444 1.00 10.13 428 SER A N 1
ATOM 3325 C CA . SER A 1 428 ? 42.986 25.327 63.526 1.00 10.17 428 SER A CA 1
ATOM 3326 C C . SER A 1 428 ? 44.496 25.530 63.448 1.00 10.20 428 SER A C 1
ATOM 3327 O O . SER A 1 428 ? 44.963 26.631 63.140 1.00 10.21 428 SER A O 1
ATOM 3330 N N . GLY A 1 429 ? 45.265 24.485 63.737 1.00 10.21 429 GLY A N 1
ATOM 3331 C CA . GLY A 1 429 ? 46.708 24.609 63.645 1.00 10.21 429 GLY A CA 1
ATOM 3332 C C . GLY A 1 429 ? 47.080 25.043 62.235 1.00 10.18 429 GLY A C 1
ATOM 3333 O O . GLY A 1 429 ? 48.009 25.831 62.022 1.00 10.24 429 GLY A O 1
ATOM 3334 N N . PHE A 1 430 ? 46.338 24.526 61.264 1.00 10.14 430 PHE A N 1
ATOM 3335 C CA . PHE A 1 430 ? 46.564 24.862 59.866 1.00 10.09 430 PHE A CA 1
ATOM 3336 C C . PHE A 1 430 ? 46.265 26.337 59.615 1.00 10.04 430 PHE A C 1
ATOM 3337 O O . PHE A 1 430 ? 47.069 27.046 59.005 1.00 9.96 430 PHE A O 1
ATOM 3345 N N . GLY A 1 431 ? 45.110 26.792 60.097 1.00 10.03 431 GLY A N 1
ATOM 3346 C CA . GLY A 1 431 ? 44.711 28.177 59.907 1.00 9.98 431 GLY A CA 1
ATOM 3347 C C . GLY A 1 431 ? 45.633 29.165 60.599 1.00 9.92 431 GLY A C 1
ATOM 3348 O O . GLY A 1 431 ? 45.978 30.204 60.034 1.00 9.87 431 GLY A O 1
ATOM 3349 N N . ALA A 1 432 ? 46.043 28.847 61.822 1.00 9.89 432 ALA A N 1
ATOM 3350 C CA . ALA A 1 432 ? 46.932 29.741 62.552 1.00 9.88 432 ALA A CA 1
ATOM 3351 C C . ALA A 1 432 ? 48.289 29.810 61.859 1.00 9.88 432 ALA A C 1
ATOM 3352 O O . ALA A 1 432 ? 48.912 30.867 61.817 1.00 9.85 432 ALA A O 1
ATOM 3354 N N . ARG A 1 433 ? 48.759 28.688 61.317 1.00 9.82 433 ARG A N 1
ATOM 3355 C CA . ARG A 1 433 ? 50.032 28.713 60.609 1.00 9.77 433 ARG A CA 1
ATOM 3356 C C . ARG A 1 433 ? 49.944 29.703 59.445 1.00 9.74 433 ARG A C 1
ATOM 3357 O O . ARG A 1 433 ? 50.898 30.431 59.172 1.00 9.82 433 ARG A O 1
ATOM 3365 N N . GLN A 1 434 ? 48.802 29.726 58.759 1.00 9.70 434 GLN A N 1
ATOM 3366 C CA . GLN A 1 434 ? 48.629 30.644 57.630 1.00 9.63 434 GLN A CA 1
ATOM 3367 C C . GLN A 1 434 ? 48.909 32.088 58.044 1.00 9.57 434 GLN A C 1
ATOM 3368 O O . GLN A 1 434 ? 49.436 32.878 57.253 1.00 9.58 434 GLN A O 1
ATOM 3374 N N . GLU A 1 435 ? 48.556 32.434 59.281 1.00 9.53 435 GLU A N 1
ATOM 3375 C CA . GLU A 1 435 ? 48.792 33.787 59.773 1.00 9.48 435 GLU A CA 1
ATOM 3376 C C . GLU A 1 435 ? 50.292 34.066 59.868 1.00 9.44 435 GLU A C 1
ATOM 3377 O O . GLU A 1 435 ? 50.777 35.069 59.347 1.00 9.43 435 GLU A O 1
ATOM 3383 N N . LEU A 1 436 ? 51.023 33.181 60.540 1.00 9.41 436 LEU A N 1
ATOM 3384 C CA . LEU A 1 436 ? 52.463 33.349 60.686 1.00 9.47 436 LEU A CA 1
ATOM 3385 C C . LEU A 1 436 ? 53.093 33.394 59.302 1.00 9.50 436 LEU A C 1
ATOM 3386 O O . LEU A 1 436 ? 53.967 34.216 59.022 1.00 9.49 436 LEU A O 1
ATOM 3391 N N . TYR A 1 437 ? 52.635 32.503 58.432 1.00 9.55 437 TYR A N 1
ATOM 3392 C CA . TYR A 1 437 ? 53.144 32.440 57.072 1.00 9.65 437 TYR A CA 1
ATOM 3393 C C . TYR A 1 437 ? 52.982 33.771 56.331 1.00 9.72 437 TYR A C 1
ATOM 3394 O O . TYR A 1 437 ? 53.925 34.260 55.707 1.00 9.72 437 TYR A O 1
ATOM 3403 N N . GLU A 1 438 ? 51.798 34.369 56.398 1.00 9.82 438 GLU A N 1
ATOM 3404 C CA . GLU A 1 438 ? 51.581 35.640 55.711 1.00 9.96 438 GLU A CA 1
ATOM 3405 C C . GLU A 1 438 ? 52.464 36.749 56.276 1.00 10.13 438 GLU A C 1
ATOM 3406 O O . GLU A 1 438 ? 52.927 37.618 55.539 1.00 10.15 438 GLU A O 1
ATOM 3412 N N . ARG A 1 439 ? 52.701 36.716 57.583 1.00 10.35 439 ARG A N 1
ATOM 3413 C CA . ARG A 1 439 ? 53.526 37.731 58.224 1.00 10.58 439 ARG A CA 1
ATOM 3414 C C . ARG A 1 439 ? 54.981 37.689 57.780 1.00 10.78 439 ARG A C 1
ATOM 3415 O O . ARG A 1 439 ? 55.635 38.730 57.692 1.00 10.84 439 ARG A O 1
ATOM 3423 N N . PHE A 1 440 ? 55.482 36.493 57.477 1.00 10.92 440 PHE A N 1
ATOM 3424 C CA . PHE A 1 440 ? 56.899 36.343 57.158 1.00 11.14 440 PHE A CA 1
ATOM 3425 C C . PHE A 1 440 ? 57.397 35.657 55.883 1.00 11.33 440 PHE A C 1
ATOM 3426 O O . PHE A 1 440 ? 58.601 35.700 55.617 1.00 11.35 440 PHE A O 1
ATOM 3434 N N . PHE A 1 441 ? 56.530 35.035 55.093 1.00 11.55 441 PHE A N 1
ATOM 3435 C CA . PHE A 1 441 ? 57.051 34.310 53.933 1.00 11.80 441 PHE A CA 1
ATOM 3436 C C . PHE A 1 441 ? 57.947 35.089 52.975 1.00 12.02 441 PHE A C 1
ATOM 3437 O O . PHE A 1 441 ? 58.899 34.520 52.434 1.00 12.11 441 PHE A O 1
ATOM 3445 N N . PHE A 1 442 ? 57.669 36.375 52.764 1.00 12.20 442 PHE A N 1
ATOM 3446 C CA . PHE A 1 442 ? 58.482 37.173 51.846 1.00 12.42 442 PHE A CA 1
ATOM 3447 C C . PHE A 1 442 ? 59.692 37.806 52.539 1.00 12.61 442 PHE A C 1
ATOM 3448 O O . PHE A 1 442 ? 60.551 38.399 51.882 1.00 12.70 442 PHE A O 1
ATOM 3456 N N . GLY A 1 443 ? 59.758 37.670 53.861 1.00 12.72 443 GLY A N 1
ATOM 3457 C CA . GLY A 1 443 ? 60.866 38.232 54.612 1.00 12.88 443 GLY A CA 1
ATOM 3458 C C . GLY A 1 443 ? 60.417 38.923 55.887 1.00 13.02 443 GLY A C 1
ATOM 3459 O O . GLY A 1 443 ? 59.221 39.081 56.134 1.00 13.03 443 GLY A O 1
ATOM 3460 N N . ASP A 1 444 ? 61.383 39.320 56.709 1.00 13.16 444 ASP A N 1
ATOM 3461 C CA . ASP A 1 444 ? 61.097 40.024 57.954 1.00 13.31 444 ASP A CA 1
ATOM 3462 C C . ASP A 1 444 ? 60.611 41.418 57.558 1.00 13.40 444 ASP A C 1
ATOM 3463 O O . ASP A 1 444 ? 61.311 42.143 56.849 1.00 13.47 444 ASP A O 1
ATOM 3468 N N . PRO A 1 445 ? 59.401 41.807 57.998 1.00 13.49 445 PRO A N 1
ATOM 3469 C CA . PRO A 1 445 ? 58.856 43.128 57.661 1.00 13.53 445 PRO A CA 1
ATOM 3470 C C . PRO A 1 445 ? 59.796 44.294 57.966 1.00 13.57 445 PRO A C 1
ATOM 3471 O O . PRO A 1 445 ? 59.837 45.274 57.224 1.00 13.60 445 PRO A O 1
ATOM 3475 N N . VAL A 1 446 ? 60.544 44.193 59.060 1.00 13.56 446 VAL A N 1
ATOM 3476 C CA . VAL A 1 446 ? 61.477 45.251 59.427 1.00 13.56 446 VAL A CA 1
ATOM 3477 C C . VAL A 1 446 ? 62.515 45.438 58.321 1.00 13.51 446 VAL A C 1
ATOM 3478 O O . VAL A 1 446 ? 62.786 46.562 57.886 1.00 13.59 446 VAL A O 1
ATOM 3482 N N . ARG A 1 447 ? 63.087 44.329 57.859 1.00 13.40 447 ARG A N 1
ATOM 3483 C CA . ARG A 1 447 ? 64.091 44.366 56.801 1.00 13.28 447 ARG A CA 1
ATOM 3484 C C . ARG A 1 447 ? 63.449 44.777 55.476 1.00 13.13 447 ARG A C 1
ATOM 3485 O O . ARG A 1 447 ? 64.037 45.520 54.692 1.00 13.20 447 ARG A O 1
ATOM 3493 N N . MET A 1 448 ? 62.242 44.282 55.223 1.00 12.95 448 MET A N 1
ATOM 3494 C CA . MET A 1 448 ? 61.545 44.615 53.988 1.00 12.74 448 MET A CA 1
ATOM 3495 C C . MET A 1 448 ? 61.253 46.108 53.885 1.00 12.60 448 MET A C 1
ATOM 3496 O O . MET A 1 448 ? 61.406 46.705 52.820 1.00 12.52 448 MET A O 1
ATOM 3501 N N . TYR A 1 449 ? 60.842 46.714 54.994 1.00 12.52 449 TYR A N 1
ATOM 3502 C CA . TYR A 1 449 ? 60.544 48.139 54.980 1.00 12.49 449 TYR A CA 1
ATOM 3503 C C . TYR A 1 449 ? 61.826 48.961 54.842 1.00 12.49 449 TYR A C 1
ATOM 3504 O O . TYR A 1 449 ? 61.838 49.993 54.170 1.00 12.47 449 TYR A O 1
ATOM 3513 N N . GLN A 1 450 ? 62.908 48.507 55.463 1.00 12.51 450 GLN A N 1
ATOM 3514 C CA . GLN A 1 450 ? 64.173 49.222 55.342 1.00 12.53 450 GLN A CA 1
ATOM 3515 C C . GLN A 1 450 ? 64.674 49.105 53.894 1.00 12.55 450 GLN A C 1
ATOM 3516 O O . GLN A 1 450 ? 65.240 50.049 53.338 1.00 12.59 450 GLN A O 1
ATOM 3522 N N . THR A 1 451 ? 64.441 47.953 53.272 1.00 12.52 451 THR A N 1
ATOM 3523 C CA . THR A 1 451 ? 64.848 47.754 51.885 1.00 12.51 451 THR A CA 1
ATOM 3524 C C . THR A 1 451 ? 64.039 48.690 50.984 1.00 12.54 451 THR A C 1
ATOM 3525 O O . THR A 1 451 ? 64.584 49.313 50.074 1.00 12.59 451 THR A O 1
ATOM 3529 N N . LEU A 1 452 ? 62.740 48.798 51.245 1.00 12.49 452 LEU A N 1
ATOM 3530 C CA . LEU A 1 452 ? 61.891 49.679 50.450 1.00 12.43 452 LEU A CA 1
ATOM 3531 C C . LEU A 1 452 ? 62.364 51.125 50.575 1.00 12.44 452 LEU A C 1
ATOM 3532 O O . LEU A 1 452 ? 62.426 51.860 49.587 1.00 12.37 452 LEU A O 1
ATOM 3537 N N . TYR A 1 453 ? 62.699 51.534 51.794 1.00 12.49 453 TYR A N 1
ATOM 3538 C CA . TYR A 1 453 ? 63.169 52.892 52.016 1.00 12.61 453 TYR A CA 1
ATOM 3539 C C . TYR A 1 453 ? 64.424 53.185 51.202 1.00 12.74 453 TYR A C 1
ATOM 3540 O O . TYR A 1 453 ? 64.534 54.236 50.562 1.00 12.82 453 TYR A O 1
ATOM 3549 N N . ASN A 1 454 ? 65.364 52.250 51.217 1.00 12.72 454 ASN A N 1
ATOM 3550 C CA . ASN A 1 454 ? 66.622 52.444 50.505 1.00 12.75 454 ASN A CA 1
ATOM 3551 C C . ASN A 1 454 ? 66.552 52.416 48.982 1.00 12.76 454 ASN A C 1
ATOM 3552 O O . ASN A 1 454 ? 67.274 53.159 48.317 1.00 12.88 454 ASN A O 1
ATOM 3557 N N . VAL A 1 455 ? 65.679 51.584 48.423 0.68 12.64 455 VAL A N 1
ATOM 3558 C CA . VAL A 1 455 ? 65.575 51.484 46.970 0.68 12.57 455 VAL A CA 1
ATOM 3559 C C . VAL A 1 455 ? 64.660 52.518 46.314 0.68 12.53 455 VAL A C 1
ATOM 3560 O O . VAL A 1 455 ? 64.828 52.845 45.140 0.68 12.49 455 VAL A O 1
ATOM 3564 N N . TYR A 1 456 ? 63.708 53.051 47.071 1.00 12.50 456 TYR A N 1
ATOM 3565 C CA . TYR A 1 456 ? 62.757 54.011 46.517 1.00 12.48 456 TYR A CA 1
ATOM 3566 C C . TYR A 1 456 ? 63.350 55.376 46.179 1.00 12.50 456 TYR A C 1
ATOM 3567 O O . TYR A 1 456 ? 64.085 55.962 46.976 1.00 12.51 456 TYR A O 1
ATOM 3576 N N . ASN A 1 457 ? 63.017 55.885 44.995 1.00 12.51 457 ASN A N 1
ATOM 3577 C CA . ASN A 1 457 ? 63.498 57.198 44.584 1.00 12.54 457 ASN A CA 1
ATOM 3578 C C . ASN A 1 457 ? 62.615 58.250 45.239 1.00 12.56 457 ASN A C 1
ATOM 3579 O O . ASN A 1 457 ? 61.492 58.501 44.800 1.00 12.54 457 ASN A O 1
ATOM 3584 N N . LYS A 1 458 ? 63.133 58.858 46.299 1.00 12.59 458 LYS A N 1
ATOM 3585 C CA . LYS A 1 458 ? 62.396 59.876 47.035 1.00 12.64 458 LYS A CA 1
ATOM 3586 C C . LYS A 1 458 ? 62.707 61.294 46.561 1.00 12.69 458 LYS A C 1
ATOM 3587 O O . LYS A 1 458 ? 62.112 62.255 47.040 1.00 12.60 458 LYS A O 1
ATOM 3593 N N . GLU A 1 459 ? 63.613 61.422 45.597 1.00 12.76 459 GLU A N 1
ATOM 3594 C CA . GLU A 1 459 ? 64.014 62.742 45.115 1.00 12.81 459 GLU A CA 1
ATOM 3595 C C . GLU A 1 459 ? 62.936 63.656 44.533 1.00 12.84 459 GLU A C 1
ATOM 3596 O O . GLU A 1 459 ? 62.939 64.855 44.800 1.00 12.92 459 GLU A O 1
ATOM 3602 N N . PRO A 1 460 ? 62.001 63.118 43.735 1.00 12.85 460 PRO A N 1
ATOM 3603 C CA . PRO A 1 460 ? 60.972 64.004 43.180 1.00 12.81 460 PRO A CA 1
ATOM 3604 C C . PRO A 1 460 ? 60.171 64.754 44.241 1.00 12.78 460 PRO A C 1
ATOM 3605 O O . PRO A 1 460 ? 59.816 65.921 44.062 1.00 12.81 460 PRO A O 1
ATOM 3609 N N . TYR A 1 461 ? 59.891 64.072 45.345 1.00 12.71 461 TYR A N 1
ATOM 3610 C CA . TYR A 1 461 ? 59.103 64.644 46.430 1.00 12.67 461 TYR A CA 1
ATOM 3611 C C . TYR A 1 461 ? 59.922 65.623 47.251 1.00 12.63 461 TYR A C 1
ATOM 3612 O O . TYR A 1 461 ? 59.419 66.664 47.670 1.00 12.59 461 TYR A O 1
ATOM 3621 N N . LYS A 1 462 ? 61.187 65.285 47.476 1.00 12.62 462 LYS A N 1
ATOM 3622 C CA . LYS A 1 462 ? 62.080 66.156 48.222 1.00 12.60 462 LYS A CA 1
ATOM 3623 C C . LYS A 1 462 ? 62.275 67.442 47.424 1.00 12.57 462 LYS A C 1
ATOM 3624 O O . LYS A 1 462 ? 62.307 68.537 47.991 1.00 12.57 462 LYS A O 1
ATOM 3630 N N . GLU A 1 463 ? 62.384 67.306 46.106 0.68 12.54 463 GLU A N 1
ATOM 3631 C CA . GLU A 1 463 ? 62.566 68.466 45.244 0.68 12.58 463 GLU A CA 1
ATOM 3632 C C . GLU A 1 463 ? 61.340 69.377 45.258 0.68 12.63 463 GLU A C 1
ATOM 3633 O O . GLU A 1 463 ? 61.471 70.601 45.268 0.68 12.56 463 GLU A O 1
ATOM 3639 N N . ARG A 1 464 ? 60.147 68.786 45.256 1.00 12.74 464 ARG A N 1
ATOM 3640 C CA . ARG A 1 464 ? 58.925 69.584 45.273 1.00 12.86 464 ARG A CA 1
ATOM 3641 C C . ARG A 1 464 ? 58.837 70.403 46.555 1.00 12.99 464 ARG A C 1
ATOM 3642 O O . ARG A 1 464 ? 58.406 71.557 46.536 1.00 12.98 464 ARG A O 1
ATOM 3650 N N . ILE A 1 465 ? 59.239 69.804 47.672 1.00 13.11 465 ILE A N 1
ATOM 3651 C CA . ILE A 1 465 ? 59.202 70.504 48.949 1.00 13.30 465 ILE A CA 1
ATOM 3652 C C . ILE A 1 465 ? 60.266 71.599 48.984 1.00 13.48 465 ILE A C 1
ATOM 3653 O O . ILE A 1 465 ? 60.013 72.698 49.466 1.00 13.47 465 ILE A O 1
ATOM 3658 N N . HIS A 1 466 ? 61.450 71.299 48.465 1.00 13.70 466 HIS A N 1
ATOM 3659 C CA . HIS A 1 466 ? 62.521 72.289 48.429 1.00 13.92 466 HIS A CA 1
ATOM 3660 C C . HIS A 1 466 ? 62.050 73.499 47.629 1.00 14.09 466 HIS A C 1
ATOM 3661 O O . HIS A 1 466 ? 62.272 74.646 48.016 1.00 14.14 466 HIS A O 1
ATOM 3668 N N . ALA A 1 467 ? 61.382 73.235 46.512 1.00 14.22 467 ALA A N 1
ATOM 3669 C CA . ALA A 1 467 ? 60.868 74.304 45.667 1.00 14.40 467 ALA A CA 1
ATOM 3670 C C . ALA A 1 467 ? 59.821 75.112 46.426 1.00 14.58 467 ALA A C 1
ATOM 3671 O O . ALA A 1 467 ? 59.810 76.343 46.380 1.00 14.63 467 ALA A O 1
ATOM 3673 N N . PHE A 1 468 ? 58.948 74.417 47.145 1.00 14.70 468 PHE A N 1
ATOM 3674 C CA . PHE A 1 468 ? 57.897 75.086 47.893 1.00 14.89 468 PHE A CA 1
ATOM 3675 C C . PHE A 1 468 ? 58.453 75.968 49.005 1.00 15.06 468 PHE A C 1
ATOM 3676 O O . PHE A 1 468 ? 57.870 77.003 49.333 1.00 15.09 468 PHE A O 1
ATOM 3684 N N . LEU A 1 469 ? 59.587 75.564 49.569 1.00 15.22 469 LEU A N 1
ATOM 3685 C CA . LEU A 1 469 ? 60.215 76.307 50.655 1.00 15.42 469 LEU A CA 1
ATOM 3686 C C . LEU A 1 469 ? 61.024 77.520 50.208 1.00 15.64 469 LEU A C 1
ATOM 3687 O O . LEU A 1 469 ? 61.514 78.274 51.047 1.00 15.62 469 LEU A O 1
ATOM 3692 N N . LYS A 1 470 ? 61.161 77.721 48.900 1.00 15.87 470 LYS A N 1
ATOM 3693 C CA . LYS A 1 470 ? 61.918 78.875 48.416 1.00 16.13 470 LYS A CA 1
ATOM 3694 C C . LYS A 1 470 ? 61.297 80.168 48.939 1.00 16.34 470 LYS A C 1
ATOM 3695 O O . LYS A 1 470 ? 62.010 81.082 49.350 1.00 16.36 470 LYS A O 1
ATOM 3701 N N . GLU A 1 471 ? 59.969 80.239 48.935 1.00 16.51 471 GLU A N 1
ATOM 3702 C CA . GLU A 1 471 ? 59.278 81.425 49.427 1.00 16.77 471 GLU A CA 1
ATOM 3703 C C . GLU A 1 471 ? 59.524 81.646 50.915 1.00 16.97 471 GLU A C 1
ATOM 3704 O O . GLU A 1 471 ? 59.536 82.784 51.385 1.00 17.00 471 GLU A O 1
ATOM 3710 N N . SER A 1 472 ? 59.716 80.559 51.659 1.00 17.12 472 SER A N 1
ATOM 3711 C CA . SER A 1 472 ? 59.970 80.669 53.091 1.00 17.32 472 SER A CA 1
ATOM 3712 C C . SER A 1 472 ? 61.312 81.339 53.355 1.00 17.51 472 SER A C 1
ATOM 3713 O O . SER A 1 472 ? 61.406 82.258 54.165 1.00 17.50 472 SER A O 1
ATOM 3716 N N . LEU A 1 473 ? 62.348 80.875 52.668 1.00 17.73 473 LEU A N 1
ATOM 3717 C CA . LEU A 1 473 ? 63.686 81.429 52.852 1.00 18.00 473 LEU A CA 1
ATOM 3718 C C . LEU A 1 473 ? 63.865 82.799 52.212 1.00 18.25 473 LEU A C 1
ATOM 3719 O O . LEU A 1 473 ? 64.805 83.524 52.543 1.00 18.25 473 LEU A O 1
ATOM 3724 N N . LYS A 1 474 ? 62.960 83.161 51.308 1.00 18.48 474 LYS A N 1
ATOM 3725 C CA . LYS A 1 474 ? 63.052 84.452 50.632 1.00 18.79 474 LYS A CA 1
ATOM 3726 C C . LYS A 1 474 ? 62.749 85.633 51.557 1.00 19.01 474 LYS A C 1
ATOM 3727 O O . LYS A 1 474 ? 63.104 86.773 51.249 1.00 19.03 474 LYS A O 1
ATOM 3733 N N . VAL A 1 475 ? 62.102 85.370 52.689 1.00 19.18 475 VAL A N 1
ATOM 3734 C CA . VAL A 1 475 ? 61.767 86.442 53.622 1.00 19.40 475 VAL A CA 1
ATOM 3735 C C . VAL A 1 475 ? 63.021 87.102 54.187 1.00 19.59 475 VAL A C 1
ATOM 3736 O O . VAL A 1 475 ? 62.965 88.220 54.694 1.00 19.60 475 VAL A O 1
ATOM 3740 N N . PHE A 1 476 ? 64.150 86.410 54.098 1.00 19.77 476 PHE A N 1
ATOM 3741 C CA . PHE A 1 476 ? 65.396 86.949 54.626 1.00 20.00 476 PHE A CA 1
ATOM 3742 C C . PHE A 1 476 ? 66.166 87.786 53.614 1.00 20.18 476 PHE A C 1
ATOM 3743 O O . PHE A 1 476 ? 67.172 88.408 53.957 1.00 20.21 476 PHE A O 1
ATOM 3751 N N . GLU A 1 477 ? 65.687 87.806 52.373 1.00 20.32 477 GLU A N 1
ATOM 3752 C CA . GLU A 1 477 ? 66.332 88.584 51.319 1.00 20.49 477 GLU A CA 1
ATOM 3753 C C . GLU A 1 477 ? 66.141 90.076 51.556 1.00 20.60 477 GLU A C 1
ATOM 3754 O O . GLU A 1 477 ? 65.102 90.503 52.060 1.00 20.74 477 GLU A O 1
#

Organism: Thermus thermophilus (strain ATCC 27634 / DSM 579 / HB8) (NCBI:txid300852)

Sequence (472 aa):
ARTGAEYIEALKTRPPNLWYKGEKVEDPTTHPVFRGIVRTMAALYDLQHDPRYREVLTYEEEGKRHGMSFLIPKTKEDLKRRGQAYKLWADQNLGMMGRSPDYLNAVVMAYAASADYFGEFAENVRNYYRYLRDQDLATTHALTNPQVNRARQPDPYIPVGVVKQTEKGIVVRGARMTATFPLADEVLIFPSILLQAGSEKYALAFALPTSTPGLHFVCREALVGGDSPFDHPLSSRVEEMDCLVIFDDVLVPWERVFILGNVELCNNAYGATGALNHMAHQVVALKTAKTEAFLGVAALMAEGIGADVYGHVQEKIAEIIVYLEAMRAFWTRAEEEAKENAYGLLVPDRGALDGARNLYPRLYPRIREILEQIGASGLITLPSEKDFKGPLGPFLEKFLQGAALEAKERVALFRLAWDMTLSGFGARQELYERFFFGDPVRMYQTLYNVYNKEPYKERIHAFLKESLKVFE

B-factor: mean 18.06, std 10.39, range [1.0, 117.22]

CATH classification: 1.10.3140.10 (+2 more: 2.40.110.10, 1.20.140.10)

Secondary structure (DSSP, 8-state):
---HHHHHHHHHHS---EEETTEE-S-TTTSTTTHHHHHHHHHHHHHTTSTTTHHHHEEEETTEEEEGGG----SHHHHHHHHHHHHHHHHHTTT-----THHHHHHHHHHHHTGGGGGGGHHHHHHHHHHHHHHT--EEEEE------TT----S-SB-EEEEE-SSEEEEEEEEEEEE---SSEEEE---SPPPTT-GGG-EEEEEETT-TTEEEEE-------S-TTT-TTTTT----EEEEEEEEEEEEGGGEEEES-HHHHHHHHHHHTHHHHHHHHHHHHHHHHHHHHHHHHHHHHHHTTGGGSHHHHHHHHHHHHHHHHHHHHHHHHHHT-EE-TTS-EE--HHHHHHHHHHHHHHHHHHHHHHHHHHGGGGS-PPPHHHHHSTTHHHHHHHS-BTTB-HHHHHHHHHHHHHTTTSHHHHHHHHHHHHTT--HHHHHHHHHHHS--HHHHHHHHHHTHHHHGGG-

Foldseek 3Di:
DDALVNLQVLCQVQNFQEDEPHHTDNHLCPPQLRVQQSVLLNVLRNQCVDVVCVQLQWDDDPRDIWGLLLDQDQALVSVVSLLSNLQVSLLVQLLLQPPWQSLVLLLLSLCLLLLVLLPPLSVLSVVVNVVCGVNVWGEKEFADFDDDPPVPVDDPAQDWFWPDADPFGTWIFHKGAKIWQSSTQKYWHADLDADDPPVLRRLWTFMDGSNFPQKHWYWDDRQLPDCDCQQQVRSNHRRRTMTMIGGGRTGGGHSGTRHHSDNVSRNCVCPQSQSVQRSLLSVLSSVLSNLVSLLVLLVCLCVQQVVCVPPVSVVLSVLSVVVSVLSVVLNVQQSVVWDAHPSRRTGGDPVSSLCRLLCQLVVVVSSLVSLCVSCPCVLVDQDDVVCCVDPCVVVQQVPQGHPHGTRSVNSSSSSVSCSCHPRPSNVVSSVCSNQVSHPSVVSVVVCVVVDDCVVVVVVVVVVCPVVVVVVD

Nearest PDB structures (foldseek):
  2yyk-assembly1_A  TM=1.002E+00  e=4.589E-78  Thermus thermophilus HB8
  2yyl-assembly1_A  TM=9.911E-01  e=4.652E-74  Thermus thermophilus HB8
  2yyg-assembly1_A  TM=1.001E+00  e=4.304E-73  Thermus thermophilus HB8
  2yyi-assembly1_A  TM=9.869E-01  e=1.415E-73  Thermus thermophilus HB8
  2yyj-assembly1_A  TM=9.866E-01  e=1.290E-73  Thermus thermophilus HB8

Radius of gyration: 24.21 Å; Cα contacts (8 Å, |Δi|>4): 853; chains: 1; bounding box: 71×83×56 Å

InterPro domains:
  IPR004925 HpaB/PvcC/4-BUDH [PIRSF000331] (1-475)
  IPR004925 HpaB/PvcC/4-BUDH [PTHR36117] (2-476)
  IPR009100 Acyl-CoA dehydrogenase/oxidase, N-terminal and middle domain superfamily [SSF56645] (1-264)
  IPR012687 4-HPA 3-monooxygenase large component, Deinococcus-type [TIGR02309] (2-471)
  IPR024674 HpaB/PvcC/4-BUDH N-terminal [PF11794] (4-264)
  IPR024719 HpaB/PvcC/4-BUDH C-terminal [PF03241] (271-469)
  IPR036250 Acyl-CoA dehydrogenase-like, C-terminal [SSF47203] (255-470)
  IPR046373 Acyl-CoA oxidase/dehydrogenase, middle domain superfamily [G3DSA:2.40.110.10] (139-266)

Solvent-accessible surface area: 22050 Å² total; per-residue (Å²): 38,14,39,1,74,94,0,62,101,30,1,118,103,56,32,2,41,2,70,36,156,68,123,131,9,135,31,0,19,82,48,75,17,0,95,16,2,2,183,12,0,6,58,4,2,73,28,7,79,31,89,174,59,78,116,44,5,4,18,118,67,168,73,122,71,6,3,3,10,0,24,49,1,148,72,99,99,19,0,106,72,0,0,74,8,1,35,34,19,10,53,77,9,59,1,0,7,3,26,7,1,5,6,0,5,0,0,3,0,0,2,10,33,0,2,99,26,2,41,158,37,10,84,30,3,74,68,13,13,87,95,0,33,56,101,5,15,0,0,2,16,0,43,57,67,28,173,71,92,218,96,243,145,121,83,64,28,53,32,2,0,13,45,113,114,42,146,140,0,0,15,0,83,8,15,19,60,47,0,12,0,0,0,0,25,2,0,0,0,1,14,54,94,122,28,124,101,67,20,80,82,58,0,3,0,0,0,1,46,2,44,18,115,18,0,51,0,55,18,61,119,23,41,17,71,19,82,27,99,44,12,35,24,7,2,16,123,1,7,4,2,25,5,61,0,60,3,85,70,0,82,0,45,77,121,29,0,3,2,42,29,55,22,124,48,4,55,70,0,35,38,34,0,1,0,15,13,0,16,2,0,2,5,2,0,2,2,1,2,1,0,49,12,0,36,32,8,0,29,101,0,0,92,3,56,22,9,52,114,137,39,136,15,99,110,43,24,47,43,0,75,95,40,7,88,30,1,93,60,48,37,79,136,0,19,103,65,6,150,116,34,102,78,43,6,13,19,0,36,69,38,6,1,5,20,3,20,8,52,5,16,166,16,0,24,62,0,34,76,0,0,52,79,8,5,62,87,26,5,139,105,26,26,21,36,161,67,19,162,23,135,106,3,99,106,26,78,123,139,41,90,13,86,71,51,110,2,104,99,25,0,39,22,3,28,36,0,62,0,0,0,73,8,45,2,0,40,34,2,31,112,22,2,92,100,33,32,22,72,43,97,109,7,94,106,40,45,140,112,79,105,94,60,98,60,106,101,102,162,100,118,47,165,79,145,121,57,126,111,107,168,169